Protein AF-A0A9P9S7I8-F1 (afdb_monomer_lite)

Secondary structure (DSSP, 8-state):
-----------------------------------HHHHHHHHHHHHHHHHHHHHHHHHHHHHHHHHHHHHHHTTS------BEE-SSS---PPB--EEEEETTTEEEEE--EEEE-GGGS-EEETTS--BSEESEE-TTT-SSHHHHHHHEEE----GGGGTEEEETTEEEEESEEEETTEEEE---EEEEEEETTEE-EE--TTEEEEEEEE-TT--TT-EEEEEEE---TTSS-SSSBSSGGGGT----BTT----SEETTEE-TTS-EEEE--EEEEEEE-SS-EEEEEE-BSSSS-EEEEGGGGSTTSSB-SS-----TTTTT-TTSEETTSSEETTS-EEEEEEEEETTSSTTS-EEEEEEEEEETTEEEEPPPP--TTS---SEE-HHHHHHHHHHHT---HHHHHTHHHHHHHHHHH-EEEEEEEE--TTT-STTTS----SS--TTSTTSS--EEEEEEEEEEETTTSS--SPP-

Sequence (484 aa):
MSEIWGSEVPGKTNNCCKEIVIGGAIMATSTALLDKEELSSLRIFLLSLILHSFLYIIITLLLIMYQLMCIAASILFTHILAQVPGTLTPEQHPKLTTQKCTKDGGCITVDTAIVLDASYRYTHEVGGYTPCASGIFNSTICPTVEACAKNCEVEGVDYSTYGIKTTGDALTLNLFTTKEGILGESSPRVYLMADDSTYDMLKLLNQELSFDVDMSKVPCGINGALYLSEMPNNGGLSDLNKVGAKYGSGYCDAQCPKQAFINGMANINQTLGACCNEMDIWEANAASTAYTPHSCNITGVYACTGDLCGNDGICDQSGCDFNSYRLGAREFYGPGKKIDTTKKFTVVTQFLTDNGSSAGKLQTISRIYIQNGTVIANSNVNVPGMNPVSSIDDSFCTSQVKAFGGSGTFEKLGGMAGMGSALGRGMVLIFSIWMDAGSGMLWLDGDYPLDANATKPGVSRGLVTWSNIKVGDIGSTFGGLKAF

Radius of gyration: 32.72 Å; chains: 1; bounding box: 54×85×114 Å

pLDDT: mean 83.41, std 20.36, range [27.95, 98.94]

Structure (mmCIF, N/CA/C/O backbone):
data_AF-A0A9P9S7I8-F1
#
_entry.id   AF-A0A9P9S7I8-F1
#
loop_
_atom_site.group_PDB
_atom_site.id
_atom_site.type_symbol
_atom_site.label_atom_id
_atom_site.label_alt_id
_atom_site.label_comp_id
_atom_site.label_asym_id
_atom_site.label_entity_id
_atom_site.label_seq_id
_atom_site.pdbx_PDB_ins_code
_atom_site.Cartn_x
_atom_site.Cartn_y
_atom_site.Cartn_z
_atom_site.occupancy
_atom_site.B_iso_or_equiv
_atom_site.auth_seq_id
_atom_site.auth_comp_id
_atom_site.auth_asym_id
_atom_site.auth_atom_id
_atom_site.pdbx_PDB_model_num
ATOM 1 N N . MET A 1 1 ? 12.661 60.899 1.238 1.00 39.50 1 MET A N 1
ATOM 2 C CA . MET A 1 1 ? 12.263 62.285 0.911 1.00 39.50 1 MET A CA 1
ATOM 3 C C . MET A 1 1 ? 10.830 62.256 0.396 1.00 39.50 1 MET A C 1
ATOM 5 O O . MET A 1 1 ? 10.331 61.173 0.114 1.00 39.50 1 MET A O 1
ATOM 9 N N . SER A 1 2 ? 10.201 63.424 0.339 1.00 30.50 2 SER A N 1
ATOM 10 C CA . SER A 1 2 ? 8.994 63.794 -0.421 1.00 30.50 2 SER A CA 1
ATOM 11 C C . SER A 1 2 ? 9.018 63.352 -1.905 1.00 30.50 2 SER A C 1
ATOM 13 O O . SER A 1 2 ? 10.101 63.018 -2.380 1.00 30.50 2 SER A O 1
ATOM 15 N N . GLU A 1 3 ? 7.965 63.358 -2.748 1.00 34.97 3 GLU A N 1
ATOM 16 C CA . GLU A 1 3 ? 6.474 63.538 -2.735 1.00 34.97 3 GLU A CA 1
ATOM 17 C C . GLU A 1 3 ? 5.988 63.208 -4.200 1.00 34.97 3 GLU A C 1
ATOM 19 O O . GLU A 1 3 ? 6.852 63.076 -5.064 1.00 34.97 3 GLU A O 1
ATOM 24 N N . ILE A 1 4 ? 4.726 63.037 -4.654 1.00 36.81 4 ILE A N 1
ATOM 25 C CA . ILE A 1 4 ? 3.336 63.062 -4.128 1.00 36.81 4 ILE A CA 1
ATOM 26 C C . ILE A 1 4 ? 2.427 62.175 -5.060 1.00 36.81 4 ILE A C 1
ATOM 28 O O . ILE A 1 4 ? 2.801 61.947 -6.204 1.00 36.81 4 ILE A O 1
ATOM 32 N N . TRP A 1 5 ? 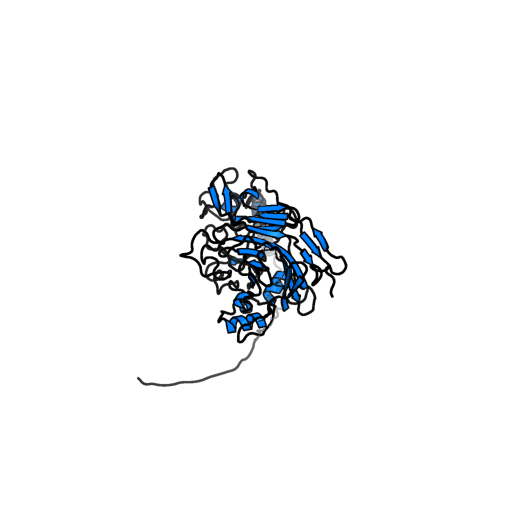1.283 61.675 -4.546 1.00 31.92 5 TRP A N 1
ATOM 33 C CA . TRP A 1 5 ? -0.039 61.241 -5.114 1.00 31.92 5 TRP A CA 1
ATOM 34 C C . TRP A 1 5 ? -0.319 61.233 -6.652 1.00 31.92 5 TRP A C 1
ATOM 36 O O . TRP A 1 5 ? 0.300 61.969 -7.406 1.00 31.92 5 TRP A O 1
ATOM 46 N N . GLY A 1 6 ? -1.314 60.506 -7.207 1.00 29.42 6 GLY A N 1
ATOM 47 C CA . GLY A 1 6 ? -2.432 59.687 -6.667 1.00 29.42 6 GLY A CA 1
ATOM 48 C C . GLY A 1 6 ? -3.170 58.905 -7.802 1.00 29.42 6 GLY A C 1
ATOM 49 O O . GLY A 1 6 ? -2.814 59.068 -8.964 1.00 29.42 6 GLY A O 1
ATOM 50 N N . SER A 1 7 ? -4.014 57.887 -7.548 1.00 30.41 7 SER A N 1
ATOM 51 C CA . SER A 1 7 ? -5.473 57.922 -7.225 1.00 30.41 7 SER A CA 1
ATOM 52 C C . SER A 1 7 ? -6.430 58.322 -8.389 1.00 30.41 7 SER A C 1
ATOM 54 O O . SER A 1 7 ? -6.218 59.385 -8.959 1.00 30.41 7 SER A O 1
ATOM 56 N N . GLU A 1 8 ? -7.544 57.640 -8.744 1.00 31.28 8 GLU A N 1
ATOM 57 C CA . GLU A 1 8 ? -8.100 56.318 -8.344 1.00 31.28 8 GLU A CA 1
ATOM 58 C C . GLU A 1 8 ? -9.373 55.881 -9.174 1.00 31.28 8 GLU A C 1
ATOM 60 O O . GLU A 1 8 ? -10.268 56.692 -9.385 1.00 31.28 8 GLU A O 1
ATOM 65 N N . VAL A 1 9 ? -9.490 54.585 -9.551 1.00 32.28 9 VAL A N 1
ATOM 66 C CA . VAL A 1 9 ? -10.717 53.744 -9.831 1.00 32.28 9 VAL A CA 1
ATOM 67 C C . VAL A 1 9 ? -11.754 54.163 -10.972 1.00 32.28 9 VAL A C 1
ATOM 69 O O . VAL A 1 9 ? -11.365 54.970 -11.811 1.00 32.28 9 VAL A O 1
ATOM 72 N N . PRO A 1 10 ? -12.942 53.513 -11.253 1.00 47.41 10 PRO A N 1
ATOM 73 C CA . PRO A 1 10 ? -13.127 52.717 -12.508 1.00 47.41 10 PRO A CA 1
ATOM 74 C C . PRO A 1 10 ? -14.435 52.871 -13.367 1.00 47.41 10 PRO A C 1
ATOM 76 O O . PRO A 1 10 ? -15.444 53.407 -12.915 1.00 47.41 10 PRO A O 1
ATOM 79 N N . GLY A 1 11 ? -14.513 52.149 -14.513 1.00 28.86 11 GLY A N 1
ATOM 80 C CA . GLY A 1 11 ? -15.630 51.189 -14.752 1.00 28.86 11 GLY A CA 1
ATOM 81 C C . GLY A 1 11 ? -16.408 51.130 -16.103 1.00 28.86 11 GLY A C 1
ATOM 82 O O . GLY A 1 11 ? -16.653 52.145 -16.738 1.00 28.86 11 GLY A O 1
ATOM 83 N N . LYS A 1 12 ? -16.926 49.912 -16.411 1.00 30.47 12 LYS A N 1
ATOM 84 C CA . LYS A 1 12 ? -18.079 49.510 -17.290 1.00 30.47 12 LYS A CA 1
ATOM 85 C C . LYS A 1 12 ? -17.960 49.320 -18.836 1.00 30.47 12 LYS A C 1
ATOM 87 O O . LYS A 1 12 ? -18.111 50.251 -19.611 1.00 30.47 12 LYS A O 1
ATOM 92 N N . THR A 1 13 ? -17.883 48.038 -19.245 1.00 36.69 13 THR A N 1
ATOM 93 C CA . THR A 1 13 ? -18.758 47.276 -20.202 1.00 36.69 13 THR A CA 1
ATOM 94 C C . THR A 1 13 ? -19.425 47.926 -21.443 1.00 36.69 13 THR A C 1
ATOM 96 O O . THR A 1 13 ? -20.256 48.815 -21.260 1.00 36.69 13 THR A O 1
ATOM 99 N N . ASN A 1 14 ? -19.294 47.310 -22.647 1.00 33.66 14 ASN A N 1
ATOM 100 C CA . ASN A 1 14 ? -20.420 46.709 -23.431 1.00 33.66 14 ASN A CA 1
ATOM 101 C C . ASN A 1 14 ? -20.032 46.033 -24.789 1.00 33.66 14 ASN A C 1
ATOM 103 O O . ASN A 1 14 ? -18.857 45.943 -25.128 1.00 33.66 14 ASN A O 1
ATOM 107 N N . ASN A 1 15 ? -21.034 45.487 -25.510 1.00 36.53 15 ASN A N 1
ATOM 108 C CA . ASN A 1 15 ? -20.950 44.413 -26.526 1.00 36.53 15 ASN A CA 1
ATOM 109 C C . ASN A 1 15 ? -20.971 44.812 -28.033 1.00 36.53 15 ASN A C 1
ATOM 111 O O . ASN A 1 15 ? -21.656 45.748 -28.422 1.00 36.53 15 ASN A O 1
ATOM 115 N N . CYS A 1 16 ? -20.376 43.925 -28.853 1.00 27.95 16 CYS A N 1
ATOM 116 C CA . CYS A 1 16 ? -20.818 43.376 -30.165 1.00 27.95 16 CYS A CA 1
ATOM 117 C C . CYS A 1 16 ? -21.104 44.221 -31.442 1.00 27.95 16 CYS A C 1
ATOM 119 O O . CYS A 1 16 ? -21.991 45.062 -31.483 1.00 27.95 16 CYS A O 1
ATOM 121 N N . CYS A 1 17 ? -20.503 43.719 -32.539 1.00 34.19 17 CYS A N 1
ATOM 122 C CA . CYS A 1 17 ? -21.044 43.462 -33.897 1.00 34.19 17 CYS A CA 1
ATOM 123 C C . CYS A 1 17 ? -21.543 44.589 -34.836 1.00 34.19 17 CYS A C 1
ATOM 125 O O . CYS A 1 17 ? -22.354 45.440 -34.480 1.00 34.19 17 CYS A O 1
ATOM 127 N N . LYS A 1 18 ? -21.170 44.458 -36.125 1.00 31.73 18 LYS A N 1
ATOM 128 C CA . LYS A 1 18 ? -21.918 44.959 -37.297 1.00 31.73 18 LYS A CA 1
ATOM 129 C C . LYS A 1 18 ? -21.520 44.220 -38.585 1.00 31.73 18 LYS A C 1
ATOM 131 O O . LYS A 1 18 ? -20.354 43.882 -38.758 1.00 31.73 18 LYS A O 1
ATOM 136 N N . GLU A 1 19 ? -22.487 43.994 -39.473 1.00 32.78 19 GLU A N 1
ATOM 137 C CA . GLU A 1 19 ? -22.322 43.325 -40.777 1.00 32.78 19 GLU A CA 1
ATOM 138 C C . GLU A 1 19 ? -22.099 44.329 -41.929 1.00 32.78 19 GLU A C 1
ATOM 140 O O . GLU A 1 19 ? -22.268 45.538 -41.754 1.00 32.78 19 GLU A O 1
ATOM 145 N N . ILE A 1 20 ? -21.765 43.826 -43.127 1.00 30.81 20 ILE A N 1
ATOM 146 C CA . ILE A 1 20 ? -21.674 44.602 -44.377 1.00 30.81 20 ILE A CA 1
ATOM 147 C C . ILE A 1 20 ? -22.505 43.914 -45.472 1.00 30.81 20 ILE A C 1
ATOM 149 O O . ILE A 1 20 ? -22.443 42.699 -45.641 1.00 30.81 20 ILE A O 1
ATOM 153 N N . VAL A 1 21 ? -23.261 44.712 -46.231 1.00 32.72 21 VAL A N 1
ATOM 154 C CA . VAL A 1 21 ? -24.133 44.281 -47.339 1.00 32.72 21 VAL A CA 1
ATOM 155 C C . VAL A 1 21 ? -23.498 44.651 -48.683 1.00 32.72 21 VAL A C 1
ATOM 157 O O . VAL A 1 21 ? -22.905 45.721 -48.806 1.00 32.72 21 VAL A O 1
ATOM 160 N N . ILE A 1 22 ? -23.669 43.808 -49.707 1.00 34.06 22 ILE A N 1
ATOM 161 C CA . ILE A 1 22 ? -23.305 44.107 -51.104 1.00 34.06 22 ILE A CA 1
ATOM 162 C C . ILE A 1 22 ? -24.529 43.864 -52.000 1.00 34.06 22 ILE A C 1
ATOM 164 O O . ILE A 1 22 ? -25.194 42.836 -51.882 1.00 34.06 22 ILE A O 1
ATOM 168 N N . GLY A 1 23 ? -24.845 44.827 -52.872 1.00 31.23 23 GLY A N 1
ATOM 169 C CA . GLY A 1 23 ? -25.972 44.763 -53.811 1.00 31.23 23 GLY A CA 1
ATOM 170 C C . GLY A 1 23 ? -25.589 44.221 -55.194 1.00 31.23 23 GLY A C 1
ATOM 171 O O . GLY A 1 23 ? -24.431 44.292 -55.599 1.00 31.23 23 GLY A O 1
ATOM 172 N N . GLY A 1 24 ? -26.574 43.692 -55.925 1.00 31.66 24 GLY A N 1
ATOM 173 C CA . GLY A 1 24 ? -26.403 43.188 -57.294 1.00 31.66 24 GLY A CA 1
ATOM 174 C C . GLY A 1 24 ? -26.631 44.243 -58.385 1.00 31.66 24 GLY A C 1
ATOM 175 O O . GLY A 1 24 ? -27.237 45.286 -58.145 1.00 31.66 24 GLY A O 1
ATOM 176 N N . ALA A 1 25 ? -26.192 43.931 -59.607 1.00 33.53 25 ALA A N 1
ATOM 177 C CA . ALA A 1 25 ? -26.422 44.726 -60.814 1.00 33.53 25 ALA A CA 1
ATOM 178 C C . ALA A 1 25 ? -26.940 43.843 -61.966 1.00 33.53 25 ALA A C 1
ATOM 180 O O . ALA A 1 25 ? -26.680 42.641 -62.009 1.00 33.53 25 ALA A O 1
ATOM 181 N N . ILE A 1 26 ? -27.693 44.446 -62.888 1.00 37.53 26 ILE A N 1
ATOM 182 C CA . ILE A 1 26 ? -28.409 43.765 -63.979 1.00 37.53 26 ILE A CA 1
ATOM 183 C C . ILE A 1 26 ? -27.583 43.849 -65.272 1.00 37.53 26 ILE A C 1
ATOM 185 O O . ILE A 1 26 ? -27.035 44.908 -65.575 1.00 37.53 26 ILE A O 1
ATOM 189 N N . MET A 1 27 ? -27.548 42.778 -66.073 1.00 35.38 27 MET A N 1
ATOM 190 C CA . MET A 1 27 ? -27.057 42.816 -67.459 1.00 35.38 27 MET A CA 1
ATOM 191 C C . MET A 1 27 ? -28.163 42.471 -68.460 1.00 35.38 27 MET A C 1
ATOM 193 O O . MET A 1 27 ? -28.981 41.585 -68.221 1.00 35.38 27 MET A O 1
ATOM 197 N N . ALA A 1 28 ? -28.168 43.187 -69.585 1.00 34.53 28 ALA A N 1
ATOM 198 C CA . ALA A 1 28 ? -29.086 42.980 -70.699 1.00 34.53 28 ALA A CA 1
ATOM 199 C C . ALA A 1 28 ? -28.502 42.013 -71.744 1.00 34.53 28 ALA A C 1
ATOM 201 O O . ALA A 1 28 ? -27.288 41.857 -71.866 1.00 34.53 28 ALA A O 1
ATOM 202 N N . THR A 1 29 ? -29.376 41.372 -72.516 1.00 41.69 29 THR A N 1
ATOM 203 C CA . THR A 1 29 ? -29.015 40.363 -73.520 1.00 41.69 29 THR A CA 1
ATOM 204 C C . THR A 1 29 ? -28.565 40.970 -74.848 1.00 41.69 29 THR A C 1
ATOM 206 O O . THR A 1 29 ? -29.292 41.772 -75.435 1.00 41.69 29 THR A O 1
ATOM 209 N N . SER A 1 30 ? -27.467 40.462 -75.409 1.00 37.06 30 SER A N 1
ATOM 210 C CA . SER A 1 30 ? -27.205 40.495 -76.851 1.00 37.06 30 SER A CA 1
ATOM 211 C C . SER A 1 30 ? -26.684 39.130 -77.313 1.00 37.06 30 SER A C 1
ATOM 213 O O . SER A 1 30 ? -25.752 38.567 -76.743 1.00 37.06 30 SER A O 1
ATOM 215 N N . THR A 1 31 ? -27.322 38.555 -78.331 1.00 47.31 31 THR A N 1
ATOM 216 C CA . THR A 1 31 ? -26.931 37.263 -78.913 1.00 47.31 31 THR A CA 1
ATOM 217 C C . THR A 1 31 ? -26.048 37.490 -80.133 1.00 47.31 31 THR A C 1
ATOM 219 O O . THR A 1 31 ? -26.552 37.654 -81.245 1.00 47.31 31 THR A O 1
ATOM 222 N N . ALA A 1 32 ? -24.733 37.494 -79.929 1.00 49.78 32 ALA A N 1
ATOM 223 C CA . ALA A 1 32 ? -23.772 37.383 -81.020 1.00 49.78 32 ALA A CA 1
ATOM 224 C C . ALA A 1 32 ? -23.694 35.921 -81.497 1.00 49.78 32 ALA A C 1
ATOM 226 O O . ALA A 1 32 ? -23.549 35.004 -80.687 1.00 49.78 32 ALA A O 1
ATOM 227 N N . LEU A 1 33 ? -23.787 35.700 -82.810 1.00 52.19 33 LEU A N 1
ATOM 228 C CA . LEU A 1 33 ? -23.492 34.406 -83.425 1.00 52.19 33 LEU A CA 1
ATOM 229 C C . LEU A 1 33 ? -21.990 34.352 -83.719 1.00 52.19 33 LEU A C 1
ATOM 231 O O . LEU A 1 33 ? -21.521 35.064 -84.601 1.00 52.19 33 LEU A O 1
ATOM 235 N N . LEU A 1 34 ? -21.255 33.530 -82.964 1.00 54.06 34 LEU A N 1
ATOM 236 C CA . LEU A 1 34 ? -19.834 33.256 -83.208 1.00 54.06 34 LEU A CA 1
ATOM 237 C C . LEU A 1 34 ? -19.657 32.585 -84.572 1.00 54.06 34 LEU A C 1
ATOM 239 O O . LEU A 1 34 ? -20.391 31.646 -84.901 1.00 54.06 34 LEU A O 1
ATOM 243 N N . ASP A 1 35 ? -18.669 33.034 -85.341 1.00 60.59 35 ASP A N 1
ATOM 244 C CA . ASP A 1 35 ? -18.434 32.487 -86.676 1.00 60.59 35 ASP A CA 1
ATOM 245 C C . ASP A 1 35 ? -17.694 31.134 -86.619 1.00 60.59 35 ASP A C 1
ATOM 247 O O . ASP A 1 35 ? -17.134 30.733 -85.590 1.00 60.59 35 ASP A O 1
ATOM 251 N N . LYS A 1 36 ? -17.694 30.378 -87.724 1.00 58.03 36 LYS A N 1
ATOM 252 C CA . LYS A 1 36 ? -17.183 28.989 -87.755 1.00 58.03 36 LYS A CA 1
ATOM 253 C C . LYS A 1 36 ? -15.724 28.848 -87.308 1.00 58.03 36 LYS A C 1
ATOM 255 O O . LYS A 1 36 ? -15.354 27.803 -86.770 1.00 58.03 36 LYS A O 1
ATOM 260 N N . GLU A 1 37 ? -14.904 29.867 -87.534 1.00 61.53 37 GLU A N 1
ATOM 261 C CA . GLU A 1 37 ? -13.472 29.864 -87.218 1.00 61.53 37 GLU A CA 1
ATOM 262 C C . GLU A 1 37 ? -13.203 30.131 -85.723 1.00 61.53 37 GLU A C 1
ATOM 264 O O . GLU A 1 37 ? -12.359 29.471 -85.107 1.00 61.53 37 GLU A O 1
ATOM 269 N N . GLU A 1 38 ? -14.017 30.979 -85.085 1.00 58.97 38 GLU A N 1
ATOM 270 C CA . GLU A 1 38 ? -14.026 31.147 -83.626 1.00 58.97 38 GLU A CA 1
ATOM 271 C C . GLU A 1 38 ? -14.553 29.888 -82.927 1.00 58.97 38 GLU A C 1
ATOM 273 O O . GLU A 1 38 ? -13.965 29.427 -81.951 1.00 58.97 38 GLU A O 1
ATOM 278 N N . LEU A 1 39 ? -15.600 29.257 -83.471 1.00 61.69 39 LEU A N 1
ATOM 279 C CA . LEU A 1 39 ? -16.107 27.961 -83.000 1.00 61.69 39 LEU A CA 1
ATOM 280 C C . LEU A 1 39 ? -15.066 26.833 -83.106 1.00 61.69 39 LEU A C 1
ATOM 282 O O . LEU A 1 39 ? -15.063 25.927 -82.270 1.00 61.69 39 LEU A O 1
ATOM 286 N N . SER A 1 40 ? -14.175 26.879 -84.100 1.00 68.75 40 SER A N 1
ATOM 287 C CA . SER A 1 40 ? -13.033 25.962 -84.210 1.00 68.75 40 SER A CA 1
ATOM 288 C C . SER A 1 40 ? -11.997 26.240 -83.115 1.00 68.75 40 SER A C 1
ATOM 290 O O . SER A 1 40 ? -11.615 25.341 -82.362 1.00 68.75 40 SER A O 1
ATOM 292 N N . SER A 1 41 ? -11.621 27.510 -82.951 1.00 70.94 41 SER A N 1
ATOM 293 C CA . SER A 1 41 ? -10.648 27.964 -81.951 1.00 70.94 41 SER A CA 1
ATOM 294 C C . SER A 1 41 ? -11.105 27.662 -80.516 1.00 70.94 41 SER A C 1
ATOM 296 O O . SER A 1 41 ? -10.339 27.132 -79.710 1.00 70.94 41 SER A O 1
ATOM 298 N N . LEU A 1 42 ? -12.387 27.891 -80.215 1.00 72.19 42 LEU A N 1
ATOM 299 C CA . LEU A 1 42 ? -13.010 27.582 -78.928 1.00 72.19 42 LEU A CA 1
ATOM 300 C C . LEU A 1 42 ? -13.043 26.070 -78.650 1.00 72.19 42 LEU A C 1
ATOM 302 O O . LEU A 1 42 ? -12.803 25.652 -77.519 1.00 72.19 42 LEU A O 1
ATOM 306 N N . ARG A 1 43 ? -13.277 25.229 -79.670 1.00 74.94 43 ARG A N 1
ATOM 307 C CA . ARG A 1 43 ? -13.186 23.762 -79.536 1.00 74.94 43 ARG A CA 1
ATOM 308 C C . ARG A 1 43 ? -11.767 23.303 -79.212 1.00 74.94 43 ARG A C 1
ATOM 310 O O . ARG A 1 43 ? -11.609 22.447 -78.347 1.00 74.94 43 ARG A O 1
ATOM 317 N N . ILE A 1 44 ? -10.752 23.873 -79.863 1.00 76.81 44 ILE A N 1
ATOM 318 C CA . ILE A 1 44 ? -9.337 23.571 -79.589 1.00 76.81 44 ILE A CA 1
ATOM 319 C C . ILE A 1 44 ? -8.965 24.000 -78.160 1.00 76.81 44 ILE A C 1
ATOM 321 O O . ILE A 1 44 ? -8.333 23.235 -77.433 1.00 76.81 44 ILE A O 1
ATOM 325 N N . PHE A 1 45 ? -9.418 25.178 -77.720 1.00 76.75 45 PHE A N 1
ATOM 326 C CA . PHE A 1 45 ? -9.203 25.665 -76.356 1.00 76.75 45 PHE A CA 1
ATOM 327 C C . PHE A 1 45 ? -9.874 24.767 -75.300 1.00 76.75 45 PHE A C 1
ATOM 329 O O . PHE A 1 45 ? -9.230 24.367 -74.332 1.00 76.75 45 PHE A O 1
ATOM 336 N N . LEU A 1 46 ? -11.133 24.367 -75.518 1.00 76.50 46 LEU A N 1
ATOM 337 C CA . LEU A 1 46 ? -11.853 23.435 -74.641 1.00 76.50 46 LEU A CA 1
ATOM 338 C C . LEU A 1 46 ? -11.189 22.049 -74.592 1.00 76.50 46 LEU A C 1
ATOM 340 O O . LEU A 1 46 ? -11.026 21.498 -73.507 1.00 76.50 46 LEU A O 1
ATOM 344 N N . LEU A 1 47 ? -10.750 21.507 -75.734 1.00 77.31 47 LEU A N 1
ATOM 345 C CA . LEU A 1 47 ? -9.980 20.256 -75.790 1.00 77.31 47 LEU A CA 1
ATOM 346 C C . LEU A 1 47 ? -8.660 20.359 -75.013 1.00 77.31 47 LEU A C 1
ATOM 348 O O . LEU A 1 47 ? -8.301 19.419 -74.307 1.00 77.31 47 LEU A O 1
ATOM 352 N N . SER A 1 48 ? -7.973 21.502 -75.091 1.00 78.56 48 SER A N 1
ATOM 353 C CA . SER A 1 48 ? -6.759 21.762 -74.311 1.00 78.56 48 SER A CA 1
ATOM 354 C C . SER A 1 48 ? -7.040 21.780 -72.805 1.00 78.56 48 SER A C 1
ATOM 356 O O . SER A 1 48 ? -6.344 21.090 -72.059 1.00 78.56 48 SER A O 1
ATOM 358 N N . LEU A 1 49 ? -8.082 22.489 -72.344 1.00 76.44 49 LEU A N 1
ATOM 359 C CA . LEU A 1 49 ? -8.480 22.474 -70.928 1.00 76.44 49 LEU A CA 1
ATOM 360 C C . LEU A 1 49 ? -8.815 21.055 -70.453 1.00 76.44 49 LEU A C 1
ATOM 362 O O . LEU A 1 49 ? -8.324 20.637 -69.408 1.00 76.44 49 LEU A O 1
ATOM 366 N N . ILE A 1 50 ? -9.590 20.299 -71.236 1.00 80.19 50 ILE A N 1
ATOM 367 C CA . ILE A 1 50 ? -9.955 18.913 -70.917 1.00 80.19 50 ILE A CA 1
ATOM 368 C C . ILE A 1 50 ? -8.697 18.041 -70.778 1.00 80.19 50 ILE A C 1
ATOM 370 O O . ILE A 1 50 ? -8.576 17.326 -69.784 1.00 80.19 50 ILE A O 1
ATOM 374 N N . LEU A 1 51 ? -7.729 18.137 -71.699 1.00 79.75 51 LEU A N 1
ATOM 375 C CA . LEU A 1 51 ? -6.454 17.412 -71.588 1.00 79.75 51 LEU A CA 1
ATOM 376 C C . LEU A 1 51 ? -5.684 17.772 -70.308 1.00 79.75 51 LEU A C 1
ATOM 378 O O . LEU A 1 51 ? -5.192 16.874 -69.627 1.00 79.75 51 LEU A O 1
ATOM 382 N N . HIS A 1 52 ? -5.605 19.058 -69.955 1.00 80.38 52 HIS A N 1
ATOM 383 C CA . HIS A 1 52 ? -4.923 19.499 -68.735 1.00 80.38 52 HIS A CA 1
ATOM 384 C C . HIS A 1 52 ? -5.637 19.005 -67.467 1.00 80.38 52 HIS A C 1
ATOM 386 O O . HIS A 1 52 ? -4.971 18.548 -66.540 1.00 80.38 52 HIS A O 1
ATOM 392 N N . SER A 1 53 ? -6.975 19.019 -67.430 1.00 79.56 53 SER A N 1
ATOM 393 C CA . SER A 1 53 ? -7.749 18.457 -66.315 1.00 79.56 53 SER A CA 1
ATOM 394 C C . SER A 1 53 ? -7.559 16.944 -66.181 1.00 79.56 53 SER A C 1
ATOM 396 O O . SER A 1 53 ? -7.326 16.466 -65.073 1.00 79.56 53 SER A O 1
ATOM 398 N N . PHE A 1 54 ? -7.592 16.185 -67.283 1.00 84.81 54 PHE A N 1
ATOM 399 C CA . PHE A 1 54 ? -7.320 14.742 -67.256 1.00 84.81 54 PHE A CA 1
ATOM 400 C C . PHE A 1 54 ? -5.891 14.433 -66.795 1.00 84.81 54 PHE A C 1
ATOM 402 O O . PHE A 1 54 ? -5.703 13.558 -65.952 1.00 84.81 54 PHE A O 1
ATOM 409 N N . LEU A 1 55 ? -4.890 15.170 -67.287 1.00 84.25 55 LEU A N 1
ATOM 410 C CA . LEU A 1 55 ? -3.497 14.998 -66.873 1.00 84.25 55 LEU A CA 1
ATOM 411 C C . LEU A 1 55 ? -3.304 15.316 -65.381 1.00 84.25 55 LEU A C 1
ATOM 413 O O . LEU A 1 55 ? -2.638 14.556 -64.681 1.00 84.25 55 LEU A O 1
ATOM 417 N N . TYR A 1 56 ? -3.931 16.384 -64.879 1.00 86.19 56 TYR A N 1
ATOM 418 C CA . TYR A 1 56 ? -3.902 16.733 -63.457 1.00 86.19 56 TYR A CA 1
ATOM 419 C C . TYR A 1 56 ? -4.541 15.638 -62.592 1.00 86.19 56 TYR A C 1
ATOM 421 O O . TYR A 1 56 ? -3.924 15.197 -61.629 1.00 86.19 56 TYR A O 1
ATOM 429 N N . ILE A 1 57 ? -5.716 15.124 -62.978 1.00 86.94 57 ILE A N 1
ATOM 430 C CA . ILE A 1 57 ? -6.388 14.014 -62.280 1.00 86.94 57 ILE A CA 1
ATOM 431 C C . ILE A 1 57 ? -5.506 12.757 -62.258 1.00 86.94 57 ILE A C 1
ATOM 433 O O . ILE A 1 57 ? -5.373 12.132 -61.209 1.00 86.94 57 ILE A O 1
ATOM 437 N N . ILE A 1 58 ? -4.860 12.404 -63.375 1.00 87.50 58 ILE A N 1
ATOM 438 C CA . ILE A 1 58 ? -3.941 11.256 -63.447 1.00 87.50 58 ILE A CA 1
ATOM 439 C C . ILE A 1 58 ? -2.740 11.454 -62.510 1.00 87.50 58 ILE A C 1
ATOM 441 O O . ILE A 1 58 ? -2.391 10.534 -61.774 1.00 87.50 58 ILE A O 1
ATOM 445 N N . ILE A 1 59 ? -2.140 12.648 -62.475 1.00 85.94 59 ILE A N 1
ATOM 446 C CA . ILE A 1 59 ? -1.026 12.962 -61.566 1.00 85.94 59 ILE A CA 1
ATOM 447 C C . ILE A 1 59 ? -1.479 12.899 -60.099 1.00 85.94 59 ILE A C 1
ATOM 449 O O . ILE A 1 59 ? -0.790 12.294 -59.279 1.00 85.94 59 ILE A O 1
ATOM 453 N N . THR A 1 60 ? -2.647 13.451 -59.755 1.00 83.25 60 THR A N 1
ATOM 454 C CA . THR A 1 60 ? -3.205 13.367 -58.396 1.00 83.25 60 THR A CA 1
ATOM 455 C C . THR A 1 60 ? -3.491 11.919 -57.989 1.00 83.25 60 THR A C 1
ATOM 457 O O . THR A 1 60 ? -3.139 11.524 -56.880 1.00 83.25 60 THR A O 1
ATOM 460 N N . LEU A 1 61 ? -4.060 11.098 -58.878 1.00 82.88 61 LEU A N 1
ATOM 461 C CA . LEU A 1 61 ? -4.304 9.676 -58.618 1.00 82.88 61 LEU A CA 1
ATOM 462 C C . LEU A 1 61 ? -3.000 8.887 -58.447 1.00 82.88 61 LEU A C 1
ATOM 464 O O . LEU A 1 61 ? -2.911 8.075 -57.532 1.00 82.88 61 LEU A O 1
ATOM 468 N N . LEU A 1 62 ? -1.971 9.155 -59.257 1.00 80.88 62 LEU A N 1
ATOM 469 C CA . LEU A 1 62 ? -0.649 8.537 -59.106 1.00 80.88 62 LEU A CA 1
ATOM 470 C C . LEU A 1 62 ? 0.032 8.943 -57.790 1.00 80.88 62 LEU A C 1
ATOM 472 O O . LEU A 1 62 ? 0.637 8.095 -57.139 1.00 80.88 62 LEU A O 1
ATOM 476 N N . LEU A 1 63 ? -0.106 10.200 -57.355 1.00 78.50 63 LEU A N 1
ATOM 477 C CA . LEU A 1 63 ? 0.389 10.665 -56.054 1.00 78.50 63 LEU A CA 1
ATOM 478 C C . LEU A 1 63 ? -0.361 10.014 -54.882 1.00 78.50 63 LEU A C 1
ATOM 480 O O . LEU A 1 63 ? 0.276 9.596 -53.917 1.00 78.50 63 LEU A O 1
ATOM 484 N N . ILE A 1 64 ? -1.686 9.868 -54.977 1.00 79.19 64 ILE A N 1
ATOM 485 C CA . ILE A 1 64 ? -2.503 9.165 -53.973 1.00 79.19 64 ILE A CA 1
ATOM 486 C C . ILE A 1 64 ? -2.139 7.675 -53.930 1.00 79.19 64 ILE A C 1
ATOM 488 O O . ILE A 1 64 ? -1.944 7.128 -52.848 1.00 79.19 64 ILE A O 1
ATOM 492 N N . MET A 1 65 ? -1.978 7.017 -55.084 1.00 76.69 65 MET A N 1
ATOM 493 C CA . MET A 1 65 ? -1.514 5.627 -55.155 1.00 76.69 65 MET A CA 1
ATOM 494 C C . MET A 1 65 ? -0.108 5.468 -54.572 1.00 76.69 65 MET A C 1
ATOM 496 O O . MET A 1 65 ? 0.122 4.528 -53.819 1.00 76.69 65 MET A O 1
ATOM 500 N N . TYR A 1 66 ? 0.813 6.395 -54.848 1.00 78.25 66 TYR A N 1
ATOM 501 C CA . TYR A 1 66 ? 2.155 6.388 -54.266 1.00 78.25 66 TYR A CA 1
ATOM 502 C C . TYR A 1 66 ? 2.115 6.553 -52.739 1.00 78.25 66 TYR A C 1
ATOM 504 O O . TYR A 1 66 ? 2.733 5.765 -52.028 1.00 78.25 66 TYR A O 1
ATOM 512 N N . GLN A 1 67 ? 1.325 7.497 -52.212 1.00 70.12 67 GLN A N 1
ATOM 513 C CA . GLN A 1 67 ? 1.132 7.652 -50.765 1.00 70.12 67 GLN A CA 1
ATOM 514 C C . GLN A 1 67 ? 0.511 6.400 -50.126 1.00 70.12 67 GLN A C 1
ATOM 516 O O . GLN A 1 67 ? 1.014 5.930 -49.108 1.00 70.12 67 GLN A O 1
ATOM 521 N N . LEU A 1 68 ? -0.517 5.809 -50.742 1.00 66.44 68 LEU A N 1
ATOM 522 C CA . LEU A 1 68 ? -1.121 4.553 -50.284 1.00 66.44 68 LEU A CA 1
ATOM 523 C C . LEU A 1 68 ? -0.129 3.380 -50.328 1.00 66.44 68 LEU A C 1
ATOM 525 O O . LEU A 1 68 ? -0.126 2.562 -49.413 1.00 66.44 68 LEU A O 1
ATOM 529 N N . MET A 1 69 ? 0.749 3.314 -51.333 1.00 65.62 69 MET A N 1
ATOM 530 C CA . MET A 1 69 ? 1.818 2.313 -51.406 1.00 65.62 69 MET A CA 1
ATOM 531 C C . MET A 1 69 ? 2.893 2.531 -50.332 1.00 65.62 69 MET A C 1
ATOM 533 O O . MET A 1 69 ? 3.339 1.554 -49.739 1.00 65.62 69 MET A O 1
ATOM 537 N N . CYS A 1 70 ? 3.271 3.773 -50.013 1.00 59.03 70 CYS A N 1
ATOM 538 C CA . CYS A 1 70 ? 4.171 4.074 -48.892 1.00 59.03 70 CYS A CA 1
ATOM 539 C C . CYS A 1 70 ? 3.549 3.710 -47.532 1.00 59.03 70 CYS A C 1
ATOM 541 O O . CYS A 1 70 ? 4.227 3.142 -46.674 1.00 59.03 70 CYS A O 1
ATOM 543 N N . ILE A 1 71 ? 2.255 3.987 -47.343 1.00 56.75 71 ILE A N 1
ATOM 544 C CA . ILE A 1 71 ? 1.504 3.602 -46.140 1.00 56.75 71 ILE A CA 1
ATOM 545 C C . ILE A 1 71 ? 1.420 2.071 -46.033 1.00 56.75 71 ILE A C 1
ATOM 547 O O . ILE A 1 71 ? 1.738 1.521 -44.985 1.00 56.75 71 ILE A O 1
ATOM 551 N N . ALA A 1 72 ? 1.086 1.365 -47.117 1.00 52.72 72 ALA A N 1
ATOM 552 C CA . ALA A 1 72 ? 1.022 -0.098 -47.136 1.00 52.72 72 ALA A CA 1
ATOM 553 C C . ALA A 1 72 ? 2.397 -0.765 -46.923 1.00 52.72 72 ALA A C 1
ATOM 555 O O . ALA A 1 72 ? 2.496 -1.757 -46.203 1.00 52.72 72 ALA A O 1
ATOM 556 N N . ALA A 1 73 ? 3.472 -0.201 -47.485 1.00 49.66 73 ALA A N 1
ATOM 557 C CA . ALA A 1 73 ? 4.842 -0.674 -47.266 1.00 49.66 73 ALA A CA 1
ATOM 558 C C . ALA A 1 73 ? 5.325 -0.473 -45.816 1.00 49.66 73 ALA A C 1
ATOM 560 O O . ALA A 1 73 ? 6.240 -1.166 -45.373 1.00 49.66 73 ALA A O 1
ATOM 561 N N . SER A 1 74 ? 4.683 0.424 -45.061 1.00 47.69 74 SER A N 1
ATOM 562 C CA . SER A 1 74 ? 4.961 0.664 -43.640 1.00 47.69 74 SER A CA 1
ATOM 563 C C . SER A 1 74 ? 4.306 -0.370 -42.705 1.00 47.69 74 SER A C 1
ATOM 565 O O . SER A 1 74 ? 4.505 -0.303 -41.497 1.00 47.69 74 SER A O 1
ATOM 567 N N . ILE A 1 75 ? 3.560 -1.350 -43.241 1.00 45.94 75 ILE A N 1
ATOM 568 C CA . ILE A 1 75 ? 2.928 -2.454 -42.485 1.00 45.94 75 ILE A CA 1
ATOM 569 C C . ILE A 1 75 ? 3.785 -3.745 -42.549 1.00 45.94 75 ILE A C 1
ATOM 571 O O . ILE A 1 75 ? 3.324 -4.853 -42.272 1.00 45.94 75 ILE A O 1
ATOM 575 N N . LEU A 1 76 ? 5.072 -3.624 -42.897 1.00 45.12 76 LEU A N 1
ATOM 576 C CA . LEU A 1 76 ? 6.059 -4.693 -42.721 1.00 45.12 76 LEU A CA 1
ATOM 577 C C . LEU A 1 76 ? 6.431 -4.821 -41.237 1.00 45.12 76 LEU A C 1
ATOM 579 O O . LEU A 1 76 ? 7.292 -4.094 -40.754 1.00 45.12 76 LEU A O 1
ATOM 583 N N . PHE A 1 77 ? 5.758 -5.752 -40.550 1.00 46.56 77 PHE A N 1
ATOM 584 C CA . PHE A 1 77 ? 5.942 -6.187 -39.154 1.00 46.56 77 PHE A CA 1
ATOM 585 C C . PHE A 1 77 ? 7.209 -5.675 -38.441 1.00 46.56 77 PHE A C 1
ATOM 587 O O . PHE A 1 77 ? 8.205 -6.387 -38.283 1.00 46.56 77 PHE A O 1
ATOM 594 N N . THR A 1 78 ? 7.120 -4.477 -37.865 1.00 37.91 78 THR A N 1
ATOM 595 C CA . THR A 1 78 ? 7.905 -4.150 -36.680 1.00 37.91 78 THR A CA 1
ATOM 596 C C . THR A 1 78 ? 7.307 -4.919 -35.508 1.00 37.91 78 THR A C 1
ATOM 598 O O . THR A 1 78 ? 6.338 -4.494 -34.883 1.00 37.91 78 THR A O 1
ATOM 601 N N . HIS A 1 79 ? 7.897 -6.069 -35.177 1.00 36.44 79 HIS A N 1
ATOM 602 C CA . HIS A 1 79 ? 7.711 -6.658 -33.853 1.00 36.44 79 HIS A CA 1
ATOM 603 C C . HIS A 1 79 ? 8.365 -5.730 -32.821 1.00 36.44 79 HIS A C 1
ATOM 605 O O . HIS A 1 79 ? 9.528 -5.902 -32.444 1.00 36.44 79 HIS A O 1
ATOM 611 N N . ILE A 1 80 ? 7.610 -4.710 -32.402 1.00 37.94 80 ILE A N 1
ATOM 612 C CA . ILE A 1 80 ? 7.895 -3.902 -31.219 1.00 37.94 80 ILE A CA 1
ATOM 613 C C . ILE A 1 80 ? 7.623 -4.808 -30.022 1.00 37.94 80 ILE A C 1
ATOM 615 O O . ILE A 1 80 ? 6.542 -4.823 -29.432 1.00 37.94 80 ILE A O 1
ATOM 619 N N . LEU A 1 81 ? 8.617 -5.641 -29.722 1.00 42.06 81 LEU A N 1
ATOM 620 C CA . LEU A 1 81 ? 8.747 -6.193 -28.390 1.00 42.06 81 LEU A CA 1
ATOM 621 C C . LEU A 1 81 ? 8.987 -5.022 -27.435 1.00 42.06 81 LEU A C 1
ATOM 623 O O . LEU A 1 81 ? 9.599 -4.013 -27.784 1.00 42.06 81 LEU A O 1
ATOM 627 N N . ALA A 1 82 ? 8.434 -5.180 -26.252 1.00 57.00 82 ALA A N 1
ATOM 628 C CA . ALA A 1 82 ? 8.422 -4.256 -25.134 1.00 57.00 82 ALA A CA 1
ATOM 629 C C . ALA A 1 82 ? 8.519 -5.114 -23.865 1.00 57.00 82 ALA A C 1
ATOM 631 O O . ALA A 1 82 ? 8.307 -6.320 -24.016 1.00 57.00 82 ALA A O 1
ATOM 632 N N . GLN A 1 83 ? 8.803 -4.531 -22.681 1.00 69.38 83 GLN A N 1
ATOM 633 C CA . GLN A 1 83 ? 9.357 -5.252 -21.509 1.00 69.38 83 GLN A CA 1
ATOM 634 C C . GLN A 1 83 ? 8.931 -6.721 -21.490 1.00 69.38 83 GLN A C 1
ATOM 636 O O . GLN A 1 83 ? 7.747 -7.012 -21.292 1.00 69.38 83 GLN A O 1
ATOM 641 N N . VAL A 1 84 ? 9.867 -7.609 -21.822 1.00 81.62 84 VAL A N 1
ATOM 642 C CA . VAL A 1 84 ? 9.540 -8.955 -22.306 1.00 81.62 84 VAL A CA 1
ATOM 643 C C . VAL A 1 84 ? 9.389 -9.914 -21.120 1.00 81.62 84 VAL A C 1
ATOM 645 O O . VAL A 1 84 ? 10.173 -9.829 -20.175 1.00 81.62 84 VAL A O 1
ATOM 648 N N . PRO A 1 85 ? 8.409 -10.835 -21.123 1.00 88.94 85 PRO A N 1
ATOM 649 C CA . PRO A 1 85 ? 8.377 -11.933 -20.162 1.00 88.94 85 PRO A CA 1
ATOM 650 C C . PRO A 1 85 ? 9.632 -12.807 -20.304 1.00 88.94 85 PRO A C 1
ATOM 652 O O . PRO A 1 85 ? 9.812 -13.442 -21.344 1.00 88.94 85 PRO A O 1
ATOM 655 N N . GLY A 1 86 ? 10.475 -12.830 -19.270 1.00 90.31 86 GLY A N 1
ATOM 656 C CA . GLY A 1 86 ? 11.685 -13.650 -19.223 1.00 90.31 86 GLY A CA 1
ATOM 657 C C . GLY A 1 86 ? 11.392 -15.153 -19.262 1.00 90.31 86 GLY A C 1
ATOM 658 O O . GLY A 1 86 ? 10.255 -15.598 -19.057 1.00 90.31 86 GLY A O 1
ATOM 659 N N . THR A 1 87 ? 12.426 -15.940 -19.561 1.00 90.69 87 THR A N 1
ATOM 660 C CA . THR A 1 87 ? 12.322 -17.382 -19.845 1.00 90.69 87 THR A CA 1
ATOM 661 C C . THR A 1 87 ? 13.277 -18.267 -19.039 1.00 90.69 87 THR A C 1
ATOM 663 O O . THR A 1 87 ? 13.127 -19.491 -19.072 1.00 90.69 87 THR A O 1
ATOM 666 N N . LEU A 1 88 ? 14.217 -17.691 -18.283 1.00 92.75 88 LEU A N 1
ATOM 667 C CA . LEU A 1 88 ? 15.156 -18.423 -17.427 1.00 92.75 88 LEU A CA 1
ATOM 668 C C . LEU A 1 88 ? 14.474 -18.960 -16.158 1.00 92.75 88 LEU A C 1
ATOM 670 O O . LEU A 1 88 ? 14.779 -20.067 -15.712 1.00 92.75 88 LEU A O 1
ATOM 674 N N . THR A 1 89 ? 13.544 -18.191 -15.585 1.00 93.94 89 THR A N 1
ATOM 675 C CA . THR A 1 89 ? 12.837 -18.494 -14.335 1.00 93.94 89 THR A CA 1
ATOM 676 C C . THR A 1 89 ? 11.320 -18.435 -14.554 1.00 93.94 89 THR A C 1
ATOM 678 O O . THR A 1 89 ? 10.761 -17.352 -14.733 1.00 93.94 89 THR A O 1
ATOM 681 N N . PRO A 1 90 ? 10.600 -19.573 -14.514 1.00 94.81 90 PRO A N 1
ATOM 682 C CA . PRO A 1 90 ? 9.148 -19.584 -14.680 1.00 94.81 90 PRO A CA 1
ATOM 683 C C . PRO A 1 90 ? 8.419 -18.859 -13.541 1.00 94.81 90 PRO A C 1
ATOM 685 O O . PRO A 1 90 ? 8.494 -19.276 -12.385 1.00 94.81 90 PRO A O 1
ATOM 688 N N . GLU A 1 91 ? 7.654 -17.818 -13.870 1.00 97.56 91 GLU A N 1
ATOM 689 C CA . GLU A 1 91 ? 6.821 -17.108 -12.896 1.00 97.56 91 GLU A CA 1
ATOM 690 C C . GLU A 1 91 ? 5.616 -17.956 -12.456 1.00 97.56 91 GLU A C 1
ATOM 692 O O . GLU A 1 91 ? 4.787 -18.349 -13.282 1.00 97.56 91 GLU A O 1
ATOM 697 N N . GLN A 1 92 ? 5.515 -18.211 -11.148 1.00 97.50 92 GLN A N 1
ATOM 698 C CA . GLN A 1 92 ? 4.449 -18.996 -10.517 1.00 97.50 92 GLN A CA 1
ATOM 699 C C . GLN A 1 92 ? 3.965 -18.289 -9.244 1.00 97.50 92 GLN A C 1
ATOM 701 O O . GLN A 1 92 ? 4.655 -18.293 -8.227 1.00 97.50 92 GLN A O 1
ATOM 706 N N . HIS A 1 93 ? 2.779 -17.680 -9.299 1.00 98.56 93 HIS A N 1
ATOM 707 C CA . HIS A 1 93 ? 2.208 -16.904 -8.191 1.00 98.56 93 HIS A CA 1
ATOM 708 C C . HIS A 1 93 ? 1.816 -17.794 -7.000 1.00 98.56 93 HIS A C 1
ATOM 710 O O . HIS A 1 93 ? 0.958 -18.672 -7.163 1.00 98.56 93 HIS A O 1
ATOM 716 N N . PRO A 1 94 ? 2.360 -17.570 -5.786 1.00 98.50 94 PRO A N 1
ATOM 717 C CA . PRO A 1 94 ? 1.884 -18.243 -4.584 1.00 98.50 94 PRO A CA 1
ATOM 718 C C . PRO A 1 94 ? 0.400 -17.941 -4.361 1.00 98.50 94 PRO A C 1
ATOM 720 O O . PRO A 1 94 ? -0.006 -16.779 -4.304 1.00 98.50 94 PRO A O 1
ATOM 723 N N . LYS A 1 95 ? -0.428 -18.981 -4.231 1.00 98.44 95 LYS A N 1
ATOM 724 C CA . LYS A 1 95 ? -1.854 -18.799 -3.931 1.00 98.44 95 LYS A CA 1
ATOM 725 C C . LYS A 1 95 ? -2.027 -18.300 -2.491 1.00 98.44 95 LYS A C 1
ATOM 727 O O . LYS A 1 95 ? -1.314 -18.748 -1.589 1.00 98.44 95 LYS A O 1
ATOM 732 N N . LEU A 1 96 ? -2.948 -17.357 -2.307 1.00 98.31 96 LEU A N 1
ATOM 733 C CA . LEU A 1 96 ? -3.301 -16.723 -1.039 1.00 98.31 96 LEU A CA 1
ATOM 734 C C . LEU A 1 96 ? -4.823 -16.622 -1.000 1.00 98.31 96 LEU A C 1
ATOM 736 O O . LEU A 1 96 ? -5.407 -15.776 -1.674 1.00 98.31 96 LEU A O 1
ATOM 740 N N . THR A 1 97 ? -5.466 -17.512 -0.255 1.00 97.19 97 THR A N 1
ATOM 741 C CA . THR A 1 97 ? -6.926 -17.619 -0.222 1.00 97.19 97 THR A CA 1
ATOM 742 C C . THR A 1 97 ? -7.551 -16.419 0.496 1.00 97.19 97 THR A C 1
ATOM 744 O O . THR A 1 97 ? -7.217 -16.142 1.646 1.00 97.19 97 THR A O 1
ATOM 747 N N . THR A 1 98 ? -8.494 -15.734 -0.149 1.00 98.31 98 THR A N 1
ATOM 748 C CA . THR A 1 98 ? -9.251 -14.612 0.440 1.00 98.31 98 THR A CA 1
ATOM 749 C C . THR A 1 98 ? -10.737 -14.960 0.569 1.00 98.31 98 THR A C 1
ATOM 751 O O . THR A 1 98 ? -11.176 -16.047 0.179 1.00 98.31 98 THR A O 1
ATOM 754 N N . GLN A 1 99 ? -11.535 -14.062 1.155 1.00 98.25 99 GLN A N 1
ATOM 755 C CA . GLN A 1 99 ? -12.988 -14.211 1.233 1.00 98.25 99 GLN A CA 1
ATOM 756 C C . GLN A 1 99 ? -13.743 -12.972 0.742 1.00 98.25 99 GLN A C 1
ATOM 758 O O . GLN A 1 99 ? -13.357 -11.837 1.020 1.00 98.25 99 GLN A O 1
ATOM 763 N N . LYS A 1 100 ? -14.889 -13.196 0.095 1.00 97.12 100 LYS A N 1
ATOM 764 C CA . LYS A 1 100 ? -15.864 -12.151 -0.229 1.00 97.12 100 LYS A CA 1
ATOM 765 C C . LYS A 1 100 ? -17.134 -12.345 0.591 1.00 97.12 100 LYS A C 1
ATOM 767 O O . LYS A 1 100 ? -17.727 -13.420 0.550 1.00 97.12 100 LYS A O 1
ATOM 772 N N . CYS A 1 101 ? -17.544 -11.319 1.330 1.00 97.06 101 CYS A N 1
ATOM 773 C CA . CYS A 1 101 ? -18.647 -11.377 2.286 1.00 97.06 101 CYS A CA 1
ATOM 774 C C . CYS A 1 101 ? -19.845 -10.520 1.858 1.00 97.06 101 CYS A C 1
ATOM 776 O O . CYS A 1 101 ? -19.698 -9.476 1.224 1.00 97.06 101 CYS A O 1
ATOM 778 N N . THR A 1 102 ? -21.041 -10.971 2.224 1.00 94.75 102 THR A N 1
ATOM 779 C CA . THR A 1 102 ? -22.310 -10.249 2.064 1.00 94.75 102 THR A CA 1
ATOM 780 C C . THR A 1 102 ? -23.160 -10.433 3.316 1.00 94.75 102 THR A C 1
ATOM 782 O O . THR A 1 102 ? -23.006 -11.434 4.021 1.00 94.75 102 THR A O 1
ATOM 785 N N . LYS A 1 103 ? -24.075 -9.500 3.597 1.00 89.94 103 LYS A N 1
ATOM 786 C CA . LYS A 1 103 ? -24.962 -9.594 4.776 1.00 89.94 103 LYS A CA 1
ATOM 787 C C . LYS A 1 103 ? -25.837 -10.847 4.783 1.00 89.94 103 LYS A C 1
ATOM 789 O O . LYS A 1 103 ? -25.927 -11.512 5.810 1.00 89.94 103 LYS A O 1
ATOM 794 N N . ASP A 1 104 ? -26.437 -11.177 3.642 1.00 89.94 104 ASP A N 1
ATOM 795 C CA . ASP A 1 104 ? -27.419 -12.264 3.547 1.00 89.94 104 ASP A CA 1
ATOM 796 C C . ASP A 1 104 ? -26.779 -13.626 3.223 1.00 89.94 104 ASP A C 1
ATOM 798 O O . ASP A 1 104 ? -27.282 -14.666 3.643 1.00 89.94 104 ASP A O 1
ATOM 802 N N . GLY A 1 105 ? -25.670 -13.635 2.470 1.00 88.62 105 GLY A N 1
ATOM 803 C CA . GLY A 1 105 ? -24.987 -14.855 2.025 1.00 88.62 105 GLY A CA 1
ATOM 804 C C . GLY A 1 105 ? -23.802 -15.292 2.892 1.00 88.62 105 GLY A C 1
ATOM 805 O O . GLY A 1 105 ? -23.258 -16.373 2.672 1.00 88.62 105 GLY A O 1
ATOM 806 N N . GLY A 1 106 ? -23.374 -14.470 3.857 1.00 93.56 106 GLY A N 1
ATOM 807 C CA . GLY A 1 106 ? -22.128 -14.688 4.592 1.00 93.56 106 GLY A CA 1
ATOM 808 C C . GLY A 1 106 ? -20.896 -14.539 3.693 1.00 93.56 106 GLY A C 1
ATOM 809 O O . GLY A 1 106 ? -20.922 -13.793 2.711 1.00 93.56 106 GLY A O 1
ATOM 810 N N . CYS A 1 107 ? -19.810 -15.236 4.036 1.00 95.88 107 CYS A N 1
ATOM 811 C CA . CYS A 1 107 ? -18.533 -15.179 3.320 1.00 95.88 107 CYS A CA 1
ATOM 812 C C . CYS A 1 107 ? -18.299 -16.416 2.442 1.00 95.88 107 CYS A C 1
ATOM 814 O O . CYS A 1 107 ? -18.295 -17.541 2.945 1.00 95.88 107 CYS A O 1
ATOM 816 N N . ILE A 1 108 ? -18.020 -16.196 1.156 1.00 96.94 108 ILE A N 1
ATOM 817 C CA . ILE A 1 108 ? -17.516 -17.211 0.222 1.00 96.94 108 ILE A CA 1
ATOM 818 C C . ILE A 1 108 ? -15.998 -17.088 0.061 1.00 96.94 108 ILE A C 1
ATOM 820 O O . ILE A 1 108 ? -15.438 -15.999 0.165 1.00 96.94 108 ILE A O 1
ATOM 824 N N . THR A 1 109 ? -15.333 -18.208 -0.201 1.00 97.12 109 THR A N 1
ATOM 825 C CA . THR A 1 109 ? -13.894 -18.265 -0.492 1.00 97.12 109 THR A CA 1
ATOM 826 C C . THR A 1 109 ? -13.595 -17.811 -1.924 1.00 97.12 109 THR A C 1
ATOM 828 O O . THR A 1 109 ? -14.387 -18.079 -2.827 1.00 97.12 109 THR A O 1
ATOM 831 N N . VAL A 1 110 ? -12.448 -17.156 -2.132 1.00 96.69 110 VAL A N 1
ATOM 832 C CA . VAL A 1 110 ? -11.932 -16.741 -3.445 1.00 96.69 110 VAL A CA 1
ATOM 833 C C . VAL A 1 110 ? -10.476 -17.207 -3.596 1.00 96.69 110 VAL A C 1
ATOM 835 O O . VAL A 1 110 ? -9.644 -16.982 -2.713 1.00 96.69 110 VAL A O 1
ATOM 838 N N . ASP A 1 111 ? -10.166 -17.856 -4.722 1.00 95.69 111 ASP A N 1
ATOM 839 C CA . ASP A 1 111 ? -8.855 -18.464 -5.014 1.00 95.69 111 ASP A CA 1
ATOM 840 C C . ASP A 1 111 ? -7.852 -17.458 -5.614 1.00 95.69 111 ASP A C 1
ATOM 842 O O . ASP A 1 111 ? -7.301 -17.644 -6.700 1.00 95.69 111 ASP A O 1
ATOM 846 N N . THR A 1 112 ? -7.617 -16.370 -4.883 1.00 98.38 112 THR A N 1
ATOM 847 C CA . THR A 1 112 ? -6.632 -15.330 -5.214 1.00 98.38 112 THR A CA 1
ATOM 848 C C . THR A 1 112 ? -5.176 -15.809 -5.085 1.00 98.38 112 THR A C 1
ATOM 850 O O . THR A 1 112 ? -4.861 -16.846 -4.488 1.00 98.38 112 THR A O 1
ATOM 853 N N . ALA A 1 113 ? -4.251 -15.032 -5.646 1.00 98.75 113 ALA A N 1
ATOM 854 C CA . ALA A 1 113 ? -2.808 -15.255 -5.549 1.00 98.75 113 ALA A CA 1
ATOM 855 C C . ALA A 1 113 ? -2.060 -13.975 -5.156 1.00 98.75 113 ALA A C 1
ATOM 857 O O . ALA A 1 113 ? -2.674 -12.922 -5.005 1.00 98.75 113 ALA A O 1
ATOM 858 N N . ILE A 1 114 ? -0.738 -14.057 -5.009 1.00 98.75 114 ILE A N 1
ATOM 859 C CA . ILE A 1 114 ? 0.132 -12.881 -4.889 1.00 98.75 114 ILE A CA 1
ATOM 860 C C . ILE A 1 114 ? 1.221 -12.846 -5.960 1.00 98.75 114 ILE A C 1
ATOM 862 O O . ILE A 1 114 ? 1.708 -13.888 -6.397 1.00 98.75 114 ILE A O 1
ATOM 866 N N . VAL A 1 115 ? 1.646 -11.636 -6.325 1.00 98.81 115 VAL A N 1
ATOM 867 C CA . VAL A 1 115 ? 2.774 -11.399 -7.236 1.00 98.81 115 VAL A CA 1
ATOM 868 C C . VAL A 1 115 ? 3.792 -10.428 -6.633 1.00 98.81 115 VAL A C 1
ATOM 870 O O . VAL A 1 115 ? 3.407 -9.454 -5.992 1.00 98.81 115 VAL A O 1
ATOM 873 N N . LEU A 1 116 ? 5.088 -10.688 -6.834 1.00 98.69 116 LEU A N 1
ATOM 874 C CA . LEU A 1 116 ? 6.182 -9.780 -6.465 1.00 98.69 116 LEU A CA 1
ATOM 875 C C . LEU A 1 116 ? 6.286 -8.606 -7.448 1.00 98.69 116 LEU A C 1
ATOM 877 O O . LEU A 1 116 ? 6.297 -8.821 -8.664 1.00 98.69 116 LEU A O 1
ATOM 881 N N . ASP A 1 117 ? 6.423 -7.405 -6.886 1.00 98.00 117 ASP A N 1
ATOM 882 C CA . ASP A 1 117 ? 6.702 -6.134 -7.563 1.00 98.00 117 ASP A CA 1
ATOM 883 C C . ASP A 1 117 ? 7.909 -6.218 -8.522 1.00 98.00 117 ASP A C 1
ATOM 885 O O . ASP A 1 117 ? 8.968 -6.767 -8.194 1.00 98.00 117 ASP A O 1
ATOM 889 N N . ALA A 1 118 ? 7.755 -5.643 -9.717 1.00 94.94 118 ALA A N 1
ATOM 890 C CA . ALA A 1 118 ? 8.757 -5.644 -10.775 1.00 94.94 118 ALA A CA 1
ATOM 891 C C . ALA A 1 118 ? 10.117 -5.041 -10.371 1.00 94.94 118 ALA A C 1
ATOM 893 O O . ALA A 1 118 ? 11.138 -5.476 -10.901 1.00 94.94 118 ALA A O 1
ATOM 894 N N . SER A 1 119 ? 10.179 -4.094 -9.425 1.00 92.12 119 SER A N 1
ATOM 895 C CA . SER A 1 119 ? 11.437 -3.460 -8.995 1.00 92.12 119 SER A CA 1
ATOM 896 C C . SER A 1 119 ? 12.401 -4.416 -8.283 1.00 92.12 119 SER A C 1
ATOM 898 O O . SER A 1 119 ? 13.583 -4.111 -8.152 1.00 92.12 119 SER A O 1
ATOM 900 N N . TYR A 1 120 ? 11.909 -5.571 -7.824 1.00 92.88 120 TYR A N 1
ATOM 901 C CA . TYR A 1 120 ? 12.690 -6.607 -7.141 1.00 92.88 120 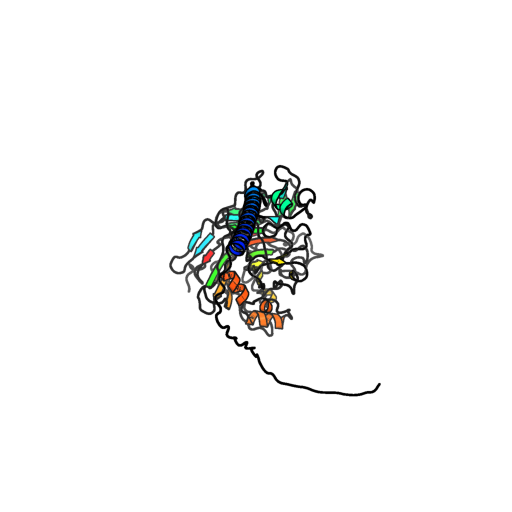TYR A CA 1
ATOM 902 C C . TYR A 1 120 ? 13.163 -7.715 -8.095 1.00 92.88 120 TYR A C 1
ATOM 904 O O . TYR A 1 120 ? 13.944 -8.586 -7.697 1.00 92.88 120 TYR A O 1
ATOM 912 N N . ARG A 1 121 ? 12.672 -7.719 -9.341 1.00 94.00 121 ARG A N 1
ATOM 913 C CA . ARG A 1 121 ? 12.916 -8.779 -10.322 1.00 94.00 121 ARG A CA 1
ATOM 914 C C . ARG A 1 121 ? 14.204 -8.544 -11.090 1.00 94.00 121 ARG A C 1
ATOM 916 O O . ARG A 1 121 ? 14.548 -7.420 -11.455 1.00 94.00 121 ARG A O 1
ATOM 923 N N . TYR A 1 122 ? 14.891 -9.636 -11.400 1.00 93.56 122 TYR A N 1
ATOM 924 C CA . TYR A 1 122 ? 16.024 -9.589 -12.309 1.00 93.56 122 TYR A CA 1
ATOM 925 C C . TYR A 1 122 ? 15.537 -9.162 -13.703 1.00 93.56 122 TYR A C 1
ATOM 927 O O . TYR A 1 122 ? 14.639 -9.780 -14.272 1.00 93.56 122 TYR A O 1
ATOM 935 N N . THR A 1 123 ? 16.100 -8.062 -14.207 1.00 93.19 123 THR A N 1
ATOM 936 C CA . THR A 1 123 ? 15.767 -7.479 -15.513 1.00 93.19 123 THR A CA 1
ATOM 937 C C . THR A 1 123 ? 17.048 -7.342 -16.331 1.00 93.19 123 THR A C 1
ATOM 939 O O . THR A 1 123 ? 17.958 -6.603 -15.940 1.00 93.19 123 THR A O 1
ATOM 942 N N . HIS A 1 124 ? 17.142 -8.054 -17.451 1.00 94.31 124 HIS A N 1
ATOM 943 C CA . HIS A 1 124 ? 18.380 -8.219 -18.222 1.00 94.31 124 HIS A CA 1
ATOM 944 C C . HIS A 1 124 ? 18.148 -8.174 -19.731 1.00 94.31 124 HIS A C 1
ATOM 946 O O . HIS A 1 124 ? 17.012 -8.126 -20.196 1.00 94.31 124 HIS A O 1
ATOM 952 N N . GLU A 1 125 ? 19.241 -8.150 -20.494 1.00 94.38 125 GLU A N 1
ATOM 953 C CA . GLU A 1 125 ? 19.188 -8.193 -21.953 1.00 94.38 125 GLU A CA 1
ATOM 954 C C . GLU A 1 125 ? 18.505 -9.475 -22.463 1.00 94.38 125 GLU A C 1
ATOM 956 O O . GLU A 1 125 ? 18.783 -10.572 -21.968 1.00 94.38 125 GLU A O 1
ATOM 961 N N . VAL A 1 126 ? 17.647 -9.331 -23.477 1.00 92.75 126 VAL A N 1
ATOM 962 C CA . VAL A 1 126 ? 16.919 -10.441 -24.109 1.00 92.75 126 VAL A CA 1
ATOM 963 C C . VAL A 1 126 ? 17.893 -11.480 -24.672 1.00 92.75 126 VAL A C 1
ATOM 965 O O . VAL A 1 126 ? 18.665 -11.189 -25.589 1.00 92.75 126 VAL A O 1
ATOM 968 N N . GLY A 1 127 ? 17.827 -12.706 -24.152 1.00 89.62 127 GLY A N 1
ATOM 969 C CA . GLY A 1 127 ? 18.675 -13.827 -24.567 1.00 89.62 127 GLY A CA 1
ATOM 970 C C . GLY A 1 127 ? 20.123 -13.765 -24.063 1.00 89.62 127 GLY A C 1
ATOM 971 O O . GLY A 1 127 ? 20.969 -14.508 -24.566 1.00 89.62 127 GLY A O 1
ATOM 972 N N . GLY A 1 128 ? 20.418 -12.895 -23.093 1.00 92.38 128 GLY A N 1
ATOM 973 C CA . GLY A 1 128 ? 21.716 -12.798 -22.424 1.00 92.38 128 GLY A CA 1
ATOM 974 C C . GLY A 1 128 ? 21.585 -12.788 -20.900 1.00 92.38 128 GLY A C 1
ATOM 975 O O . GLY A 1 128 ? 20.621 -13.304 -20.347 1.00 92.38 128 GLY A O 1
ATOM 976 N N . TYR A 1 129 ? 22.584 -12.219 -20.221 1.00 94.62 129 TYR A N 1
ATOM 977 C CA . TYR A 1 129 ? 22.642 -12.159 -18.749 1.00 94.62 129 TYR A CA 1
ATOM 978 C C . TYR A 1 129 ? 23.150 -10.798 -18.227 1.00 94.62 129 TYR A C 1
ATOM 980 O O . TYR A 1 129 ? 23.372 -10.621 -17.026 1.00 94.62 129 TYR A O 1
ATOM 988 N N . THR A 1 130 ? 23.352 -9.803 -19.097 1.00 95.56 130 THR A N 1
ATOM 989 C C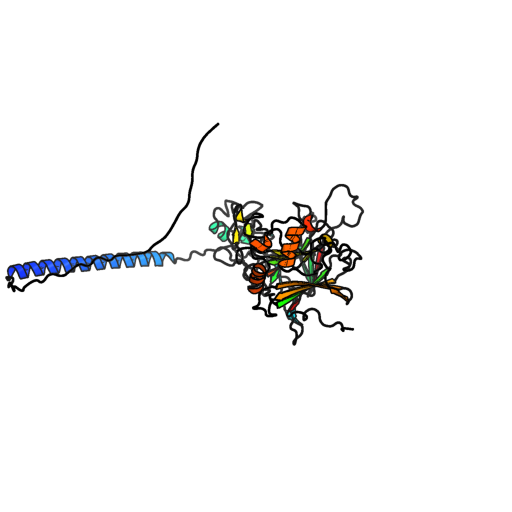A . THR A 1 130 ? 23.751 -8.454 -18.673 1.00 95.56 130 THR A CA 1
ATOM 990 C C . THR A 1 130 ? 22.540 -7.704 -18.103 1.00 95.56 130 THR A C 1
ATOM 992 O O . THR A 1 130 ? 21.551 -7.545 -18.820 1.00 95.56 130 THR A O 1
ATOM 995 N N . PRO A 1 131 ? 22.580 -7.200 -16.851 1.00 94.06 131 PRO A N 1
ATOM 996 C CA . PRO A 1 131 ? 21.479 -6.424 -16.285 1.00 94.06 131 PRO A CA 1
ATOM 997 C C . PRO A 1 131 ? 21.166 -5.171 -17.113 1.00 94.06 131 PRO A C 1
ATOM 999 O O . PRO A 1 131 ? 22.069 -4.415 -17.484 1.00 94.06 131 PRO A O 1
ATOM 1002 N N . CYS A 1 132 ? 19.879 -4.910 -17.348 1.00 92.94 132 CYS A N 1
ATOM 1003 C CA . CYS A 1 132 ? 19.424 -3.690 -18.018 1.00 92.94 132 CYS A CA 1
ATOM 1004 C C . CYS A 1 132 ? 19.572 -2.451 -17.135 1.00 92.94 132 CYS A C 1
ATOM 1006 O O . CYS A 1 132 ? 19.872 -1.365 -17.633 1.00 92.94 132 CYS A O 1
ATOM 1008 N N . ALA A 1 133 ? 19.379 -2.619 -15.825 1.00 87.94 133 ALA A N 1
ATOM 1009 C CA . ALA A 1 133 ? 19.608 -1.592 -14.825 1.00 87.94 133 ALA A CA 1
ATOM 1010 C C . ALA A 1 133 ? 20.272 -2.188 -13.577 1.00 87.94 133 ALA A C 1
ATOM 1012 O O . ALA A 1 133 ? 19.951 -3.296 -13.154 1.00 87.94 133 ALA A O 1
ATOM 1013 N N . SER A 1 134 ? 21.191 -1.431 -12.983 1.00 81.75 134 SER A N 1
ATOM 1014 C CA . SER A 1 134 ? 21.857 -1.746 -11.714 1.00 81.75 134 SER A CA 1
ATOM 1015 C C . SER A 1 134 ? 22.180 -0.432 -11.002 1.00 81.75 134 SER A C 1
ATOM 1017 O O . SER A 1 134 ? 23.304 0.065 -11.063 1.00 81.75 134 SER A O 1
ATOM 1019 N N . GLY A 1 135 ? 21.156 0.210 -10.434 1.00 76.00 135 GLY A N 1
ATOM 1020 C CA . GLY A 1 135 ? 21.220 1.588 -9.921 1.00 76.00 135 GLY A CA 1
ATOM 1021 C C . GLY A 1 135 ? 21.234 2.666 -11.017 1.00 76.00 135 GLY A C 1
ATOM 1022 O O . GLY A 1 135 ? 20.682 3.740 -10.818 1.00 76.00 135 GLY A O 1
ATOM 1023 N N . ILE A 1 136 ? 21.786 2.371 -12.197 1.00 84.56 136 ILE A N 1
ATOM 1024 C CA . ILE A 1 136 ? 21.613 3.129 -13.448 1.00 84.56 136 ILE A CA 1
ATOM 1025 C C . ILE A 1 136 ? 21.293 2.175 -14.604 1.00 84.56 136 ILE A C 1
ATOM 1027 O O . ILE A 1 136 ? 21.617 0.989 -14.531 1.00 84.56 136 ILE A O 1
ATOM 1031 N N . PHE A 1 137 ? 20.681 2.689 -15.673 1.00 92.69 137 PHE A N 1
ATOM 1032 C CA . PHE A 1 137 ? 20.447 1.931 -16.903 1.00 92.69 137 PHE A CA 1
ATOM 1033 C C . PHE A 1 137 ? 21.739 1.730 -17.709 1.00 92.69 137 PHE A C 1
ATOM 1035 O O . PHE A 1 137 ? 22.555 2.644 -17.842 1.00 92.69 137 PHE A O 1
ATOM 1042 N N . ASN A 1 138 ? 21.907 0.543 -18.292 1.00 93.75 138 ASN A N 1
ATOM 1043 C CA . ASN A 1 138 ? 22.992 0.249 -19.222 1.00 93.75 138 ASN A CA 1
ATOM 1044 C C . ASN A 1 138 ? 22.706 0.924 -20.573 1.00 93.75 138 ASN A C 1
ATOM 1046 O O . ASN A 1 138 ? 21.847 0.471 -21.326 1.00 93.75 138 ASN A O 1
ATOM 1050 N N . SER A 1 139 ? 23.450 1.979 -20.907 1.00 94.50 139 SER A N 1
ATOM 1051 C CA . SER A 1 139 ? 23.247 2.782 -22.123 1.00 94.50 139 SER A CA 1
ATOM 1052 C C . SER A 1 139 ? 23.480 2.039 -23.446 1.00 94.50 139 SER A C 1
ATOM 1054 O O . SER A 1 139 ? 23.070 2.539 -24.490 1.00 94.50 139 SER A O 1
ATOM 1056 N N . THR A 1 140 ? 24.094 0.849 -23.428 1.00 94.94 140 THR A N 1
ATOM 1057 C CA . THR A 1 140 ? 24.231 -0.003 -24.626 1.00 94.94 140 THR A CA 1
ATOM 1058 C C . THR A 1 140 ? 22.948 -0.794 -24.895 1.00 94.94 140 THR A C 1
ATOM 1060 O O . THR A 1 140 ? 22.544 -0.935 -26.046 1.00 94.94 140 THR A O 1
ATOM 1063 N N . ILE A 1 141 ? 22.282 -1.270 -23.836 1.00 94.25 141 ILE A N 1
ATOM 1064 C CA . ILE A 1 141 ? 21.014 -2.014 -23.925 1.00 94.25 141 ILE A CA 1
ATOM 1065 C C . ILE A 1 141 ? 19.827 -1.040 -24.038 1.00 94.25 141 ILE A C 1
ATOM 1067 O O . ILE A 1 141 ? 18.906 -1.258 -24.824 1.00 94.25 141 ILE A O 1
ATOM 1071 N N . CYS A 1 142 ? 19.890 0.067 -23.293 1.00 94.00 142 CYS A N 1
ATOM 1072 C CA . CYS A 1 142 ? 18.845 1.074 -23.114 1.00 94.00 142 CYS A CA 1
ATOM 1073 C C . CYS A 1 142 ? 19.269 2.489 -23.583 1.00 94.00 142 CYS A C 1
ATOM 1075 O O . CYS A 1 142 ? 19.264 3.419 -22.775 1.00 94.00 142 CYS A O 1
ATOM 1077 N N . PRO A 1 143 ? 19.634 2.701 -24.866 1.00 94.06 143 PRO A N 1
ATOM 1078 C CA . PRO A 1 143 ? 19.950 4.035 -25.394 1.00 94.06 143 PRO A CA 1
ATOM 1079 C C . PRO A 1 143 ? 18.708 4.926 -25.593 1.00 94.06 143 PRO A C 1
ATOM 1081 O O . PRO A 1 143 ? 18.830 6.148 -25.623 1.00 94.06 143 PRO A O 1
ATOM 1084 N N . THR A 1 144 ? 17.518 4.332 -25.732 1.00 92.00 144 THR A N 1
ATOM 1085 C CA . THR A 1 144 ? 16.213 5.019 -25.782 1.00 92.00 144 THR A CA 1
ATOM 1086 C C . THR A 1 144 ? 15.173 4.216 -24.997 1.00 92.00 144 THR A C 1
ATOM 1088 O O . THR A 1 144 ? 15.422 3.059 -24.647 1.00 92.00 144 THR A O 1
ATOM 1091 N N . VAL A 1 145 ? 14.002 4.802 -24.729 1.00 90.69 145 VAL A N 1
ATOM 1092 C CA . VAL A 1 145 ? 12.905 4.133 -24.002 1.00 90.69 145 VAL A CA 1
ATOM 1093 C C . VAL A 1 145 ? 12.413 2.897 -24.759 1.00 90.69 145 VAL A C 1
ATOM 1095 O O . VAL A 1 145 ? 12.233 1.837 -24.166 1.00 90.69 145 VAL A O 1
ATOM 1098 N N . GLU A 1 146 ? 12.262 3.013 -26.076 1.00 89.31 146 GLU A N 1
ATOM 1099 C CA . GLU A 1 146 ? 11.785 1.960 -26.976 1.00 89.31 146 GLU A CA 1
ATOM 1100 C C . GLU A 1 146 ? 12.831 0.852 -27.122 1.00 89.31 146 GLU A C 1
ATOM 1102 O O . GLU A 1 146 ? 12.494 -0.330 -27.091 1.00 89.31 146 GLU A O 1
ATOM 1107 N N . ALA A 1 147 ? 14.113 1.223 -27.231 1.00 91.88 147 ALA A N 1
ATOM 1108 C CA . ALA A 1 147 ? 15.212 0.266 -27.235 1.00 91.88 147 ALA A CA 1
ATOM 1109 C C . ALA A 1 147 ? 15.285 -0.494 -25.904 1.00 91.88 147 ALA A C 1
ATOM 1111 O O . ALA A 1 147 ? 15.411 -1.712 -25.911 1.00 91.88 147 ALA A O 1
ATOM 1112 N N . CYS A 1 148 ? 15.127 0.195 -24.771 1.00 92.38 148 CYS A N 1
ATOM 1113 C CA . CYS A 1 148 ? 15.132 -0.435 -23.455 1.00 92.38 148 CYS A CA 1
ATOM 1114 C C . CYS A 1 148 ? 13.942 -1.384 -23.262 1.00 92.38 148 CYS A C 1
ATOM 1116 O O . CYS A 1 148 ? 14.123 -2.521 -22.844 1.00 92.38 148 CYS A O 1
ATOM 1118 N N . ALA A 1 149 ? 12.730 -0.962 -23.637 1.00 87.44 149 ALA A N 1
ATOM 1119 C CA . ALA A 1 149 ? 11.554 -1.825 -23.605 1.00 87.44 149 ALA A CA 1
ATOM 1120 C C . ALA A 1 149 ? 11.748 -3.076 -24.482 1.00 87.44 149 ALA A C 1
ATOM 1122 O O . ALA A 1 149 ? 11.419 -4.179 -24.055 1.00 87.44 149 ALA A O 1
ATOM 1123 N N . LYS A 1 150 ? 12.310 -2.925 -25.687 1.00 87.94 150 LYS A N 1
ATOM 1124 C CA . LYS A 1 150 ? 12.548 -4.035 -26.619 1.00 87.94 150 LYS A CA 1
ATOM 1125 C C . LYS A 1 150 ? 13.649 -4.993 -26.169 1.00 87.94 150 LYS A C 1
ATOM 1127 O O . LYS A 1 150 ? 13.532 -6.196 -26.387 1.00 87.94 150 LYS A O 1
ATOM 1132 N N . ASN A 1 151 ? 14.734 -4.454 -25.624 1.00 92.88 151 ASN A N 1
ATOM 1133 C CA . ASN A 1 151 ? 15.953 -5.206 -25.358 1.00 92.88 151 ASN A CA 1
ATOM 1134 C C . ASN A 1 151 ? 15.989 -5.815 -23.951 1.00 92.88 151 ASN A C 1
ATOM 1136 O O . ASN A 1 151 ? 16.931 -6.549 -23.674 1.00 92.88 151 ASN A O 1
ATOM 1140 N N . CYS A 1 152 ? 15.010 -5.529 -23.084 1.00 93.38 152 CYS A N 1
ATOM 1141 C CA . CYS A 1 152 ? 14.978 -6.007 -21.701 1.00 93.38 152 CYS A CA 1
ATOM 1142 C C . CYS A 1 152 ? 13.850 -7.008 -21.436 1.00 93.38 152 CYS A C 1
ATOM 1144 O O . CYS A 1 152 ? 12.676 -6.711 -21.676 1.00 93.38 152 CYS A O 1
ATOM 1146 N N . GLU A 1 153 ? 14.207 -8.151 -20.854 1.00 93.50 153 GLU A N 1
ATOM 1147 C CA . GLU A 1 153 ? 13.270 -9.121 -20.289 1.00 93.50 153 GLU A CA 1
ATOM 1148 C C . GLU A 1 153 ? 13.280 -9.095 -18.753 1.00 93.50 153 GLU A C 1
ATOM 1150 O O . GLU A 1 153 ? 14.290 -8.760 -18.132 1.00 93.50 153 GLU A O 1
ATOM 1155 N N . VAL A 1 154 ? 12.122 -9.377 -18.147 1.00 94.50 154 VAL A N 1
ATOM 1156 C CA . VAL A 1 154 ? 11.893 -9.395 -16.693 1.00 94.50 154 VAL A CA 1
ATOM 1157 C C . VAL A 1 154 ? 11.570 -10.823 -16.273 1.00 94.50 154 VAL A C 1
ATOM 1159 O O . VAL A 1 154 ? 10.610 -11.418 -16.766 1.00 94.50 154 VAL A O 1
ATOM 1162 N N . GLU A 1 155 ? 12.356 -11.371 -15.355 1.00 96.12 155 GLU A N 1
ATOM 1163 C CA . GLU A 1 155 ? 12.274 -12.783 -14.979 1.00 96.12 155 GLU A CA 1
ATOM 1164 C C . GLU A 1 155 ? 11.215 -13.108 -13.914 1.00 96.12 155 GLU A C 1
ATOM 1166 O O . GLU A 1 155 ? 10.747 -12.257 -13.142 1.00 96.12 155 GLU A O 1
ATOM 1171 N N . GLY A 1 156 ? 10.837 -14.389 -13.870 1.00 97.12 156 GLY A N 1
ATOM 1172 C CA . GLY A 1 156 ? 10.114 -14.951 -12.731 1.00 97.12 156 GLY A CA 1
ATOM 1173 C C . GLY A 1 156 ? 10.994 -15.037 -11.481 1.00 97.12 156 GLY A C 1
ATOM 1174 O O . GLY A 1 156 ? 12.194 -14.763 -11.529 1.00 97.12 156 GLY A O 1
ATOM 1175 N N . VAL A 1 157 ? 10.416 -15.425 -10.340 1.00 96.19 157 VAL A N 1
ATOM 1176 C CA . VAL A 1 157 ? 11.168 -15.523 -9.073 1.00 96.19 157 VAL A CA 1
ATOM 1177 C C . VAL A 1 157 ? 10.851 -16.771 -8.249 1.00 96.19 157 VAL A C 1
ATOM 1179 O O . VAL A 1 157 ? 9.704 -17.201 -8.145 1.00 96.19 157 VAL A O 1
ATOM 1182 N N . ASP A 1 158 ? 11.864 -17.295 -7.548 1.00 94.38 158 ASP A N 1
ATOM 1183 C CA . ASP A 1 158 ? 11.630 -18.105 -6.349 1.00 94.38 158 ASP A CA 1
ATOM 1184 C C . ASP A 1 158 ? 11.291 -17.169 -5.180 1.00 94.38 158 ASP A C 1
ATOM 1186 O O . ASP A 1 158 ? 12.171 -16.612 -4.512 1.00 94.38 158 ASP A O 1
ATOM 1190 N N . TYR A 1 159 ? 9.989 -17.024 -4.942 1.00 96.06 159 TYR A N 1
ATOM 1191 C CA . TYR A 1 159 ? 9.381 -16.260 -3.852 1.00 96.06 159 TYR A CA 1
ATOM 1192 C C . TYR A 1 159 ? 9.999 -16.542 -2.473 1.00 96.06 159 TYR A C 1
ATOM 1194 O O . TYR A 1 159 ? 10.143 -15.618 -1.667 1.00 96.06 159 TYR A O 1
ATOM 1202 N N . SER A 1 160 ? 10.432 -17.779 -2.203 1.00 90.38 160 SER A N 1
ATOM 1203 C CA . SER A 1 160 ? 11.018 -18.136 -0.908 1.00 90.38 160 SER A CA 1
ATOM 1204 C C . SER A 1 160 ? 12.366 -17.446 -0.675 1.00 90.38 160 SER A C 1
ATOM 1206 O O . SER A 1 160 ? 12.655 -17.020 0.446 1.00 90.38 160 SER A O 1
ATOM 1208 N N . THR A 1 161 ? 13.146 -17.215 -1.739 1.00 89.94 161 THR A N 1
ATOM 1209 C CA . THR A 1 161 ? 14.406 -16.455 -1.664 1.00 89.94 161 THR A CA 1
ATOM 1210 C C . THR A 1 161 ? 14.176 -14.972 -1.381 1.00 89.94 161 THR A C 1
ATOM 1212 O O . THR A 1 161 ? 15.065 -14.316 -0.850 1.00 89.94 161 THR A O 1
ATOM 1215 N N . TYR A 1 162 ? 12.990 -14.440 -1.686 1.00 91.50 162 TYR A N 1
ATOM 1216 C CA . TYR A 1 162 ? 12.577 -13.081 -1.325 1.00 91.50 162 TYR A CA 1
ATOM 1217 C C . TYR A 1 162 ? 11.904 -13.012 0.057 1.00 91.50 162 TYR A C 1
ATOM 1219 O O . TYR A 1 162 ? 11.439 -11.951 0.472 1.00 91.50 162 TYR A O 1
ATOM 1227 N N . GLY A 1 163 ? 11.878 -14.120 0.807 1.00 90.19 163 GLY A N 1
ATOM 1228 C CA . GLY A 1 163 ? 11.313 -14.170 2.156 1.00 90.19 163 GLY A CA 1
ATOM 1229 C C . GLY A 1 163 ? 9.787 -14.209 2.167 1.00 90.19 163 GLY A C 1
ATOM 1230 O O . GLY A 1 163 ? 9.184 -14.003 3.221 1.00 90.19 163 GLY A O 1
ATOM 1231 N N . ILE A 1 164 ? 9.174 -14.471 1.011 1.00 96.50 164 ILE A N 1
ATOM 1232 C CA . ILE A 1 164 ? 7.731 -14.524 0.806 1.00 96.50 164 ILE A CA 1
ATOM 1233 C C . ILE A 1 164 ? 7.278 -15.976 0.952 1.00 96.50 164 ILE A C 1
ATOM 1235 O O . ILE A 1 164 ? 7.828 -16.881 0.322 1.00 96.50 164 ILE A O 1
ATOM 1239 N N . LYS A 1 165 ? 6.249 -16.211 1.766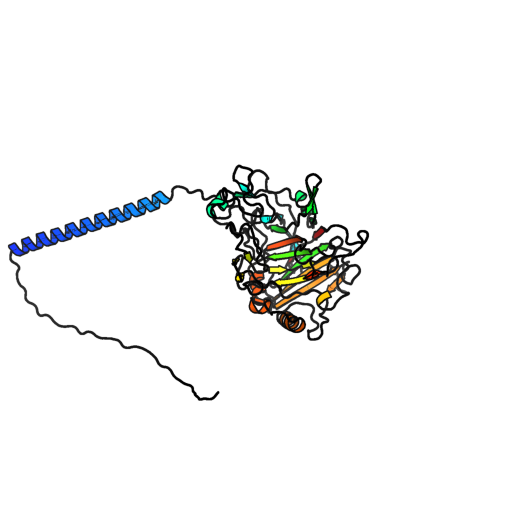 1.00 94.25 165 LYS A N 1
ATOM 1240 C CA . LYS A 1 165 ? 5.625 -17.529 1.909 1.00 94.25 165 LYS A CA 1
ATOM 1241 C C . LYS A 1 165 ? 4.124 -17.386 2.115 1.00 94.25 165 LYS A C 1
ATOM 1243 O O . LYS A 1 165 ? 3.709 -16.643 2.998 1.00 94.25 165 LYS A O 1
ATOM 1248 N N . THR A 1 166 ? 3.322 -18.169 1.397 1.00 96.50 166 THR A N 1
ATOM 1249 C CA . THR A 1 166 ? 1.900 -18.355 1.719 1.00 96.50 166 THR A CA 1
ATOM 1250 C C . THR A 1 166 ? 1.632 -19.732 2.328 1.00 96.50 166 THR A C 1
ATOM 1252 O O . THR A 1 166 ? 2.439 -20.662 2.222 1.00 96.50 166 THR A O 1
ATOM 1255 N N . THR A 1 167 ? 0.516 -19.876 3.040 1.00 96.12 167 THR A N 1
ATOM 1256 C CA . THR A 1 167 ? -0.019 -21.151 3.539 1.00 96.12 167 THR A CA 1
ATOM 1257 C C . THR A 1 167 ? -1.529 -20.991 3.725 1.00 96.12 167 THR A C 1
ATOM 1259 O O . THR A 1 167 ? -1.978 -20.504 4.758 1.00 96.12 167 THR A O 1
ATOM 1262 N N . GLY A 1 168 ? -2.311 -21.372 2.709 1.00 96.12 168 GLY A N 1
ATOM 1263 C CA . GLY A 1 168 ? -3.766 -21.181 2.703 1.00 96.12 168 GLY A CA 1
ATOM 1264 C C . GLY A 1 168 ? -4.144 -19.701 2.614 1.00 96.12 168 GLY A C 1
ATOM 1265 O O . GLY A 1 168 ? -3.802 -19.032 1.642 1.00 96.12 168 GLY A O 1
ATOM 1266 N N . ASP A 1 169 ? -4.828 -19.197 3.639 1.00 97.06 169 ASP A N 1
ATOM 1267 C CA . ASP A 1 169 ? -5.234 -17.795 3.781 1.00 97.06 169 ASP A CA 1
ATOM 1268 C C . ASP A 1 169 ? -4.138 -16.884 4.362 1.00 97.06 169 ASP A C 1
ATOM 1270 O O . ASP A 1 169 ? -4.327 -15.672 4.429 1.00 97.06 169 ASP A O 1
ATOM 1274 N N . ALA A 1 170 ? -3.008 -17.448 4.804 1.00 97.69 170 ALA A N 1
ATOM 1275 C CA . ALA A 1 170 ? -1.921 -16.706 5.435 1.00 97.69 170 ALA A CA 1
ATOM 1276 C C . ALA A 1 170 ? -0.775 -16.372 4.465 1.00 97.69 170 ALA A C 1
ATOM 1278 O O . ALA A 1 170 ? -0.274 -17.246 3.755 1.00 97.69 170 ALA A O 1
ATOM 1279 N N . LEU A 1 171 ? -0.303 -15.125 4.519 1.00 98.38 171 LEU A N 1
ATOM 1280 C CA . LEU A 1 171 ? 0.918 -14.602 3.905 1.00 98.38 171 LEU A CA 1
ATOM 1281 C C . LEU A 1 171 ? 1.908 -14.212 5.008 1.00 98.38 171 LEU A C 1
ATOM 1283 O O . LEU A 1 171 ? 1.568 -13.434 5.894 1.00 98.38 171 LEU A O 1
ATOM 1287 N N . THR A 1 172 ? 3.149 -14.680 4.922 1.00 95.31 172 THR A N 1
ATOM 1288 C CA . THR A 1 172 ? 4.276 -14.221 5.741 1.00 95.31 172 THR A CA 1
ATOM 1289 C C . THR A 1 172 ? 5.304 -13.530 4.850 1.00 95.31 172 THR A C 1
ATOM 1291 O O . THR A 1 172 ? 5.751 -14.116 3.860 1.00 95.31 172 THR A O 1
ATOM 1294 N N . LEU A 1 173 ? 5.724 -12.322 5.239 1.00 95.88 173 LEU A N 1
ATOM 1295 C CA . LEU A 1 173 ? 6.850 -11.608 4.634 1.00 95.88 173 LEU A CA 1
ATOM 1296 C C . LEU A 1 173 ? 7.976 -11.458 5.664 1.00 95.88 173 LEU A C 1
ATOM 1298 O O . LEU A 1 173 ? 7.750 -11.027 6.797 1.00 95.88 173 LEU A O 1
ATOM 1302 N N . ASN A 1 174 ? 9.194 -11.815 5.259 1.00 86.12 174 ASN A N 1
ATOM 1303 C CA . ASN A 1 174 ? 10.408 -11.674 6.060 1.00 86.12 174 ASN A CA 1
ATOM 1304 C C . ASN A 1 174 ? 11.253 -10.531 5.489 1.00 86.12 174 ASN A C 1
ATOM 1306 O O . ASN A 1 174 ? 11.586 -10.543 4.305 1.00 86.12 174 ASN A O 1
ATOM 1310 N N . LEU A 1 175 ? 11.643 -9.575 6.336 1.00 85.75 175 LEU A N 1
ATOM 1311 C CA . LEU A 1 175 ? 12.449 -8.423 5.919 1.00 85.75 175 LEU A CA 1
ATOM 1312 C C . LEU A 1 175 ? 13.856 -8.829 5.460 1.00 85.75 175 LEU A C 1
ATOM 1314 O O . LEU A 1 175 ? 14.410 -8.211 4.557 1.00 85.75 175 LEU A O 1
ATOM 1318 N N . PHE A 1 176 ? 14.432 -9.868 6.069 1.00 82.25 176 PHE A N 1
ATOM 1319 C CA . PHE A 1 176 ? 15.780 -10.357 5.779 1.00 82.25 176 PHE A CA 1
ATOM 1320 C C . PHE A 1 176 ? 15.758 -11.809 5.296 1.00 82.25 176 PHE A C 1
ATOM 1322 O O . PHE A 1 176 ? 14.980 -12.624 5.791 1.00 82.25 176 PHE A O 1
ATOM 1329 N N . THR A 1 177 ? 16.659 -12.143 4.371 1.00 80.00 177 THR A N 1
ATOM 1330 C CA . THR A 1 177 ? 16.813 -13.493 3.804 1.00 80.00 177 THR A CA 1
ATOM 1331 C C . THR A 1 177 ? 18.283 -13.887 3.714 1.00 80.00 177 THR A C 1
ATOM 1333 O O . THR A 1 177 ? 19.166 -13.036 3.608 1.00 80.00 177 THR A O 1
ATOM 1336 N N . THR A 1 178 ? 18.569 -15.188 3.763 1.00 76.69 178 THR A N 1
ATOM 1337 C CA . THR A 1 178 ? 19.927 -15.708 3.561 1.00 76.69 178 THR A CA 1
ATOM 1338 C C . THR A 1 178 ? 20.057 -16.279 2.154 1.00 76.69 178 THR A C 1
ATOM 1340 O O . THR A 1 178 ? 19.476 -17.322 1.863 1.00 76.69 178 THR A O 1
ATOM 1343 N N . LYS A 1 179 ? 20.844 -15.621 1.297 1.00 75.94 179 LYS A N 1
ATOM 1344 C CA . LYS A 1 179 ? 21.202 -16.093 -0.050 1.00 75.94 179 LYS A CA 1
ATOM 1345 C C . LYS A 1 179 ? 22.681 -16.479 -0.043 1.00 75.94 179 LYS A C 1
ATOM 1347 O O . LYS A 1 179 ? 23.510 -15.707 0.420 1.00 75.94 179 LYS A O 1
ATOM 1352 N N . GLU A 1 180 ? 23.003 -17.702 -0.464 1.00 81.44 180 GLU A N 1
ATOM 1353 C CA . GLU A 1 180 ? 24.384 -18.235 -0.505 1.00 81.44 180 GLU A CA 1
ATOM 1354 C C . GLU A 1 180 ? 25.165 -18.133 0.831 1.00 81.44 180 GLU A C 1
ATOM 1356 O O . GLU A 1 180 ? 26.387 -18.028 0.864 1.00 81.44 180 GLU A O 1
ATOM 1361 N N . GLY A 1 181 ? 24.454 -18.161 1.965 1.00 75.38 181 GLY A N 1
ATOM 1362 C CA . GLY A 1 181 ? 25.031 -17.978 3.306 1.00 75.38 181 GLY A CA 1
ATOM 1363 C C . GLY A 1 181 ? 25.193 -16.516 3.748 1.00 75.38 181 GLY A C 1
ATOM 1364 O O . GLY A 1 181 ? 25.447 -16.265 4.925 1.00 75.38 181 GLY A O 1
ATOM 1365 N N . ILE A 1 182 ? 24.978 -15.548 2.854 1.00 75.19 182 ILE A N 1
ATOM 1366 C CA . ILE A 1 182 ? 24.991 -14.111 3.144 1.00 75.19 182 ILE A CA 1
ATOM 1367 C C . ILE A 1 182 ? 23.580 -13.666 3.552 1.00 75.19 182 ILE A C 1
ATOM 1369 O O . ILE A 1 182 ? 22.604 -13.914 2.846 1.00 75.19 182 ILE A O 1
ATOM 1373 N N . LEU A 1 183 ? 23.462 -13.008 4.707 1.00 75.19 183 LEU A N 1
ATOM 1374 C CA . LEU A 1 183 ? 22.202 -12.468 5.224 1.00 75.19 183 LEU A CA 1
ATOM 1375 C C . LEU A 1 183 ? 21.986 -11.039 4.704 1.00 75.19 183 LEU A C 1
ATOM 1377 O O . LEU A 1 183 ? 22.620 -10.105 5.195 1.00 75.19 183 LEU A O 1
ATOM 1381 N N . GLY A 1 184 ? 21.095 -10.886 3.725 1.00 74.69 184 GLY A N 1
ATOM 1382 C CA . GLY A 1 184 ? 20.733 -9.611 3.106 1.00 74.69 184 GLY A CA 1
ATOM 1383 C C . GLY A 1 184 ? 19.336 -9.134 3.502 1.00 74.69 184 GLY A C 1
ATOM 1384 O O . GLY A 1 184 ? 18.511 -9.906 3.998 1.00 74.69 184 GLY A O 1
ATOM 1385 N N . GLU A 1 185 ? 19.068 -7.849 3.283 1.00 83.88 185 GLU A N 1
ATOM 1386 C CA . GLU A 1 185 ? 17.701 -7.329 3.274 1.00 83.88 185 GLU A CA 1
ATOM 1387 C C . GLU A 1 185 ? 16.984 -7.784 1.994 1.00 83.88 185 GLU A C 1
ATOM 1389 O O . GLU A 1 185 ? 17.600 -7.947 0.942 1.00 83.88 185 GLU A O 1
ATOM 1394 N N . SER A 1 186 ? 15.684 -8.031 2.113 1.00 86.88 186 SER A N 1
ATOM 1395 C CA . SER A 1 186 ? 14.790 -8.447 1.033 1.00 86.88 186 SER A CA 1
ATOM 1396 C C . SER A 1 186 ? 13.664 -7.434 0.813 1.00 86.88 186 SER A C 1
ATOM 1398 O O . SER A 1 186 ? 13.262 -7.218 -0.326 1.00 86.88 186 SER A O 1
ATOM 1400 N N . SER A 1 187 ? 13.178 -6.807 1.896 1.00 91.12 187 SER A N 1
ATOM 1401 C CA . SER A 1 187 ? 12.155 -5.743 1.894 1.00 91.12 187 SER A CA 1
ATOM 1402 C C . SER A 1 187 ? 10.957 -5.976 0.940 1.00 91.12 187 SER A C 1
ATOM 1404 O O . SER A 1 187 ? 10.580 -5.062 0.205 1.00 91.12 187 SER A O 1
ATOM 1406 N N . PRO A 1 188 ? 10.384 -7.197 0.843 1.00 94.69 188 PRO A N 1
ATOM 1407 C CA . PRO A 1 188 ? 9.494 -7.555 -0.261 1.00 94.69 188 PRO A CA 1
ATOM 1408 C C . PRO A 1 188 ? 8.175 -6.771 -0.242 1.00 94.69 188 PRO A C 1
ATOM 1410 O O . PRO A 1 188 ? 7.548 -6.616 0.809 1.00 94.69 188 PRO A O 1
ATOM 1413 N N . ARG A 1 189 ? 7.714 -6.375 -1.435 1.00 98.31 189 ARG A N 1
ATOM 1414 C CA . ARG A 1 189 ? 6.375 -5.831 -1.699 1.00 98.31 189 ARG A CA 1
ATOM 1415 C C . ARG A 1 189 ? 5.635 -6.726 -2.694 1.00 98.31 189 ARG A C 1
ATOM 1417 O O . ARG A 1 189 ? 6.174 -7.058 -3.748 1.00 98.31 189 ARG A O 1
ATOM 1424 N N . VAL A 1 190 ? 4.415 -7.135 -2.354 1.00 98.81 190 VAL A N 1
ATOM 1425 C CA . VAL A 1 190 ? 3.589 -8.039 -3.171 1.00 98.81 190 VAL A CA 1
ATOM 1426 C C . VAL A 1 190 ? 2.159 -7.521 -3.309 1.00 98.81 190 VAL A C 1
ATOM 1428 O O . VAL A 1 190 ? 1.650 -6.865 -2.402 1.00 98.81 190 VAL A O 1
ATOM 1431 N N . TYR A 1 191 ? 1.499 -7.844 -4.420 1.00 98.88 191 TYR A N 1
ATOM 1432 C CA . TYR A 1 191 ? 0.119 -7.427 -4.704 1.00 98.88 191 TYR A CA 1
ATOM 1433 C C . TYR A 1 191 ? -0.836 -8.615 -4.766 1.00 98.88 191 TYR A C 1
ATOM 1435 O O . TYR A 1 191 ? -0.425 -9.711 -5.153 1.00 98.88 191 TYR A O 1
ATOM 1443 N N . LEU A 1 192 ? -2.113 -8.392 -4.447 1.00 98.81 192 LEU A N 1
ATOM 1444 C CA . LEU A 1 192 ? -3.177 -9.384 -4.605 1.00 98.81 192 LEU A CA 1
ATOM 1445 C C . LEU A 1 192 ? -3.586 -9.532 -6.083 1.00 98.81 192 LEU A C 1
ATOM 1447 O O . LEU A 1 192 ? -3.895 -8.556 -6.766 1.00 98.81 192 LEU A O 1
ATOM 1451 N N . MET A 1 193 ? -3.619 -10.774 -6.558 1.00 98.75 193 MET A N 1
ATOM 1452 C CA . MET A 1 193 ? -3.962 -11.170 -7.926 1.00 98.75 193 MET A CA 1
ATOM 1453 C C . MET A 1 193 ? -5.316 -11.883 -7.953 1.00 98.75 193 MET A C 1
ATOM 1455 O O . MET A 1 193 ? -5.526 -12.832 -7.190 1.00 98.75 193 MET A O 1
ATOM 1459 N N . ALA A 1 194 ? -6.204 -11.455 -8.853 1.00 98.00 194 ALA A N 1
ATOM 1460 C CA . ALA A 1 194 ? -7.487 -12.109 -9.122 1.00 98.00 194 ALA A CA 1
ATOM 1461 C C . ALA A 1 194 ? -7.327 -13.310 -10.069 1.00 98.00 194 ALA A C 1
ATOM 1463 O O . ALA A 1 194 ? -8.004 -14.325 -9.914 1.00 98.00 194 ALA A O 1
ATOM 1464 N N . ASP A 1 195 ? -6.402 -13.206 -11.023 1.00 97.62 195 ASP A N 1
ATOM 1465 C CA . ASP A 1 195 ? -5.968 -14.277 -11.919 1.00 97.62 195 ASP A CA 1
ATOM 1466 C C . ASP A 1 195 ? -4.462 -14.135 -12.215 1.00 97.62 195 ASP A C 1
ATOM 1468 O O . ASP A 1 195 ? -3.835 -13.165 -11.795 1.00 97.62 195 ASP A O 1
ATOM 1472 N N . ASP A 1 196 ? -3.860 -15.079 -12.944 1.00 96.44 196 ASP A N 1
ATOM 1473 C CA . ASP A 1 196 ? -2.413 -15.091 -13.228 1.00 96.44 196 ASP A CA 1
ATOM 1474 C C . ASP A 1 196 ? -1.937 -13.930 -14.156 1.00 96.44 196 ASP A C 1
ATOM 1476 O O . ASP A 1 196 ? -0.805 -13.936 -14.651 1.00 96.44 196 ASP A O 1
ATOM 1480 N N . SER A 1 197 ? -2.787 -12.946 -14.473 1.00 97.12 197 SER A N 1
ATOM 1481 C CA . SER A 1 197 ? -2.502 -11.778 -15.323 1.00 97.12 197 SER A CA 1
ATOM 1482 C C . SER A 1 197 ? -3.254 -10.486 -14.951 1.00 97.12 197 SER A C 1
ATOM 1484 O O . SER A 1 197 ? -3.001 -9.464 -15.596 1.00 97.12 197 SER A O 1
ATOM 1486 N N . THR A 1 198 ? -4.112 -10.472 -13.921 1.00 98.50 198 THR A N 1
ATOM 1487 C CA . THR A 1 198 ? -4.754 -9.248 -13.402 1.00 98.50 198 THR A CA 1
ATOM 1488 C C . THR A 1 198 ? -4.787 -9.163 -11.871 1.00 98.50 198 THR A C 1
ATOM 1490 O O . THR A 1 198 ? -5.010 -10.149 -11.163 1.00 98.50 198 THR A O 1
ATOM 1493 N N . TYR A 1 199 ? -4.583 -7.947 -11.358 1.00 98.81 199 TYR A N 1
ATOM 1494 C CA . TYR A 1 199 ? -4.729 -7.614 -9.942 1.00 98.81 199 TYR A CA 1
ATOM 1495 C C . TYR A 1 199 ? -6.191 -7.682 -9.491 1.00 98.81 199 TYR A C 1
ATOM 1497 O O . TYR A 1 199 ? -7.098 -7.354 -10.262 1.00 98.81 199 TYR A O 1
ATOM 1505 N N . ASP A 1 200 ? -6.418 -8.026 -8.222 1.00 98.38 200 ASP A N 1
ATOM 1506 C CA . ASP A 1 200 ? -7.744 -7.878 -7.620 1.00 98.38 200 ASP A CA 1
ATOM 1507 C C . ASP A 1 200 ? -8.028 -6.400 -7.307 1.00 98.38 200 ASP A C 1
ATOM 1509 O O . ASP A 1 200 ? -7.280 -5.732 -6.590 1.00 98.38 200 ASP A O 1
ATOM 1513 N N . MET A 1 201 ? -9.108 -5.883 -7.895 1.00 98.44 201 MET A N 1
ATOM 1514 C CA . MET A 1 201 ? -9.455 -4.462 -7.894 1.00 98.44 201 MET A CA 1
ATOM 1515 C C . MET A 1 201 ? -10.528 -4.183 -6.848 1.00 98.44 201 MET A C 1
ATOM 1517 O O . MET A 1 201 ? -11.729 -4.168 -7.143 1.00 98.44 201 MET A O 1
ATOM 1521 N N . LEU A 1 202 ? -10.091 -3.931 -5.617 1.00 98.56 202 LEU A N 1
ATOM 1522 C CA . LEU A 1 202 ? -10.979 -3.717 -4.484 1.00 98.56 202 LEU A CA 1
ATOM 1523 C C . LEU A 1 202 ? -11.721 -2.381 -4.618 1.00 98.56 202 LEU A C 1
ATOM 1525 O O . LEU A 1 202 ? -11.124 -1.305 -4.583 1.00 98.56 202 LEU A O 1
ATOM 1529 N N . LYS A 1 203 ? -13.048 -2.459 -4.768 1.00 98.56 203 LYS A N 1
ATOM 1530 C CA . LYS A 1 203 ? -13.960 -1.306 -4.804 1.00 98.56 203 LYS A CA 1
ATOM 1531 C C . LYS A 1 203 ? -14.653 -1.180 -3.458 1.00 98.56 203 LYS A C 1
ATOM 1533 O O . LYS A 1 203 ? -15.589 -1.928 -3.185 1.00 98.56 203 LYS A O 1
ATOM 1538 N N . LEU A 1 204 ? -14.163 -0.278 -2.610 1.00 98.44 204 LEU A N 1
ATOM 1539 C CA . LEU A 1 204 ? -14.493 -0.302 -1.183 1.00 98.44 204 LEU A CA 1
ATOM 1540 C C . LEU A 1 204 ? -15.548 0.715 -0.729 1.00 98.44 204 LEU A C 1
ATOM 1542 O O . LEU A 1 204 ? -15.931 0.675 0.433 1.00 98.44 204 LEU A O 1
ATOM 1546 N N . LEU A 1 205 ? -16.074 1.589 -1.597 1.00 98.44 205 LEU A N 1
ATOM 1547 C CA . LEU A 1 205 ? -17.169 2.494 -1.206 1.00 98.44 205 LEU A CA 1
ATOM 1548 C C . LEU A 1 205 ? -18.368 1.713 -0.639 1.00 98.44 205 LEU A C 1
ATOM 1550 O O . LEU A 1 205 ? -18.946 0.868 -1.323 1.00 98.44 205 LEU A O 1
ATOM 1554 N N . ASN A 1 206 ? -18.753 2.027 0.602 1.00 98.44 206 ASN A N 1
ATOM 1555 C CA . ASN A 1 206 ? -19.800 1.343 1.367 1.00 98.44 206 ASN A CA 1
ATOM 1556 C C . ASN A 1 206 ? -19.538 -0.165 1.576 1.00 98.44 206 ASN A C 1
ATOM 1558 O O . ASN A 1 206 ? -20.462 -0.983 1.618 1.00 98.44 206 ASN A O 1
ATOM 1562 N N . GLN A 1 207 ? -18.264 -0.534 1.700 1.00 98.56 207 GLN A N 1
ATOM 1563 C CA . GLN A 1 207 ? -17.776 -1.872 2.030 1.00 98.56 207 GLN A CA 1
ATOM 1564 C C . GLN A 1 207 ? -16.742 -1.779 3.164 1.00 98.56 207 GLN A C 1
ATOM 1566 O O . GLN A 1 207 ? -16.308 -0.697 3.574 1.00 98.56 207 GLN A O 1
ATOM 1571 N N . GLU A 1 208 ? -16.345 -2.932 3.685 1.00 98.44 208 GLU A N 1
ATOM 1572 C CA . GLU A 1 208 ? -15.274 -3.074 4.662 1.00 98.44 208 GLU A CA 1
ATOM 1573 C C . GLU A 1 208 ? -14.230 -4.095 4.204 1.00 98.44 208 GLU A C 1
ATOM 1575 O O . GLU A 1 208 ? -14.538 -5.056 3.496 1.00 98.44 208 GLU A O 1
ATOM 1580 N N . LEU A 1 209 ? -12.990 -3.864 4.632 1.00 98.69 209 LEU A N 1
ATOM 1581 C CA . LEU A 1 209 ? -11.851 -4.762 4.476 1.00 98.69 209 LEU A CA 1
ATOM 1582 C C . LEU A 1 209 ? -11.376 -5.175 5.870 1.00 98.69 209 LEU A C 1
ATOM 1584 O O . LEU A 1 209 ? -11.128 -4.322 6.726 1.00 98.69 209 LEU A O 1
ATOM 1588 N N . SER A 1 210 ? -11.233 -6.479 6.089 1.00 98.75 210 SER A N 1
ATOM 1589 C CA . SER A 1 210 ? -10.732 -7.048 7.340 1.00 98.75 210 SER A CA 1
ATOM 1590 C C . SER A 1 210 ? -9.629 -8.068 7.101 1.00 98.75 210 SER A C 1
ATOM 1592 O O . SER A 1 210 ? -9.669 -8.785 6.104 1.00 98.75 210 SER A O 1
ATOM 1594 N N . PHE A 1 211 ? -8.696 -8.182 8.038 1.00 98.75 211 PHE A N 1
ATOM 1595 C CA . PHE A 1 211 ? -7.632 -9.184 8.021 1.00 98.75 211 PHE A CA 1
ATOM 1596 C C . PHE A 1 211 ? -7.144 -9.457 9.447 1.00 98.75 211 PHE A C 1
ATOM 1598 O O . PHE A 1 211 ? -7.203 -8.589 10.317 1.00 98.75 211 PHE A O 1
ATOM 1605 N N . ASP A 1 212 ? -6.631 -10.658 9.688 1.00 98.75 212 ASP A N 1
ATOM 1606 C CA . ASP A 1 212 ? -5.892 -11.000 10.901 1.00 98.75 212 ASP A CA 1
ATOM 1607 C C . ASP A 1 212 ? -4.403 -10.702 10.697 1.00 98.75 212 ASP A C 1
ATOM 1609 O O . ASP A 1 212 ? -3.821 -11.147 9.707 1.00 98.75 212 ASP A O 1
ATOM 1613 N N . VAL A 1 213 ? -3.756 -10.036 11.654 1.00 98.38 213 VAL A N 1
ATOM 1614 C CA . VAL A 1 213 ? -2.327 -9.697 11.591 1.00 98.38 213 VAL A CA 1
ATOM 1615 C C . VAL A 1 213 ? -1.578 -10.110 12.856 1.00 98.38 213 VAL A C 1
ATOM 1617 O O . VAL A 1 213 ? -2.087 -9.980 13.970 1.00 98.38 213 VAL A O 1
ATOM 1620 N N . ASP A 1 214 ? -0.363 -10.634 12.680 1.00 96.38 214 ASP A N 1
ATOM 1621 C CA . ASP A 1 214 ? 0.592 -10.916 13.754 1.00 96.38 214 ASP A CA 1
ATOM 1622 C C . ASP A 1 214 ? 1.777 -9.941 13.668 1.00 96.38 214 ASP A C 1
ATOM 1624 O O . ASP A 1 214 ? 2.609 -10.023 12.760 1.00 96.38 214 ASP A O 1
ATOM 1628 N N . MET A 1 215 ? 1.824 -9.019 14.634 1.00 92.38 215 MET A N 1
ATOM 1629 C CA . MET A 1 215 ? 2.868 -8.001 14.807 1.00 92.38 215 MET A CA 1
ATOM 1630 C C . MET A 1 215 ? 3.923 -8.393 15.851 1.00 92.38 215 MET A C 1
ATOM 1632 O O . MET A 1 215 ? 4.872 -7.642 16.063 1.00 92.38 215 MET A O 1
ATOM 1636 N N . SER A 1 216 ? 3.820 -9.571 16.481 1.00 89.69 216 SER A N 1
ATOM 1637 C CA . SER A 1 216 ? 4.670 -9.976 17.619 1.00 89.69 216 SER A CA 1
ATOM 1638 C C . SER A 1 216 ? 6.171 -10.067 17.305 1.00 89.69 216 SER A C 1
ATOM 1640 O O . SER A 1 216 ? 6.995 -10.156 18.217 1.00 89.69 216 SER A O 1
ATOM 1642 N N . LYS A 1 217 ? 6.529 -10.039 16.015 1.00 85.12 217 LYS A N 1
ATOM 1643 C CA . LYS A 1 217 ? 7.897 -10.104 15.483 1.00 85.12 217 LYS A CA 1
ATOM 1644 C C . LYS A 1 217 ? 8.270 -8.894 14.620 1.00 85.12 217 LYS A C 1
ATOM 1646 O O . LYS A 1 217 ? 9.284 -8.952 13.932 1.00 85.12 217 LYS A O 1
ATOM 1651 N N . VAL A 1 218 ? 7.503 -7.803 14.669 1.00 86.12 218 VAL A N 1
ATOM 1652 C CA . VAL A 1 218 ? 7.868 -6.524 14.043 1.00 86.12 218 VAL A CA 1
ATOM 1653 C C . VAL A 1 218 ? 8.297 -5.544 15.144 1.00 86.12 218 VAL A C 1
ATOM 1655 O O . VAL A 1 218 ? 7.435 -4.967 15.803 1.00 86.12 218 VAL A O 1
ATOM 1658 N N . PRO A 1 219 ? 9.600 -5.374 15.430 1.00 81.12 219 PRO A N 1
ATOM 1659 C CA . PRO A 1 219 ? 10.076 -4.308 16.316 1.00 81.12 219 PRO A CA 1
ATOM 1660 C C . PRO A 1 219 ? 9.923 -2.911 15.684 1.00 81.12 219 PRO A C 1
ATOM 1662 O O . PRO A 1 219 ? 9.600 -2.784 14.505 1.00 81.12 219 PRO A O 1
ATOM 1665 N N . CYS A 1 220 ? 10.206 -1.875 16.478 1.00 75.44 220 CYS A N 1
ATOM 1666 C CA . CYS A 1 220 ? 10.448 -0.502 16.019 1.00 75.44 220 CYS A CA 1
ATOM 1667 C C . CYS A 1 220 ? 11.525 -0.436 14.915 1.00 75.44 220 CYS A C 1
ATOM 1669 O O . CYS A 1 220 ? 12.385 -1.319 14.829 1.00 75.44 220 CYS A O 1
ATOM 1671 N N . GLY A 1 221 ? 11.502 0.621 14.102 1.00 75.19 221 GLY A N 1
ATOM 1672 C CA . GLY A 1 221 ? 12.368 0.791 12.931 1.00 75.19 221 GLY A CA 1
ATOM 1673 C C . GLY A 1 221 ? 11.895 0.032 11.682 1.00 75.19 221 GLY A C 1
ATOM 1674 O O . GLY A 1 221 ? 12.582 0.049 10.661 1.00 75.19 221 GLY A O 1
ATOM 1675 N N . ILE A 1 222 ? 10.753 -0.661 11.752 1.00 85.75 222 ILE A N 1
ATOM 1676 C CA . ILE A 1 222 ? 10.210 -1.528 10.696 1.00 85.75 222 ILE A CA 1
ATOM 1677 C C . ILE A 1 222 ? 8.720 -1.227 10.525 1.00 85.75 222 ILE A C 1
ATOM 1679 O O . ILE A 1 222 ? 8.015 -0.994 11.504 1.00 85.75 222 ILE A O 1
ATOM 1683 N N . ASN A 1 223 ? 8.228 -1.289 9.291 1.00 91.62 223 ASN A N 1
ATOM 1684 C CA . ASN A 1 223 ? 6.810 -1.177 8.967 1.00 91.62 223 ASN A CA 1
ATOM 1685 C C . ASN A 1 223 ? 6.350 -2.441 8.230 1.00 91.62 223 ASN A C 1
ATOM 1687 O O . ASN A 1 223 ? 6.951 -2.843 7.232 1.00 91.62 223 ASN A O 1
ATOM 1691 N N . GLY A 1 224 ? 5.313 -3.091 8.756 1.00 96.12 224 GLY A N 1
ATOM 1692 C CA . GLY A 1 224 ? 4.590 -4.183 8.112 1.00 96.12 224 GLY A CA 1
ATOM 1693 C C . GLY A 1 224 ? 3.278 -3.672 7.529 1.00 96.12 224 GLY A C 1
ATOM 1694 O O . GLY A 1 224 ? 2.244 -3.762 8.196 1.00 96.12 224 GLY A O 1
ATOM 1695 N N . ALA A 1 225 ? 3.325 -3.136 6.310 1.00 97.88 225 ALA A N 1
ATOM 1696 C CA . ALA A 1 225 ? 2.212 -2.408 5.717 1.00 97.88 225 ALA A CA 1
ATOM 1697 C C . ALA A 1 225 ? 1.217 -3.311 4.962 1.00 97.88 225 ALA A C 1
ATOM 1699 O O . ALA A 1 225 ? 1.587 -4.312 4.340 1.00 97.88 225 ALA A O 1
ATOM 1700 N N . LEU A 1 226 ? -0.058 -2.923 4.996 1.00 98.75 226 LEU A N 1
ATOM 1701 C CA . LEU A 1 226 ? -1.123 -3.394 4.112 1.00 98.75 226 LEU A CA 1
ATOM 1702 C C . LEU A 1 226 ? -1.931 -2.175 3.661 1.00 98.75 226 LEU A C 1
ATOM 1704 O O . LEU A 1 226 ? -2.495 -1.456 4.485 1.00 98.75 226 LEU A O 1
ATOM 1708 N N . TYR A 1 227 ? -1.970 -1.942 2.354 1.00 98.88 227 TYR A N 1
ATOM 1709 C CA . TYR A 1 227 ? -2.426 -0.679 1.776 1.00 98.88 227 TYR A CA 1
ATOM 1710 C C . TYR A 1 227 ? -3.001 -0.867 0.370 1.00 98.88 227 TYR A C 1
ATOM 1712 O O . TYR A 1 227 ? -3.024 -1.980 -0.166 1.00 98.88 227 TYR A O 1
ATOM 1720 N N . LEU A 1 228 ? -3.539 0.209 -0.199 1.00 98.94 228 LEU A N 1
ATOM 1721 C CA . LEU A 1 228 ? -4.148 0.231 -1.524 1.00 98.94 228 LEU A CA 1
ATOM 1722 C C . LEU A 1 228 ? -3.520 1.326 -2.381 1.00 98.94 228 LEU A C 1
ATOM 1724 O O . LEU A 1 228 ? -3.537 2.480 -1.964 1.00 98.94 228 LEU A O 1
ATOM 1728 N N . SER A 1 229 ? -3.132 1.001 -3.614 1.00 98.75 229 SER A N 1
ATOM 1729 C CA . SER A 1 229 ? -2.735 1.996 -4.625 1.00 98.75 229 SER A CA 1
ATOM 1730 C C . SER A 1 229 ? -3.687 1.995 -5.818 1.00 98.75 229 SER A C 1
ATOM 1732 O O . SER A 1 229 ? -4.213 0.951 -6.219 1.00 98.75 229 SER A O 1
ATOM 1734 N N . GLU A 1 230 ? -3.884 3.153 -6.451 1.00 98.50 230 GLU A N 1
ATOM 1735 C CA . GLU A 1 230 ? -4.679 3.295 -7.682 1.00 98.50 230 GLU A CA 1
ATOM 1736 C C . GLU A 1 230 ? -3.927 2.811 -8.946 1.00 98.50 230 GLU A C 1
ATOM 1738 O O . GLU A 1 230 ? -3.817 3.502 -9.962 1.00 98.50 230 GLU A O 1
ATOM 1743 N N . MET A 1 231 ? -3.385 1.595 -8.879 1.00 98.50 231 MET A N 1
ATOM 1744 C CA . MET A 1 231 ? -2.671 0.936 -9.971 1.00 98.50 231 MET A CA 1
ATOM 1745 C C . MET A 1 231 ? -3.638 0.400 -11.049 1.00 98.50 231 MET A C 1
ATOM 1747 O O . MET A 1 231 ? -4.748 -0.037 -10.733 1.00 98.50 231 MET A O 1
ATOM 1751 N N . PRO A 1 232 ? -3.236 0.365 -12.334 1.00 97.38 232 PRO A N 1
ATOM 1752 C CA . PRO A 1 232 ? -4.005 -0.287 -13.394 1.00 97.38 232 PRO A CA 1
ATOM 1753 C C . PRO A 1 232 ? -4.081 -1.805 -13.171 1.00 97.38 232 PRO A C 1
ATOM 1755 O O . PRO A 1 232 ? -3.061 -2.451 -12.939 1.00 97.38 232 PRO A O 1
ATOM 1758 N N . ASN A 1 233 ? -5.268 -2.399 -13.332 1.00 97.69 233 ASN A N 1
ATOM 1759 C CA . ASN A 1 233 ? -5.521 -3.821 -13.042 1.00 97.69 233 ASN A CA 1
ATOM 1760 C C . ASN A 1 233 ? -4.646 -4.809 -13.837 1.00 97.69 233 ASN A C 1
ATOM 1762 O O . ASN A 1 233 ? -4.415 -5.928 -13.397 1.00 97.69 233 ASN A O 1
ATOM 1766 N N . ASN A 1 234 ? -4.168 -4.403 -15.013 1.00 97.25 234 ASN A N 1
ATOM 1767 C CA . ASN A 1 234 ? -3.284 -5.185 -15.874 1.00 97.25 234 ASN A CA 1
ATOM 1768 C C . ASN A 1 234 ? -1.789 -4.858 -15.665 1.00 97.25 234 ASN A C 1
ATOM 1770 O O . ASN A 1 234 ? -0.955 -5.269 -16.468 1.00 97.25 234 ASN A O 1
ATOM 1774 N N . GLY A 1 235 ? -1.437 -4.074 -14.640 1.00 97.31 235 GLY A N 1
ATOM 1775 C CA . GLY A 1 235 ? -0.076 -3.593 -14.384 1.00 97.31 235 GLY A CA 1
ATOM 1776 C C . GLY A 1 235 ? 0.448 -2.577 -15.403 1.00 97.31 235 GLY A C 1
ATOM 1777 O O . GLY A 1 235 ? 1.653 -2.338 -15.472 1.00 97.31 235 GLY A O 1
ATOM 1778 N N . GLY A 1 236 ? -0.430 -1.989 -16.217 1.00 95.00 236 GLY A N 1
ATOM 1779 C CA . GLY A 1 236 ? -0.066 -1.015 -17.242 1.00 95.00 236 GLY A CA 1
ATOM 1780 C C . GLY A 1 236 ? 0.502 -1.667 -18.500 1.00 95.00 236 GLY A C 1
ATOM 1781 O O . GLY A 1 236 ? 1.470 -1.147 -19.055 1.00 95.00 236 GLY A O 1
ATOM 1782 N N . LEU A 1 237 ? -0.053 -2.813 -18.928 1.00 93.31 237 LEU A N 1
ATOM 1783 C CA . LEU A 1 237 ? 0.266 -3.422 -20.228 1.00 93.31 237 LEU A CA 1
ATOM 1784 C C . LEU A 1 237 ? 0.032 -2.414 -21.361 1.00 93.31 237 LEU A C 1
ATOM 1786 O O . LEU A 1 237 ? -1.007 -1.755 -21.422 1.00 93.31 237 LEU A O 1
ATOM 1790 N N . SER A 1 238 ? 1.006 -2.308 -22.261 1.00 90.62 238 SER A N 1
ATOM 1791 C CA . SER A 1 238 ? 1.067 -1.294 -23.318 1.00 90.62 238 SER A CA 1
ATOM 1792 C C . SER A 1 238 ? 1.951 -1.782 -24.476 1.00 90.62 238 SER A C 1
ATOM 1794 O O . SER A 1 238 ? 2.337 -2.950 -24.523 1.00 90.62 238 SER A O 1
ATOM 1796 N N . ASP A 1 239 ? 2.309 -0.913 -25.423 1.00 86.38 239 ASP A N 1
ATOM 1797 C CA . ASP A 1 239 ? 3.379 -1.190 -26.399 1.00 86.38 239 ASP A CA 1
ATOM 1798 C C . ASP A 1 239 ? 4.788 -0.845 -25.884 1.00 86.38 239 ASP A C 1
ATOM 1800 O O . ASP A 1 239 ? 5.752 -0.968 -26.629 1.00 86.38 239 ASP A O 1
ATOM 1804 N N . LEU A 1 240 ? 4.916 -0.491 -24.597 1.00 87.69 240 LEU A N 1
ATOM 1805 C CA . LEU A 1 240 ? 6.189 -0.387 -23.866 1.00 87.69 240 LEU A CA 1
ATOM 1806 C C . LEU A 1 240 ? 6.304 -1.408 -22.711 1.00 87.69 240 LEU A C 1
ATOM 1808 O O . LEU A 1 240 ? 7.409 -1.720 -22.277 1.00 87.69 240 LEU A O 1
ATOM 1812 N N . ASN A 1 241 ? 5.191 -2.013 -22.280 1.00 91.31 241 ASN A N 1
ATOM 1813 C CA . ASN A 1 241 ? 5.129 -3.064 -21.261 1.00 91.31 241 ASN A CA 1
ATOM 1814 C C . ASN A 1 241 ? 4.399 -4.315 -21.784 1.00 91.31 241 ASN A C 1
ATOM 1816 O O . ASN A 1 241 ? 3.191 -4.248 -22.021 1.00 91.31 241 ASN A O 1
ATOM 1820 N N . LYS A 1 242 ? 5.091 -5.459 -21.902 1.00 92.19 242 LYS A N 1
ATOM 1821 C CA . LYS A 1 242 ? 4.472 -6.765 -22.209 1.00 92.19 242 LYS A CA 1
ATOM 1822 C C . LYS A 1 242 ? 4.484 -7.749 -21.028 1.00 92.19 242 LYS A C 1
ATOM 1824 O O . LYS A 1 242 ? 3.985 -8.860 -21.193 1.00 92.19 242 LYS A O 1
ATOM 1829 N N . VAL A 1 243 ? 4.984 -7.358 -19.849 1.00 93.50 243 VAL A N 1
ATOM 1830 C CA . VAL A 1 243 ? 4.989 -8.215 -18.647 1.00 93.50 243 VAL A CA 1
ATOM 1831 C C . VAL A 1 243 ? 3.740 -8.042 -17.780 1.00 93.50 243 VAL A C 1
ATOM 1833 O O . VAL A 1 243 ? 3.159 -9.032 -17.338 1.00 93.50 243 VAL A O 1
ATOM 1836 N N . GLY A 1 244 ? 3.274 -6.805 -17.589 1.00 95.94 244 GLY A N 1
ATOM 1837 C CA . GLY A 1 244 ? 2.024 -6.510 -16.888 1.00 95.94 244 GLY A CA 1
ATOM 1838 C C . GLY A 1 244 ? 1.966 -6.962 -15.423 1.00 95.94 244 GLY A C 1
ATOM 1839 O O . GLY A 1 244 ? 2.975 -7.257 -14.776 1.00 95.94 244 GLY A O 1
ATOM 1840 N N . ALA A 1 245 ? 0.737 -7.064 -14.911 1.00 98.00 245 ALA A N 1
ATOM 1841 C CA . ALA A 1 245 ? 0.451 -7.518 -13.549 1.00 98.00 245 ALA A CA 1
ATOM 1842 C C . ALA A 1 245 ? 1.036 -8.906 -13.242 1.00 98.00 245 ALA A C 1
ATOM 1844 O O . ALA A 1 245 ? 1.447 -9.151 -12.112 1.00 98.00 245 ALA A O 1
ATOM 1845 N N . LYS A 1 246 ? 1.186 -9.781 -14.250 1.00 98.06 246 LYS A N 1
ATOM 1846 C CA . LYS A 1 246 ? 1.831 -11.095 -14.091 1.00 98.06 246 LYS A CA 1
ATOM 1847 C C . LYS A 1 246 ? 3.247 -11.012 -13.498 1.00 98.06 246 LYS A C 1
ATOM 1849 O O . LYS A 1 246 ? 3.641 -11.931 -12.789 1.00 98.06 246 LYS A O 1
ATOM 1854 N N . TYR A 1 247 ? 3.983 -9.928 -13.742 1.00 97.56 247 TYR A N 1
ATOM 1855 C CA . TYR A 1 247 ? 5.319 -9.694 -13.177 1.00 97.56 247 TYR A CA 1
ATOM 1856 C C . TYR A 1 247 ? 5.347 -8.474 -12.238 1.00 97.56 247 TYR A C 1
ATOM 1858 O O . TYR A 1 247 ? 6.408 -7.908 -11.991 1.00 97.56 247 TYR A O 1
ATOM 1866 N N . GLY A 1 248 ? 4.193 -8.052 -11.713 1.00 97.62 248 GLY A N 1
ATOM 1867 C CA . GLY A 1 248 ? 4.118 -6.971 -10.732 1.00 97.62 248 GLY A CA 1
ATOM 1868 C C . GLY A 1 248 ? 4.485 -5.583 -11.275 1.00 97.62 248 GLY A C 1
ATOM 1869 O O . GLY A 1 248 ? 5.108 -4.801 -10.561 1.00 97.62 248 GLY A O 1
ATOM 1870 N N . SER A 1 249 ? 4.167 -5.258 -12.532 1.00 96.56 249 SER A N 1
ATOM 1871 C CA . SER A 1 249 ? 4.441 -3.920 -13.084 1.00 96.56 249 SER A CA 1
ATOM 1872 C C . SER A 1 249 ? 3.361 -2.881 -12.739 1.00 96.56 249 SER A C 1
ATOM 1874 O O . SER A 1 249 ? 2.235 -3.219 -12.371 1.00 96.56 249 SER A O 1
ATOM 1876 N N . GLY A 1 250 ? 3.674 -1.597 -12.945 1.00 96.19 250 GLY A N 1
ATOM 1877 C CA . GLY A 1 250 ? 2.693 -0.504 -12.866 1.00 96.19 250 GLY A CA 1
ATOM 1878 C C . GLY A 1 250 ? 2.461 0.065 -11.465 1.00 96.19 250 GLY A C 1
ATOM 1879 O O . GLY A 1 250 ? 1.420 0.675 -11.241 1.00 96.19 250 GLY A O 1
ATOM 1880 N N . TYR A 1 251 ? 3.404 -0.144 -10.542 1.00 98.06 251 TYR A N 1
ATOM 1881 C CA . TYR A 1 251 ? 3.365 0.413 -9.190 1.00 98.06 251 TYR A CA 1
ATOM 1882 C C . TYR A 1 251 ? 3.323 1.945 -9.169 1.00 98.06 251 TYR A C 1
ATOM 1884 O O . TYR A 1 251 ? 3.954 2.614 -9.992 1.00 98.06 251 TYR A O 1
ATOM 1892 N N . CYS A 1 252 ? 2.610 2.475 -8.182 1.00 98.44 252 CYS A N 1
ATOM 1893 C CA . CYS A 1 252 ? 2.533 3.884 -7.830 1.00 98.44 252 CYS A CA 1
ATOM 1894 C C . CYS A 1 252 ? 2.055 4.015 -6.379 1.00 98.44 252 CYS A C 1
ATOM 1896 O O . CYS A 1 252 ? 1.421 3.098 -5.854 1.00 98.44 252 CYS A O 1
ATOM 1898 N N . ASP A 1 253 ? 2.324 5.159 -5.764 1.00 98.50 253 ASP A N 1
ATOM 1899 C CA . ASP A 1 253 ? 1.805 5.539 -4.447 1.00 98.50 253 ASP A CA 1
ATOM 1900 C C . ASP A 1 253 ? 1.787 7.079 -4.312 1.00 98.50 253 ASP A C 1
ATOM 1902 O O . ASP A 1 253 ? 2.102 7.786 -5.282 1.00 98.50 253 ASP A O 1
ATOM 1906 N N . ALA A 1 254 ? 1.394 7.628 -3.159 1.00 98.12 254 ALA A N 1
ATOM 1907 C CA . ALA A 1 254 ? 1.328 9.078 -2.969 1.00 98.12 254 ALA A CA 1
ATOM 1908 C C . ALA A 1 254 ? 2.707 9.731 -2.759 1.00 98.12 254 ALA A C 1
ATOM 1910 O O . ALA A 1 254 ? 2.859 10.938 -2.965 1.00 98.12 254 ALA A O 1
ATOM 1911 N N . GLN A 1 255 ? 3.734 8.943 -2.429 1.00 97.19 255 GLN A N 1
ATOM 1912 C CA . GLN A 1 255 ? 5.123 9.385 -2.264 1.00 97.19 255 GLN A CA 1
ATOM 1913 C C . GLN A 1 255 ? 5.839 9.603 -3.610 1.00 97.19 255 GLN A C 1
ATOM 1915 O O . GLN A 1 255 ? 6.985 10.054 -3.644 1.00 97.19 255 GLN A O 1
ATOM 1920 N N . CYS A 1 256 ? 5.166 9.334 -4.738 1.00 97.69 256 CYS A N 1
ATOM 1921 C CA . CYS A 1 256 ? 5.676 9.546 -6.096 1.00 97.69 256 CYS A CA 1
ATOM 1922 C C . CYS A 1 256 ? 7.066 8.907 -6.370 1.00 97.69 256 CYS A C 1
ATOM 1924 O O . CYS A 1 256 ? 7.939 9.553 -6.963 1.00 97.69 256 CYS A O 1
ATOM 1926 N N . PRO A 1 257 ? 7.324 7.646 -5.973 1.00 94.94 257 PRO A N 1
ATOM 1927 C CA . PRO A 1 257 ? 8.647 7.036 -5.957 1.00 94.94 257 PRO A CA 1
ATOM 1928 C C . PRO A 1 257 ? 9.277 6.940 -7.340 1.00 94.94 257 PRO A C 1
ATOM 1930 O O . PRO A 1 257 ? 8.625 6.652 -8.349 1.00 94.94 257 PRO A O 1
ATOM 1933 N N . LYS A 1 258 ? 10.599 7.100 -7.375 1.00 92.06 258 LYS A N 1
ATOM 1934 C CA . LYS A 1 258 ? 11.400 6.895 -8.581 1.00 92.06 258 LYS A CA 1
ATOM 1935 C C . LYS A 1 258 ? 11.484 5.410 -8.919 1.00 92.06 258 LYS A C 1
ATOM 1937 O O . LYS A 1 258 ? 12.303 4.684 -8.366 1.00 92.06 258 LYS A O 1
ATOM 1942 N N . GLN A 1 259 ? 10.652 4.979 -9.859 1.00 88.69 259 GLN A N 1
ATOM 1943 C CA . GLN A 1 259 ? 10.676 3.621 -10.397 1.00 88.69 259 GLN A CA 1
ATOM 1944 C C . GLN A 1 259 ? 11.590 3.515 -11.618 1.00 88.69 259 GLN A C 1
ATOM 1946 O O . GLN A 1 259 ? 11.708 4.464 -12.396 1.00 88.69 259 GLN A O 1
ATOM 1951 N N . ALA A 1 260 ? 12.204 2.346 -11.823 1.00 89.00 260 ALA A N 1
ATOM 1952 C CA . ALA A 1 260 ? 13.002 2.071 -13.021 1.00 89.00 260 ALA A CA 1
ATOM 1953 C C . ALA A 1 260 ? 12.139 2.073 -14.297 1.00 89.00 260 ALA A C 1
ATOM 1955 O O . ALA A 1 260 ? 12.583 2.547 -15.341 1.00 89.00 260 ALA A O 1
ATOM 1956 N N . PHE A 1 261 ? 10.889 1.609 -14.206 1.00 90.00 261 PHE A N 1
ATOM 1957 C CA . PHE A 1 261 ? 9.915 1.630 -15.297 1.00 90.00 261 PHE A CA 1
ATOM 1958 C C . PHE A 1 261 ? 8.565 2.152 -14.795 1.00 90.00 261 PHE A C 1
ATOM 1960 O O . PHE A 1 261 ? 8.099 1.734 -13.738 1.00 90.00 261 PHE A O 1
ATOM 1967 N N . ILE A 1 262 ? 7.913 3.027 -15.566 1.00 91.81 262 ILE A N 1
ATOM 1968 C CA . ILE A 1 262 ? 6.574 3.561 -15.263 1.00 91.81 262 ILE A CA 1
ATOM 1969 C C . ILE A 1 262 ? 5.664 3.267 -16.462 1.00 91.81 262 ILE A C 1
ATOM 1971 O O . ILE A 1 262 ? 5.878 3.800 -17.548 1.00 91.81 262 ILE A O 1
ATOM 1975 N N . ASN A 1 263 ? 4.684 2.369 -16.299 1.00 81.88 263 ASN A N 1
ATOM 1976 C CA . ASN A 1 263 ? 3.814 1.858 -17.381 1.00 81.88 263 ASN A CA 1
ATOM 1977 C C . ASN A 1 263 ? 4.575 1.353 -18.638 1.00 81.88 263 ASN A C 1
ATOM 1979 O O . ASN A 1 263 ? 4.092 1.463 -19.768 1.00 81.88 263 ASN A O 1
ATOM 1983 N N . GLY A 1 264 ? 5.782 0.806 -18.443 1.00 80.31 264 GLY A N 1
ATOM 1984 C CA . GLY A 1 264 ? 6.691 0.357 -19.508 1.00 80.31 264 GLY A CA 1
ATOM 1985 C C . GLY A 1 264 ? 7.739 1.379 -19.948 1.00 80.31 264 GLY A C 1
ATOM 1986 O O . GLY A 1 264 ? 8.743 1.007 -20.550 1.00 80.31 264 GLY A O 1
ATOM 1987 N N . MET A 1 265 ? 7.559 2.662 -19.628 1.00 88.50 265 MET A N 1
ATOM 1988 C CA . MET A 1 265 ? 8.547 3.692 -19.948 1.00 88.50 265 MET A CA 1
ATOM 1989 C C . MET A 1 265 ? 9.767 3.547 -19.036 1.00 88.50 265 MET A C 1
ATOM 1991 O O . MET A 1 265 ? 9.670 3.778 -17.830 1.00 88.50 265 MET A O 1
ATOM 1995 N N . ALA A 1 266 ? 10.915 3.184 -19.609 1.00 91.31 266 ALA A N 1
ATOM 1996 C CA . ALA A 1 266 ? 12.193 3.151 -18.908 1.00 91.31 266 ALA A CA 1
ATOM 1997 C C . ALA A 1 266 ? 12.598 4.560 -18.439 1.00 91.31 266 ALA A C 1
ATOM 1999 O O . ALA A 1 266 ? 12.798 5.472 -19.244 1.00 91.31 266 ALA A O 1
ATOM 2000 N N . ASN A 1 267 ? 12.761 4.734 -17.131 1.00 91.88 267 ASN A N 1
ATOM 2001 C CA . ASN A 1 267 ? 13.143 5.986 -16.480 1.00 91.88 267 ASN A CA 1
ATOM 2002 C C . ASN A 1 267 ? 14.666 6.195 -16.574 1.00 91.88 267 ASN A C 1
ATOM 2004 O O . ASN A 1 267 ? 15.360 6.285 -15.563 1.00 91.88 267 ASN A O 1
ATOM 2008 N N . ILE A 1 268 ? 15.198 6.229 -17.804 1.00 90.75 268 ILE A N 1
ATOM 2009 C CA . ILE A 1 268 ? 16.643 6.188 -18.112 1.00 90.75 268 ILE A CA 1
ATOM 2010 C C . ILE A 1 268 ? 17.429 7.266 -17.347 1.00 90.75 268 ILE A C 1
ATOM 2012 O O . ILE A 1 268 ? 18.506 6.992 -16.821 1.00 90.75 268 ILE A O 1
ATOM 2016 N N . ASN A 1 269 ? 16.852 8.465 -17.220 1.00 89.06 269 ASN A N 1
ATOM 2017 C CA . ASN A 1 269 ? 17.459 9.608 -16.530 1.00 89.06 269 ASN A CA 1
ATOM 2018 C C . ASN A 1 269 ? 17.139 9.676 -15.021 1.00 89.06 269 ASN A C 1
ATOM 2020 O O . ASN A 1 269 ? 17.635 10.572 -14.343 1.00 89.06 269 ASN A O 1
ATOM 2024 N N . GLN A 1 270 ? 16.288 8.785 -14.496 1.00 88.44 270 GLN A N 1
ATOM 2025 C CA . GLN A 1 270 ? 15.808 8.777 -13.102 1.00 88.44 270 GLN A CA 1
ATOM 2026 C C . GLN A 1 270 ? 15.240 10.127 -12.625 1.00 88.44 270 GLN A C 1
ATOM 2028 O O . GLN A 1 270 ? 15.380 10.529 -11.464 1.00 88.44 270 GLN A O 1
ATOM 2033 N N . THR A 1 271 ? 14.586 10.844 -13.538 1.00 91.25 271 THR A N 1
ATOM 2034 C CA . THR A 1 271 ? 13.915 12.126 -13.280 1.00 91.25 271 THR A CA 1
ATOM 2035 C C . THR A 1 271 ? 12.436 11.960 -12.950 1.00 91.25 271 THR A C 1
ATOM 2037 O O . THR A 1 271 ? 11.863 12.869 -12.356 1.00 91.25 271 THR A O 1
ATOM 2040 N N . LEU A 1 272 ? 11.828 10.826 -13.321 1.00 94.25 272 LEU A N 1
ATOM 2041 C CA . LEU A 1 272 ? 10.396 10.588 -13.145 1.00 94.25 272 LEU A CA 1
ATOM 2042 C C . LEU A 1 272 ? 10.073 9.892 -11.819 1.00 94.25 272 LEU A C 1
ATOM 2044 O O . LEU A 1 272 ? 10.831 9.021 -11.383 1.00 94.25 272 LEU A O 1
ATOM 2048 N N . GLY A 1 273 ? 8.927 10.238 -11.233 1.00 96.31 273 GLY A N 1
ATOM 2049 C CA . GLY A 1 273 ? 8.308 9.546 -10.098 1.00 96.31 273 GLY A CA 1
ATOM 2050 C C . GLY A 1 273 ? 6.923 8.992 -10.457 1.00 96.31 273 GLY A C 1
ATOM 2051 O O . GLY A 1 273 ? 6.254 9.541 -11.333 1.00 96.31 273 GLY A O 1
ATOM 2052 N N . ALA A 1 274 ? 6.508 7.893 -9.824 1.00 97.31 274 ALA A N 1
ATOM 2053 C CA . ALA A 1 274 ? 5.262 7.177 -10.116 1.00 97.31 274 ALA A CA 1
ATOM 2054 C C . ALA A 1 274 ? 4.180 7.471 -9.062 1.00 97.31 274 ALA A C 1
ATOM 2056 O O . ALA A 1 274 ? 4.092 6.792 -8.043 1.00 97.31 274 ALA A O 1
ATOM 2057 N N . CYS A 1 275 ? 3.361 8.490 -9.309 1.00 98.50 275 CYS A N 1
ATOM 2058 C CA . CYS A 1 275 ? 2.328 8.961 -8.384 1.00 98.50 275 CYS A CA 1
ATOM 2059 C C . CYS A 1 275 ? 0.969 8.288 -8.627 1.00 98.50 275 CYS A C 1
ATOM 2061 O O . CYS A 1 275 ? 0.583 8.128 -9.789 1.00 98.50 275 CYS A O 1
ATOM 2063 N N . CYS A 1 276 ? 0.197 7.999 -7.577 1.00 98.69 276 CYS A N 1
ATOM 2064 C CA . CYS A 1 276 ? -1.258 7.790 -7.649 1.00 98.69 276 CYS A CA 1
ATOM 2065 C C . CYS A 1 276 ? -1.924 7.918 -6.268 1.00 98.69 276 CYS A C 1
ATOM 2067 O O . CYS A 1 276 ? -1.234 7.994 -5.258 1.00 98.69 276 CYS A O 1
ATOM 2069 N N . ASN A 1 277 ? -3.264 7.947 -6.222 1.00 98.75 277 ASN A N 1
ATOM 2070 C CA . ASN A 1 277 ? -4.005 7.928 -4.953 1.00 98.75 277 ASN A CA 1
ATOM 2071 C C . ASN A 1 277 ? -3.690 6.652 -4.154 1.00 98.75 277 ASN A C 1
ATOM 2073 O O . ASN A 1 277 ? -3.588 5.567 -4.736 1.00 98.75 277 ASN A O 1
ATOM 2077 N N . GLU A 1 278 ? -3.622 6.784 -2.831 1.00 98.88 278 GLU A N 1
ATOM 2078 C CA . GLU A 1 278 ? -3.185 5.734 -1.909 1.00 98.88 278 GLU A CA 1
ATOM 2079 C C . GLU A 1 278 ? -4.051 5.716 -0.639 1.00 98.88 278 GLU A C 1
ATOM 2081 O O . GLU A 1 278 ? -4.540 6.749 -0.184 1.00 98.88 278 GLU A O 1
ATOM 2086 N N . MET A 1 279 ? -4.304 4.528 -0.091 1.00 98.88 279 MET A N 1
ATOM 2087 C CA . MET A 1 279 ? -5.063 4.338 1.147 1.00 98.88 279 MET A CA 1
ATOM 2088 C C . MET A 1 279 ? -4.369 3.295 2.017 1.00 98.88 279 MET A C 1
ATOM 2090 O O . MET A 1 279 ? -4.559 2.084 1.847 1.00 98.88 279 MET A O 1
ATOM 2094 N N . ASP A 1 280 ? -3.621 3.777 2.998 1.00 98.81 280 ASP A N 1
ATOM 2095 C CA . ASP A 1 280 ? -2.981 2.978 4.028 1.00 98.81 280 ASP A CA 1
ATOM 2096 C C . ASP A 1 280 ? -4.014 2.464 5.013 1.00 98.81 280 ASP A C 1
ATOM 2098 O O . ASP A 1 280 ? -4.388 3.103 5.999 1.00 98.81 280 ASP A O 1
ATOM 2102 N N . ILE A 1 281 ? -4.506 1.262 4.728 1.00 98.88 281 ILE A N 1
ATOM 2103 C CA . ILE A 1 281 ? -5.345 0.509 5.655 1.00 98.88 281 ILE A CA 1
ATOM 2104 C C . ILE A 1 281 ? -4.571 0.283 6.954 1.00 98.88 281 ILE A C 1
ATOM 2106 O O . ILE A 1 281 ? -5.158 0.298 8.037 1.00 98.88 281 ILE A O 1
ATOM 2110 N N . TRP A 1 282 ? -3.268 0.036 6.856 1.00 98.62 282 TRP A N 1
ATOM 2111 C CA . TRP A 1 282 ? -2.468 -0.407 7.975 1.00 98.62 282 TRP A CA 1
ATOM 2112 C C . TRP A 1 282 ? -0.980 -0.188 7.735 1.00 98.62 282 TRP A C 1
ATOM 2114 O O . TRP A 1 282 ? -0.365 -0.923 6.970 1.00 98.62 282 TRP A O 1
ATOM 2124 N N . GLU A 1 283 ? -0.392 0.736 8.482 1.00 96.56 283 GLU A N 1
ATOM 2125 C CA . GLU A 1 283 ? 1.054 0.797 8.697 1.00 96.56 283 GLU A CA 1
ATOM 2126 C C . GLU A 1 283 ? 1.323 0.542 10.173 1.00 96.56 283 GLU A C 1
ATOM 2128 O O . GLU A 1 283 ? 0.634 1.107 11.032 1.00 96.56 283 GLU A O 1
ATOM 2133 N N . ALA A 1 284 ? 2.254 -0.356 10.502 1.00 95.81 284 ALA A N 1
ATOM 2134 C CA . ALA A 1 284 ? 2.478 -0.734 11.894 1.00 95.81 284 ALA A CA 1
ATOM 2135 C C . ALA A 1 284 ? 3.747 -1.539 12.166 1.00 95.81 284 ALA A C 1
ATOM 2137 O O . ALA A 1 284 ? 4.334 -2.190 11.302 1.00 95.81 284 ALA A O 1
ATOM 2138 N N . ASN A 1 285 ? 4.032 -1.611 13.461 1.00 90.31 285 ASN A N 1
ATOM 2139 C CA . ASN A 1 285 ? 4.844 -2.632 14.103 1.00 90.31 285 ASN A CA 1
ATOM 2140 C C . ASN A 1 285 ? 4.240 -2.981 15.473 1.00 90.31 285 ASN A C 1
ATOM 2142 O O . ASN A 1 285 ? 3.082 -2.668 15.760 1.00 90.31 285 ASN A O 1
ATOM 2146 N N . ALA A 1 286 ? 5.000 -3.644 16.342 1.00 90.44 286 ALA A N 1
ATOM 2147 C CA . ALA A 1 286 ? 4.553 -3.986 17.685 1.00 90.44 286 ALA A CA 1
ATOM 2148 C C . ALA A 1 286 ? 4.338 -2.769 18.605 1.00 90.44 286 ALA A C 1
ATOM 2150 O O . ALA A 1 286 ? 3.671 -2.937 19.624 1.00 90.44 286 ALA A O 1
ATOM 2151 N N . ALA A 1 287 ? 4.887 -1.584 18.308 1.00 84.69 287 ALA A N 1
ATOM 2152 C CA . ALA A 1 287 ? 4.801 -0.408 19.181 1.00 84.69 287 ALA A CA 1
ATOM 2153 C C . ALA A 1 287 ? 3.701 0.583 18.766 1.00 84.69 287 ALA A C 1
ATOM 2155 O O . ALA A 1 287 ? 2.928 1.018 19.623 1.00 84.69 287 ALA A O 1
ATOM 2156 N N . SER A 1 288 ? 3.611 0.891 17.469 1.00 84.94 288 SER A N 1
ATOM 2157 C CA . SER A 1 288 ? 2.705 1.898 16.896 1.00 84.94 288 SER A CA 1
ATOM 2158 C C . SER A 1 288 ? 1.973 1.389 15.654 1.00 84.94 288 SER A C 1
ATOM 2160 O O . SER A 1 288 ? 2.397 0.426 15.015 1.00 84.94 288 SER A O 1
ATOM 2162 N N . THR A 1 289 ? 0.875 2.064 15.304 1.00 96.69 289 THR A N 1
ATOM 2163 C CA . THR A 1 289 ? 0.168 1.890 14.030 1.00 96.69 289 THR A CA 1
ATOM 2164 C C . THR A 1 289 ? -0.503 3.191 13.587 1.00 96.69 289 THR A C 1
ATOM 2166 O O . THR A 1 289 ? -0.934 3.982 14.433 1.00 96.69 289 THR A O 1
ATOM 2169 N N . ALA A 1 290 ? -0.605 3.385 12.274 1.00 93.69 290 ALA A N 1
ATOM 2170 C CA . ALA A 1 290 ? -1.412 4.399 11.612 1.00 93.69 290 ALA A CA 1
ATOM 2171 C C . ALA A 1 290 ? -2.376 3.754 10.595 1.00 93.69 290 ALA A C 1
ATOM 2173 O O . ALA A 1 290 ? -2.210 2.603 10.177 1.00 93.69 290 ALA A O 1
ATOM 2174 N N . TYR A 1 291 ? -3.394 4.513 10.196 1.00 98.56 291 TYR A N 1
ATOM 2175 C CA . TYR A 1 291 ? -4.129 4.297 8.952 1.00 98.56 291 TYR A CA 1
ATOM 2176 C C . TYR A 1 291 ? -4.457 5.656 8.332 1.00 98.56 291 TYR A C 1
ATOM 2178 O O . TYR A 1 291 ? -4.851 6.574 9.058 1.00 98.56 291 TYR A O 1
ATOM 2186 N N . THR A 1 292 ? -4.257 5.793 7.022 1.00 98.44 292 THR A N 1
ATOM 2187 C CA . THR A 1 292 ? -4.068 7.104 6.388 1.00 98.44 292 THR A CA 1
ATOM 2188 C C . THR A 1 292 ? -4.604 7.118 4.951 1.00 98.44 292 THR A C 1
ATOM 2190 O O . THR A 1 292 ? -4.152 6.338 4.121 1.00 98.44 292 THR A O 1
ATOM 2193 N N . PRO A 1 293 ? -5.575 7.981 4.607 1.00 98.75 293 PRO A N 1
ATOM 2194 C CA . PRO A 1 293 ? -5.912 8.265 3.220 1.00 98.75 293 PRO A CA 1
ATOM 2195 C C . PRO A 1 293 ? -4.950 9.319 2.650 1.00 98.75 293 PRO A C 1
ATOM 2197 O O . PRO A 1 293 ? -4.727 10.360 3.275 1.00 98.75 293 PRO A O 1
ATOM 2200 N N . HIS A 1 294 ? -4.452 9.085 1.438 1.00 98.62 294 HIS A N 1
ATOM 2201 C CA . HIS A 1 294 ? -3.566 9.980 0.697 1.00 98.62 294 HIS A CA 1
ATOM 2202 C C . HIS A 1 294 ? -4.197 10.336 -0.662 1.00 98.62 294 HIS A C 1
ATOM 2204 O O . HIS A 1 294 ? -4.338 9.502 -1.560 1.00 98.62 294 HIS A O 1
ATOM 2210 N N . SER A 1 295 ? -4.615 11.598 -0.813 1.00 97.75 295 SER A N 1
ATOM 2211 C CA . SER A 1 295 ? -5.292 12.081 -2.028 1.00 97.75 295 SER A CA 1
ATOM 2212 C C . SER A 1 295 ? -4.330 12.739 -3.012 1.00 97.75 295 SER A C 1
ATOM 2214 O O . SER A 1 295 ? -3.437 13.492 -2.625 1.00 97.75 295 SER A O 1
ATOM 2216 N N . CYS A 1 296 ? -4.576 12.525 -4.302 1.00 98.25 296 CYS A N 1
ATOM 2217 C CA . CYS A 1 296 ? -3.842 13.145 -5.395 1.00 98.25 296 CYS A CA 1
ATOM 2218 C C . CYS A 1 296 ? -4.792 13.767 -6.423 1.00 98.25 296 CYS A C 1
ATOM 2220 O O . CYS A 1 296 ? -5.804 13.170 -6.796 1.00 98.25 296 CYS A O 1
ATOM 2222 N N . ASN A 1 297 ? -4.413 14.918 -6.983 1.00 95.00 297 ASN A N 1
ATOM 2223 C CA . ASN A 1 297 ? -5.196 15.632 -8.000 1.00 95.00 297 ASN A CA 1
ATOM 2224 C C . ASN A 1 297 ? -4.991 15.043 -9.418 1.00 95.00 297 ASN A C 1
ATOM 2226 O O . ASN A 1 297 ? -4.686 15.750 -10.379 1.00 95.00 297 ASN A O 1
ATOM 2230 N N . ILE A 1 298 ? -5.106 13.717 -9.519 1.00 96.25 298 ILE A N 1
ATOM 2231 C CA . ILE A 1 298 ? -4.920 12.878 -10.713 1.00 96.25 298 ILE A CA 1
ATOM 2232 C C . ILE A 1 298 ? -5.869 11.664 -10.659 1.00 96.25 298 ILE A C 1
ATOM 2234 O O . ILE A 1 298 ? -6.735 11.547 -9.790 1.00 96.25 298 ILE A O 1
ATOM 2238 N N . THR A 1 299 ? -5.754 10.749 -11.618 1.00 95.88 299 THR A N 1
ATOM 2239 C CA . THR A 1 299 ? -6.493 9.481 -11.649 1.00 95.88 299 THR A CA 1
ATOM 2240 C C . THR A 1 299 ? -5.594 8.406 -12.244 1.00 95.88 299 THR A C 1
ATOM 2242 O O . THR A 1 299 ? -5.142 8.545 -13.380 1.00 95.88 299 THR A O 1
ATOM 2245 N N . GLY A 1 300 ? -5.341 7.352 -11.471 1.00 94.69 300 GLY A N 1
ATOM 2246 C CA . GLY A 1 300 ? -4.394 6.290 -11.809 1.00 94.69 300 GLY A CA 1
ATOM 2247 C C . GLY A 1 300 ? -2.925 6.729 -11.754 1.00 94.69 300 GLY A C 1
ATOM 2248 O O . GLY A 1 300 ? -2.600 7.797 -11.237 1.00 94.69 300 GLY A O 1
ATOM 2249 N N . VAL A 1 301 ? -2.036 5.897 -12.307 1.00 96.12 301 VAL A N 1
ATOM 2250 C CA . VAL A 1 301 ? -0.583 6.148 -12.392 1.00 96.12 301 VAL A CA 1
ATOM 2251 C C . VAL A 1 301 ? -0.272 7.398 -13.226 1.00 96.12 301 VAL A C 1
ATOM 2253 O O . VAL A 1 301 ? -0.583 7.450 -14.418 1.00 96.12 301 VAL A O 1
ATOM 2256 N N . TYR A 1 302 ? 0.458 8.345 -12.637 1.00 96.12 302 TYR A N 1
ATOM 2257 C CA . TYR A 1 302 ? 1.028 9.515 -13.308 1.00 96.12 302 TYR A CA 1
ATOM 2258 C C . TYR A 1 302 ? 2.556 9.549 -13.167 1.00 96.12 302 TYR A C 1
ATOM 2260 O O . TYR A 1 302 ? 3.094 9.326 -12.085 1.00 96.12 302 TYR A O 1
ATOM 2268 N N . ALA A 1 303 ? 3.254 9.876 -14.258 1.00 96.19 303 ALA A N 1
ATOM 2269 C CA . ALA A 1 303 ? 4.698 10.098 -14.257 1.00 96.19 303 ALA A CA 1
ATOM 2270 C C . ALA A 1 303 ? 5.004 11.583 -13.986 1.00 96.19 303 ALA A C 1
ATOM 2272 O O . ALA A 1 303 ? 4.970 12.405 -14.903 1.00 96.19 303 ALA A O 1
ATOM 2273 N N . CYS A 1 304 ? 5.284 11.934 -12.730 1.00 96.50 304 CYS A N 1
ATOM 2274 C CA . CYS A 1 304 ? 5.670 13.294 -12.344 1.00 96.50 304 CYS A CA 1
ATOM 2275 C C . CYS A 1 304 ? 7.131 13.599 -12.710 1.00 96.50 304 CYS A C 1
ATOM 2277 O O . CYS A 1 304 ? 7.923 12.693 -12.963 1.00 96.50 304 CYS A O 1
ATOM 2279 N N . THR A 1 305 ? 7.511 14.879 -12.683 1.00 95.75 305 THR A N 1
ATOM 2280 C CA . THR A 1 305 ? 8.916 15.317 -12.702 1.00 95.75 305 THR A CA 1
ATOM 2281 C C . THR A 1 305 ? 9.070 16.635 -11.942 1.00 95.75 305 THR A C 1
ATOM 2283 O O . THR A 1 305 ? 8.150 17.455 -11.935 1.00 95.75 305 THR A O 1
ATOM 2286 N N . GLY A 1 306 ? 10.240 16.859 -11.334 1.00 95.00 306 GLY A N 1
ATOM 2287 C CA . GLY A 1 306 ? 10.523 18.068 -10.551 1.00 95.00 306 GLY A CA 1
ATOM 2288 C C . GLY A 1 306 ? 9.549 18.251 -9.384 1.00 95.00 306 GLY A C 1
ATOM 2289 O O . GLY A 1 306 ? 9.148 17.276 -8.752 1.00 95.00 306 GLY A O 1
ATOM 2290 N N . ASP A 1 307 ? 9.143 19.495 -9.134 1.00 95.31 307 ASP A N 1
ATOM 2291 C CA . ASP A 1 307 ? 8.304 19.897 -7.995 1.00 95.31 307 ASP A CA 1
ATOM 2292 C C . ASP A 1 307 ? 6.948 19.164 -7.935 1.00 95.31 307 ASP A C 1
ATOM 2294 O O . ASP A 1 307 ? 6.389 18.986 -6.856 1.00 95.31 307 ASP A O 1
ATOM 2298 N N . LEU A 1 308 ? 6.445 18.651 -9.068 1.00 96.19 308 LEU A N 1
ATOM 2299 C CA . LEU A 1 308 ? 5.224 17.832 -9.118 1.00 96.19 308 LEU A CA 1
ATOM 2300 C C . LEU A 1 308 ? 5.347 16.510 -8.335 1.00 96.19 308 LEU A C 1
ATOM 2302 O O . LEU A 1 308 ? 4.321 15.932 -7.983 1.00 96.19 308 LEU A O 1
ATOM 2306 N N . CYS A 1 309 ? 6.574 16.043 -8.074 1.00 95.69 309 CYS A N 1
ATOM 2307 C CA . CYS A 1 309 ? 6.884 14.874 -7.246 1.00 95.69 309 CYS A CA 1
ATOM 2308 C C . CYS A 1 309 ? 7.157 15.215 -5.763 1.00 95.69 309 CYS A C 1
ATOM 2310 O O . CYS A 1 309 ? 7.522 14.320 -5.003 1.00 95.69 309 CYS A O 1
ATOM 2312 N N . GLY A 1 310 ? 7.102 16.492 -5.368 1.00 91.56 310 GLY A N 1
ATOM 2313 C CA . GLY A 1 310 ? 7.424 16.942 -4.009 1.00 91.56 310 GLY A CA 1
ATOM 2314 C C . GLY A 1 310 ? 6.206 17.072 -3.091 1.00 91.56 310 GLY A C 1
ATOM 2315 O O . GLY A 1 310 ? 5.070 16.846 -3.498 1.00 91.56 310 GLY A O 1
ATOM 2316 N N . ASN A 1 311 ? 6.452 17.518 -1.857 1.00 86.38 311 ASN A N 1
ATOM 2317 C CA . ASN A 1 311 ? 5.457 17.652 -0.784 1.00 86.38 311 ASN A CA 1
ATOM 2318 C C . ASN A 1 311 ? 4.297 18.624 -1.109 1.00 86.38 311 ASN A C 1
ATOM 2320 O O . ASN A 1 311 ? 3.193 18.466 -0.590 1.00 86.38 311 ASN A O 1
ATOM 2324 N N . ASP A 1 312 ? 4.554 19.631 -1.954 1.00 87.44 312 ASP A N 1
ATOM 2325 C CA . ASP A 1 312 ? 3.566 20.584 -2.498 1.00 87.44 312 ASP A CA 1
ATOM 2326 C C . ASP A 1 312 ? 3.153 20.229 -3.948 1.00 87.44 312 ASP A C 1
ATOM 2328 O O . ASP A 1 312 ? 2.637 21.068 -4.690 1.00 87.44 312 ASP A O 1
ATOM 2332 N N . GLY A 1 313 ? 3.436 18.994 -4.375 1.00 94.50 313 GLY A N 1
ATOM 2333 C CA . GLY A 1 313 ? 3.212 18.477 -5.721 1.00 94.50 313 GLY A CA 1
ATOM 2334 C C . GLY A 1 313 ? 1.781 17.992 -5.964 1.00 94.50 313 GLY A C 1
ATOM 2335 O O . GLY A 1 313 ? 0.802 18.562 -5.485 1.00 94.50 313 GLY A O 1
ATOM 2336 N N . ILE A 1 314 ? 1.643 16.936 -6.770 1.00 96.81 314 ILE A N 1
ATOM 2337 C CA . ILE A 1 314 ? 0.325 16.448 -7.217 1.00 96.81 314 ILE A CA 1
ATOM 2338 C C . ILE A 1 314 ? -0.329 15.406 -6.293 1.00 96.81 314 ILE A C 1
ATOM 2340 O O . ILE A 1 314 ? -1.501 15.082 -6.499 1.00 96.81 314 ILE A O 1
ATOM 2344 N N . CYS A 1 315 ? 0.406 14.904 -5.298 1.00 98.12 315 CYS A N 1
ATOM 2345 C CA . CYS A 1 315 ? -0.041 13.935 -4.297 1.00 98.12 315 CYS A CA 1
ATOM 2346 C C . CYS A 1 315 ? 0.229 14.436 -2.878 1.00 98.12 315 CYS A C 1
ATOM 2348 O O . CYS A 1 315 ? 1.232 15.100 -2.619 1.00 98.12 315 CYS A O 1
ATOM 2350 N N . ASP A 1 316 ? -0.663 14.093 -1.951 1.00 97.00 316 ASP A N 1
ATOM 2351 C CA . ASP A 1 316 ? -0.486 14.381 -0.536 1.00 97.00 316 ASP A CA 1
ATOM 2352 C C . ASP A 1 316 ? 0.429 13.343 0.113 1.00 97.00 316 ASP A C 1
ATOM 2354 O O . ASP A 1 316 ? -0.009 12.261 0.487 1.00 97.00 316 ASP A O 1
ATOM 2358 N N . GLN A 1 317 ? 1.699 13.696 0.283 1.00 94.31 317 GLN A N 1
ATOM 2359 C CA . GLN A 1 317 ? 2.703 12.827 0.904 1.00 94.31 317 GLN A CA 1
ATOM 2360 C C . GLN A 1 317 ? 2.523 12.670 2.424 1.00 94.31 317 GLN A C 1
ATOM 2362 O O . GLN A 1 317 ? 3.099 11.758 3.010 1.00 94.31 317 GLN A O 1
ATOM 2367 N N . SER A 1 318 ? 1.740 13.540 3.079 1.00 88.75 318 SER A N 1
ATOM 2368 C CA . SER A 1 318 ? 1.541 13.514 4.540 1.00 88.75 318 SER A CA 1
ATOM 2369 C C . SER A 1 318 ? 0.278 12.769 4.970 1.00 88.75 318 SER A C 1
ATOM 2371 O O . SER A 1 318 ? 0.287 12.123 6.015 1.00 88.75 318 SER A O 1
ATOM 2373 N N . GLY A 1 319 ? -0.792 12.859 4.180 1.00 95.00 319 GLY A N 1
ATOM 2374 C CA . GLY A 1 319 ? -2.058 12.185 4.451 1.00 95.00 319 GLY A CA 1
ATOM 2375 C C . GLY A 1 319 ? -2.844 12.772 5.628 1.00 95.00 319 GLY A C 1
ATOM 2376 O O . GLY A 1 319 ? -2.450 13.745 6.281 1.00 95.00 319 GLY A O 1
ATOM 2377 N N . CYS A 1 320 ? -3.985 12.147 5.924 1.00 96.94 320 CYS A N 1
ATOM 2378 C CA . CYS A 1 320 ? -4.796 12.433 7.111 1.00 96.94 320 CYS A CA 1
ATOM 2379 C C . CYS A 1 320 ? -4.748 11.262 8.112 1.00 96.94 320 CYS A C 1
ATOM 2381 O O . CYS A 1 320 ? -5.693 10.486 8.238 1.00 96.94 320 CYS A O 1
ATOM 2383 N N . ASP A 1 321 ? -3.609 11.094 8.785 1.00 93.81 321 ASP A N 1
ATOM 2384 C CA . ASP A 1 321 ? -3.301 9.893 9.571 1.00 93.81 321 ASP A CA 1
ATOM 2385 C C . ASP A 1 321 ? -4.116 9.747 10.866 1.00 93.81 321 ASP A C 1
ATOM 2387 O O . ASP A 1 321 ? -4.277 10.688 11.642 1.00 93.81 321 ASP A O 1
ATOM 2391 N N . PHE A 1 322 ? -4.548 8.522 11.171 1.00 97.62 322 PHE A N 1
ATOM 2392 C CA . PHE A 1 322 ? -5.067 8.170 12.491 1.00 97.62 322 PHE A CA 1
ATOM 2393 C C . PHE A 1 322 ? -4.128 7.185 13.200 1.00 97.62 322 PHE A C 1
ATOM 2395 O O . PHE A 1 322 ? -4.282 5.965 13.122 1.00 97.62 322 PHE A O 1
ATOM 2402 N N . ASN A 1 323 ? -3.166 7.728 13.949 1.00 94.44 323 ASN A N 1
ATOM 2403 C CA . ASN A 1 323 ? -2.326 6.980 14.888 1.00 94.44 323 ASN A CA 1
ATOM 2404 C C . ASN A 1 323 ? -2.817 7.201 16.333 1.00 94.44 323 ASN A C 1
ATOM 2406 O O . ASN A 1 323 ? -2.749 8.312 16.866 1.00 94.44 323 ASN A O 1
ATOM 2410 N N . SER A 1 324 ? -3.288 6.141 17.003 1.00 89.94 324 SER A N 1
ATOM 2411 C CA . SER A 1 324 ? -3.855 6.218 18.363 1.00 89.94 324 SER A CA 1
ATOM 2412 C C . SER A 1 324 ? -2.902 6.816 19.406 1.00 89.94 324 SER A C 1
ATOM 2414 O O . SER A 1 324 ? -3.353 7.500 20.325 1.00 89.94 324 SER A O 1
ATOM 2416 N N . TYR A 1 325 ? -1.591 6.578 19.292 1.00 82.00 325 TYR A N 1
ATOM 2417 C CA . TYR A 1 325 ? -0.603 7.102 20.240 1.00 82.00 325 TYR A CA 1
ATOM 2418 C C . TYR A 1 325 ? -0.353 8.601 20.013 1.00 82.00 325 TYR A C 1
ATOM 2420 O O . TYR A 1 325 ? -0.365 9.378 20.974 1.00 82.00 325 TYR A O 1
ATOM 2428 N N . ARG A 1 326 ? -0.213 9.014 18.743 1.00 79.44 326 ARG A N 1
ATOM 2429 C CA . ARG A 1 326 ? -0.102 10.421 18.306 1.00 79.44 326 ARG A CA 1
ATOM 2430 C C . ARG A 1 326 ? -1.331 11.237 18.714 1.00 79.44 326 ARG A C 1
ATOM 2432 O O . ARG A 1 326 ? -1.198 12.349 19.215 1.00 79.44 326 ARG A O 1
ATOM 2439 N N . LEU A 1 327 ? -2.515 10.634 18.615 1.00 85.94 327 LEU A N 1
ATOM 2440 C CA . LEU A 1 327 ? -3.802 11.203 19.030 1.00 85.94 327 LEU A CA 1
ATOM 2441 C C . LEU A 1 327 ? -4.090 11.055 20.541 1.00 85.94 327 LEU A C 1
ATOM 2443 O O . LEU A 1 327 ? -5.223 11.245 20.980 1.00 85.94 327 LEU A O 1
ATOM 2447 N N . GLY A 1 328 ? -3.079 10.744 21.361 1.00 79.56 328 GLY A N 1
ATOM 2448 C CA . GLY A 1 328 ? -3.135 10.835 22.825 1.00 79.56 328 GLY A CA 1
ATOM 2449 C C . GLY A 1 328 ? -3.703 9.615 23.563 1.00 79.56 328 GLY A C 1
ATOM 2450 O O . GLY A 1 328 ? -3.701 9.601 24.797 1.00 79.56 328 GLY A O 1
ATOM 2451 N N . ALA A 1 329 ? -4.137 8.567 22.862 1.00 84.62 329 ALA A N 1
ATOM 2452 C CA . ALA A 1 329 ? -4.652 7.324 23.441 1.00 84.62 329 ALA A CA 1
ATOM 2453 C C . ALA A 1 329 ? -3.525 6.296 23.673 1.00 84.62 329 ALA A C 1
ATOM 2455 O O . ALA A 1 329 ? -3.541 5.180 23.152 1.00 84.62 329 ALA A O 1
ATOM 2456 N N . ARG A 1 330 ? -2.517 6.685 24.464 1.00 84.50 330 ARG A N 1
ATOM 2457 C CA . ARG A 1 330 ? -1.219 5.986 24.558 1.00 84.50 330 ARG A CA 1
ATOM 2458 C C . ARG A 1 330 ? -1.290 4.514 24.986 1.00 84.50 330 ARG A C 1
ATOM 2460 O O . ARG A 1 330 ? -0.489 3.718 24.500 1.00 84.50 330 ARG A O 1
ATOM 2467 N N . GLU A 1 331 ? -2.276 4.133 25.797 1.00 90.62 331 GLU A N 1
ATOM 2468 C CA . GLU A 1 331 ? -2.477 2.750 26.272 1.00 90.62 331 GLU A CA 1
ATOM 2469 C C . GLU A 1 331 ? -3.397 1.901 25.374 1.00 90.62 331 GLU A C 1
ATOM 2471 O O . GLU A 1 331 ? -3.822 0.808 25.753 1.00 90.62 331 GLU A O 1
ATOM 2476 N N . PHE A 1 332 ? -3.729 2.390 24.175 1.00 94.94 332 PHE A N 1
ATOM 2477 C CA . PHE A 1 332 ? -4.615 1.681 23.254 1.00 94.94 332 PHE A CA 1
ATOM 2478 C C . PHE A 1 332 ? -3.911 0.550 22.490 1.00 94.94 332 PHE A C 1
ATOM 2480 O O . PHE A 1 332 ? -4.430 -0.561 22.455 1.00 94.94 332 PHE A O 1
ATOM 2487 N N . TYR A 1 333 ? -2.735 0.805 21.912 1.00 95.81 333 TYR A N 1
ATOM 2488 C CA . TYR A 1 333 ? -2.025 -0.136 21.037 1.00 95.81 333 TYR A CA 1
ATOM 2489 C C . TYR A 1 333 ? -0.578 -0.351 21.495 1.00 95.81 333 TYR A C 1
ATOM 2491 O O . TYR A 1 333 ? 0.107 0.609 21.864 1.00 95.81 333 TYR A O 1
ATOM 2499 N N . GLY A 1 334 ? -0.134 -1.611 21.501 1.00 91.94 334 GLY A N 1
ATOM 2500 C CA . GLY A 1 334 ? 1.244 -2.019 21.788 1.00 91.94 334 GLY A CA 1
ATOM 2501 C C . GLY A 1 334 ? 1.341 -3.265 22.685 1.00 91.94 334 GLY A C 1
ATOM 2502 O O . GLY A 1 334 ? 0.325 -3.901 22.978 1.00 91.94 334 GLY A O 1
ATOM 2503 N N . PRO A 1 335 ? 2.541 -3.644 23.160 1.00 92.00 335 PRO A N 1
ATOM 2504 C CA . PRO A 1 335 ? 2.727 -4.913 23.860 1.00 92.00 335 PRO A CA 1
ATOM 2505 C C . PRO A 1 335 ? 2.019 -4.898 25.221 1.00 92.00 335 PRO A C 1
ATOM 2507 O O . PRO A 1 335 ? 2.310 -4.048 26.061 1.00 92.00 335 PRO A O 1
ATOM 2510 N N . GLY A 1 336 ? 1.078 -5.820 25.446 1.00 92.69 336 GLY A N 1
ATOM 2511 C CA . GLY A 1 336 ? 0.290 -5.897 26.684 1.00 92.69 336 GLY A CA 1
ATOM 2512 C C . GLY A 1 336 ? -0.745 -4.778 26.897 1.00 92.69 336 GLY A C 1
ATOM 2513 O O . GLY A 1 336 ? -1.277 -4.664 28.001 1.00 92.69 336 GLY A O 1
ATOM 2514 N N . LYS A 1 337 ? -1.029 -3.953 25.879 1.00 93.81 337 LYS A N 1
ATOM 2515 C CA . LYS A 1 337 ? -2.038 -2.874 25.921 1.00 93.81 337 LYS A CA 1
ATOM 2516 C C . LYS A 1 337 ? -3.429 -3.369 25.492 1.00 93.81 337 LYS A C 1
ATOM 2518 O O . LYS A 1 337 ? -3.642 -4.569 25.341 1.00 93.81 337 LYS A O 1
ATOM 2523 N N . LYS A 1 338 ? -4.404 -2.457 25.325 1.00 96.88 338 LYS A N 1
ATOM 2524 C CA . LYS A 1 338 ? -5.802 -2.801 24.977 1.00 96.88 338 LYS A CA 1
ATOM 2525 C C . LYS A 1 338 ? -5.906 -3.626 23.681 1.00 96.88 338 LYS A C 1
ATOM 2527 O O . LYS A 1 338 ? -6.705 -4.556 23.629 1.00 96.88 338 LYS A O 1
ATOM 2532 N N . ILE A 1 339 ? -5.101 -3.289 22.673 1.00 98.00 339 ILE A N 1
ATOM 2533 C CA . ILE A 1 339 ? -4.731 -4.158 21.551 1.00 98.00 339 ILE A CA 1
ATOM 2534 C C . ILE A 1 339 ? -3.316 -4.660 21.838 1.00 98.00 339 ILE A C 1
ATOM 2536 O O . ILE A 1 339 ? -2.353 -3.897 21.733 1.00 98.00 339 ILE A O 1
ATOM 2540 N N . ASP A 1 340 ? -3.202 -5.923 22.243 1.00 97.81 340 ASP A N 1
ATOM 2541 C CA . ASP A 1 340 ? -1.950 -6.532 22.683 1.00 97.81 340 ASP A CA 1
ATOM 2542 C C . ASP A 1 340 ? -1.175 -7.096 21.488 1.00 97.81 340 ASP A C 1
ATOM 2544 O O . ASP A 1 340 ? -1.456 -8.194 21.000 1.00 97.81 340 ASP A O 1
ATOM 2548 N N . THR A 1 341 ? -0.167 -6.358 21.032 1.00 96.06 341 THR A N 1
ATOM 2549 C CA . THR A 1 341 ? 0.631 -6.703 19.843 1.00 96.06 341 THR A CA 1
ATOM 2550 C C . THR A 1 341 ? 1.544 -7.916 20.022 1.00 96.06 341 THR A C 1
ATOM 2552 O O . THR A 1 341 ? 2.135 -8.383 19.050 1.00 96.06 341 THR A O 1
ATOM 2555 N N . THR A 1 342 ? 1.630 -8.497 21.228 1.00 9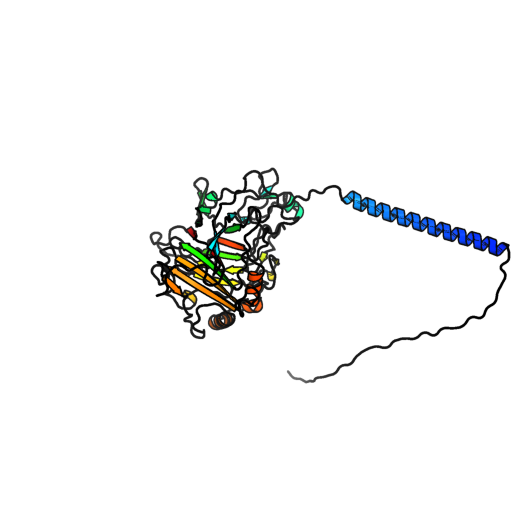4.06 342 THR A N 1
ATOM 2556 C CA . THR A 1 342 ? 2.333 -9.776 21.450 1.00 94.06 342 THR A CA 1
ATOM 2557 C C . THR A 1 342 ? 1.586 -10.987 20.875 1.00 94.06 342 THR A C 1
ATOM 2559 O O . THR A 1 342 ? 2.084 -12.110 20.961 1.00 94.06 342 THR A O 1
ATOM 2562 N N . LYS A 1 343 ? 0.380 -10.784 20.326 1.00 95.75 343 LYS A N 1
ATOM 2563 C CA . LYS A 1 343 ? -0.527 -11.823 19.821 1.00 95.75 343 LYS A CA 1
ATOM 2564 C C . LYS A 1 343 ? -1.200 -11.361 18.528 1.00 95.75 343 LYS A C 1
ATOM 2566 O O . LYS A 1 343 ? -1.359 -10.165 18.302 1.00 95.75 343 LYS A O 1
ATOM 2571 N N . LYS A 1 344 ? -1.688 -12.318 17.732 1.00 97.25 344 LYS A N 1
ATOM 2572 C CA . LYS A 1 344 ? -2.536 -12.044 16.561 1.00 97.25 344 LYS A CA 1
ATOM 2573 C C . LYS A 1 344 ? -3.826 -11.306 16.964 1.00 97.25 344 LYS A C 1
ATOM 2575 O O . LYS A 1 344 ? -4.399 -11.590 18.021 1.00 97.25 344 LYS A O 1
ATOM 2580 N N . PHE A 1 345 ? -4.302 -10.398 16.118 1.00 98.50 345 PHE A N 1
ATOM 2581 C CA . PHE A 1 345 ? -5.611 -9.738 16.225 1.00 98.50 345 PHE A CA 1
ATOM 2582 C C . PHE A 1 345 ? -6.195 -9.478 14.831 1.00 98.50 345 PHE A C 1
ATOM 2584 O O . PHE A 1 345 ? -5.458 -9.433 13.850 1.00 98.50 345 PHE A O 1
ATOM 2591 N N . THR A 1 346 ? -7.512 -9.302 14.738 1.00 98.81 346 THR A N 1
ATOM 2592 C CA . THR A 1 346 ? -8.191 -8.863 13.511 1.00 98.81 346 THR A CA 1
ATOM 2593 C C . THR A 1 346 ? -8.268 -7.340 13.478 1.00 98.81 346 THR A C 1
ATOM 2595 O O . THR A 1 346 ? -8.607 -6.709 14.483 1.00 98.81 346 THR A O 1
ATOM 2598 N N . VAL A 1 347 ? -8.002 -6.756 12.315 1.00 98.88 347 VAL A N 1
ATOM 2599 C CA . VAL A 1 347 ? -8.269 -5.358 11.964 1.00 98.88 347 VAL A CA 1
ATOM 2600 C C . VAL A 1 347 ? -9.459 -5.334 11.008 1.00 98.88 347 VAL A C 1
ATOM 2602 O O . VAL A 1 347 ? -9.534 -6.163 10.104 1.00 98.88 347 VAL A O 1
ATOM 2605 N N . VAL A 1 348 ? -10.377 -4.384 11.182 1.00 98.88 348 VAL A N 1
ATOM 2606 C CA . VAL A 1 348 ? -11.485 -4.101 10.258 1.00 98.88 348 VAL A CA 1
ATOM 2607 C C . VAL A 1 348 ? -11.476 -2.609 9.931 1.00 98.88 348 VAL A C 1
ATOM 2609 O O . VAL A 1 348 ? -11.401 -1.769 10.833 1.00 98.88 348 VAL A O 1
ATOM 2612 N N . THR A 1 349 ? -11.564 -2.273 8.646 1.00 98.88 349 THR A N 1
ATOM 2613 C CA . THR A 1 349 ? -11.622 -0.892 8.146 1.00 98.88 349 THR A CA 1
ATOM 2614 C C . THR A 1 349 ? -12.853 -0.717 7.272 1.00 98.88 349 THR A C 1
ATOM 2616 O O . THR A 1 349 ? -13.055 -1.478 6.328 1.00 98.88 349 THR A O 1
ATOM 2619 N N . GLN A 1 350 ? -13.683 0.267 7.606 1.00 98.81 350 GLN A N 1
ATOM 2620 C CA . GLN A 1 350 ? -15.009 0.483 7.030 1.00 98.81 350 GLN A CA 1
ATOM 2621 C C . GLN A 1 350 ? -15.056 1.820 6.292 1.00 98.81 350 GLN A C 1
ATOM 2623 O O . GLN A 1 350 ? -14.733 2.854 6.876 1.00 98.81 350 GLN A O 1
ATOM 2628 N N . PHE A 1 351 ? -15.500 1.806 5.037 1.00 98.81 351 PHE A N 1
ATOM 2629 C CA . PHE A 1 351 ? -15.512 2.969 4.147 1.00 98.81 351 PHE A CA 1
ATOM 2630 C C . PHE A 1 351 ? -16.941 3.484 3.975 1.00 98.81 351 PHE A C 1
ATOM 2632 O O . PHE A 1 351 ? -17.637 3.176 3.005 1.00 98.81 351 PHE A O 1
ATOM 2639 N N . LEU A 1 352 ? -17.406 4.231 4.973 1.00 98.69 352 LEU A N 1
ATOM 2640 C CA . LEU A 1 352 ? -18.793 4.666 5.088 1.00 98.69 352 LEU A CA 1
ATOM 2641 C C . LEU A 1 352 ? -19.078 5.830 4.134 1.00 98.69 352 LEU A C 1
ATOM 2643 O O . LEU A 1 352 ? -18.342 6.819 4.095 1.00 98.69 352 LEU A O 1
ATOM 2647 N N . THR A 1 353 ? -20.169 5.712 3.381 1.00 98.69 353 THR A N 1
ATOM 2648 C CA . THR A 1 353 ? -20.630 6.726 2.423 1.00 98.69 353 THR A CA 1
ATOM 2649 C C . THR A 1 353 ? -21.807 7.536 2.951 1.00 98.69 353 THR A C 1
ATOM 2651 O O . THR A 1 353 ? -22.673 6.978 3.623 1.00 98.69 353 THR A O 1
ATOM 2654 N N . ASP A 1 354 ? -21.893 8.801 2.539 1.00 97.81 354 ASP A N 1
ATOM 2655 C CA . ASP A 1 354 ? -22.907 9.798 2.925 1.00 97.81 354 ASP A CA 1
ATOM 2656 C C . ASP A 1 354 ? -24.379 9.345 2.841 1.00 97.81 354 ASP A C 1
ATOM 2658 O O . ASP A 1 354 ? -25.227 9.863 3.568 1.00 97.81 354 ASP A O 1
ATOM 2662 N N . ASN A 1 355 ? -24.686 8.375 1.979 1.00 97.12 355 ASN A N 1
ATOM 2663 C CA . ASN A 1 355 ? -26.026 7.831 1.751 1.00 97.12 355 ASN A CA 1
ATOM 2664 C C . ASN A 1 355 ? -26.146 6.306 1.980 1.00 97.12 355 ASN A C 1
ATOM 2666 O O . ASN A 1 355 ? -27.180 5.722 1.656 1.00 97.12 355 ASN A O 1
ATOM 2670 N N . GLY A 1 356 ? -25.104 5.651 2.508 1.00 96.56 356 GLY A N 1
ATOM 2671 C CA . GLY A 1 356 ? -25.079 4.195 2.716 1.00 96.56 356 GLY A CA 1
ATOM 2672 C C . GLY A 1 356 ? -25.117 3.342 1.434 1.00 96.56 356 GLY A C 1
ATOM 2673 O O . GLY A 1 356 ? -25.635 2.223 1.466 1.00 96.56 356 GLY A O 1
ATOM 2674 N N . SER A 1 357 ? -24.603 3.850 0.308 1.00 96.69 357 SER A N 1
ATOM 2675 C CA . SER A 1 357 ? -24.546 3.173 -0.995 1.00 96.69 357 SER A CA 1
ATOM 2676 C C . SER A 1 357 ? -23.155 3.279 -1.625 1.00 96.69 357 SER A C 1
ATOM 2678 O O . SER A 1 357 ? -22.491 4.302 -1.509 1.00 96.69 357 SER A O 1
ATOM 2680 N N . SER A 1 358 ? -22.730 2.270 -2.389 1.00 95.62 358 SER A N 1
ATOM 2681 C CA . SER A 1 358 ? -21.441 2.275 -3.105 1.00 95.62 358 SER A CA 1
ATOM 2682 C C . SER A 1 358 ? -21.339 3.314 -4.237 1.00 95.62 358 SER A C 1
ATOM 2684 O O . SER A 1 358 ? -20.265 3.495 -4.807 1.00 95.62 358 SER A O 1
ATOM 2686 N N . ALA A 1 359 ? -22.436 4.016 -4.547 1.00 96.19 359 ALA A N 1
ATOM 2687 C CA . ALA A 1 359 ? -22.474 5.194 -5.419 1.00 96.19 359 ALA A CA 1
ATOM 2688 C C . ALA A 1 359 ? -22.547 6.536 -4.648 1.00 96.19 359 ALA A C 1
ATOM 2690 O O . ALA A 1 359 ? -22.676 7.594 -5.265 1.00 96.19 359 ALA A O 1
ATOM 2691 N N . GLY A 1 360 ? -22.518 6.504 -3.312 1.00 97.50 360 GLY A N 1
ATOM 2692 C CA . GLY A 1 360 ? -22.390 7.683 -2.455 1.00 97.50 360 GLY A CA 1
ATOM 2693 C C . GLY A 1 360 ? -20.961 8.211 -2.378 1.00 97.50 360 GLY A C 1
ATOM 2694 O O . GLY A 1 360 ? -20.016 7.612 -2.894 1.00 97.50 360 GLY A O 1
ATOM 2695 N N . LYS A 1 361 ? -20.791 9.349 -1.708 1.00 98.00 361 LYS A N 1
ATOM 2696 C CA . LYS A 1 361 ? -19.468 9.925 -1.437 1.00 98.00 361 LYS A CA 1
ATOM 2697 C C . LYS A 1 361 ? -18.904 9.311 -0.169 1.00 98.00 361 LYS A C 1
ATOM 2699 O O . LYS A 1 361 ? -19.633 9.196 0.813 1.00 98.00 361 LYS A O 1
ATOM 2704 N N . LEU A 1 362 ? -17.614 8.972 -0.158 1.00 98.69 362 LEU A N 1
ATOM 2705 C CA . LEU A 1 362 ? -16.926 8.608 1.082 1.00 98.69 362 LEU A CA 1
ATOM 2706 C C . LEU A 1 362 ? -17.068 9.758 2.091 1.00 98.69 362 LEU A C 1
ATOM 2708 O O . LEU A 1 362 ? -16.755 10.904 1.779 1.00 98.69 362 LEU A O 1
ATOM 2712 N N . GLN A 1 363 ? -17.562 9.429 3.280 1.00 98.19 363 GLN A N 1
ATOM 2713 C CA . GLN A 1 363 ? -17.811 10.364 4.374 1.00 98.19 363 GLN A CA 1
ATOM 2714 C C . GLN A 1 363 ? -16.918 10.053 5.577 1.00 98.19 363 GLN A C 1
ATOM 2716 O O . GLN A 1 363 ? -16.434 10.974 6.230 1.00 98.19 363 GLN A O 1
ATOM 2721 N N . THR A 1 364 ? -16.688 8.770 5.875 1.00 98.44 364 THR A N 1
ATOM 2722 C CA . THR A 1 364 ? -15.940 8.364 7.070 1.00 98.44 364 THR A CA 1
ATOM 2723 C C . THR A 1 364 ? -15.161 7.071 6.845 1.00 98.44 364 THR A C 1
ATOM 2725 O O . THR A 1 364 ? -15.719 6.090 6.354 1.00 98.44 364 THR A O 1
ATOM 2728 N N . ILE A 1 365 ? -13.895 7.038 7.272 1.00 98.88 365 ILE A N 1
ATOM 2729 C CA . ILE A 1 365 ? -13.119 5.798 7.424 1.00 98.88 365 ILE A CA 1
ATOM 2730 C C . ILE A 1 365 ? -13.124 5.418 8.909 1.00 98.88 365 ILE A C 1
ATOM 2732 O O . ILE A 1 365 ? -12.557 6.115 9.757 1.00 98.88 365 ILE A O 1
ATOM 2736 N N . SER A 1 366 ? -13.799 4.315 9.225 1.00 98.38 366 SER A N 1
ATOM 2737 C CA . SER A 1 366 ? -13.963 3.780 10.583 1.00 98.38 366 SER A CA 1
ATOM 2738 C C . SER A 1 366 ? -13.079 2.547 10.803 1.00 98.38 366 SER A C 1
ATOM 2740 O O . SER A 1 366 ? -12.785 1.801 9.866 1.00 98.38 366 SER A O 1
ATOM 2742 N N . ARG A 1 367 ? -12.649 2.333 12.052 1.00 98.69 367 ARG A N 1
ATOM 2743 C CA . ARG A 1 367 ? -11.713 1.280 12.465 1.00 98.69 367 ARG A CA 1
ATOM 2744 C C . ARG A 1 367 ? -12.278 0.483 13.641 1.00 98.69 367 ARG A C 1
ATOM 2746 O O . ARG A 1 367 ? -12.699 1.044 14.652 1.00 98.69 367 ARG A O 1
ATOM 2753 N N . ILE A 1 368 ? -12.239 -0.840 13.526 1.00 98.62 368 ILE A N 1
ATOM 2754 C CA . ILE A 1 368 ? -12.595 -1.788 14.587 1.00 98.62 368 ILE A CA 1
ATOM 2755 C C . ILE A 1 368 ? -11.472 -2.827 14.690 1.00 98.62 368 ILE A C 1
ATOM 2757 O O . ILE A 1 368 ? -10.847 -3.182 13.693 1.00 98.62 368 ILE A O 1
ATOM 2761 N N . TYR A 1 369 ? -11.214 -3.313 15.899 1.00 98.69 369 TYR A N 1
ATOM 2762 C CA . TYR A 1 369 ? -10.281 -4.401 16.180 1.00 98.69 369 TYR A CA 1
ATOM 2763 C C . TYR A 1 369 ? -11.021 -5.577 16.816 1.00 98.69 369 TYR A C 1
ATOM 2765 O O . TYR A 1 369 ? -12.044 -5.386 17.475 1.00 98.69 369 TYR A O 1
ATOM 2773 N N . ILE A 1 370 ? -10.496 -6.792 16.672 1.00 98.62 370 ILE A N 1
ATOM 2774 C CA . ILE A 1 370 ? -11.010 -7.971 17.380 1.00 98.62 370 ILE A CA 1
ATOM 2775 C C . ILE A 1 370 ? -9.834 -8.767 17.932 1.00 98.62 370 ILE A C 1
ATOM 2777 O O . ILE A 1 370 ? -8.955 -9.190 17.184 1.00 98.62 370 ILE A O 1
ATOM 2781 N N . GLN A 1 371 ? -9.813 -8.996 19.243 1.00 97.69 371 GLN A N 1
ATOM 2782 C CA . GLN A 1 371 ? -8.773 -9.804 19.877 1.00 97.69 371 GLN A CA 1
ATOM 2783 C C . GLN A 1 371 ? -9.373 -10.709 20.952 1.00 97.69 371 GLN A C 1
ATOM 2785 O O . GLN A 1 371 ? -10.233 -10.292 21.725 1.00 97.69 371 GLN A O 1
ATOM 2790 N N . ASN A 1 372 ? -8.949 -11.977 20.978 1.00 95.06 372 ASN A N 1
ATOM 2791 C CA . ASN A 1 372 ? -9.469 -13.009 21.889 1.00 95.06 372 ASN A CA 1
ATOM 2792 C C . ASN A 1 372 ? -11.015 -13.123 21.882 1.00 95.06 372 ASN A C 1
ATOM 2794 O O . ASN A 1 372 ? -11.629 -13.378 22.914 1.00 95.06 372 ASN A O 1
ATOM 2798 N N . GLY A 1 373 ? -11.655 -12.882 20.730 1.00 94.25 373 GLY A N 1
ATOM 2799 C CA . GLY A 1 373 ? -13.119 -12.871 20.587 1.00 94.25 373 GLY A CA 1
ATOM 2800 C C . GLY A 1 373 ? -13.827 -11.618 21.125 1.00 94.25 373 GLY A C 1
ATOM 2801 O O . GLY A 1 373 ? -15.050 -11.550 21.071 1.00 94.25 373 GLY A O 1
ATOM 2802 N N . THR A 1 374 ? -13.093 -10.617 21.620 1.00 96.25 374 THR A N 1
ATOM 2803 C CA . THR A 1 374 ? -13.652 -9.324 22.044 1.00 96.25 374 THR A CA 1
ATOM 2804 C C . THR A 1 374 ? -13.596 -8.331 20.889 1.00 96.25 374 THR A C 1
ATOM 2806 O O . THR A 1 374 ? -12.517 -8.093 20.348 1.00 96.25 374 THR A O 1
ATOM 2809 N N . VAL A 1 375 ? -14.734 -7.727 20.535 1.00 97.75 375 VAL A N 1
ATOM 2810 C CA . VAL A 1 375 ? -14.791 -6.597 19.592 1.00 97.75 375 VAL A CA 1
ATOM 2811 C C . VAL A 1 375 ? -14.380 -5.318 20.321 1.00 97.75 375 VAL A C 1
ATOM 2813 O O . VAL A 1 375 ? -14.892 -5.008 21.396 1.00 97.75 375 VAL A O 1
ATOM 2816 N N . ILE A 1 376 ? -13.445 -4.573 19.739 1.00 98.00 376 ILE A N 1
ATOM 2817 C CA . ILE A 1 376 ? -12.815 -3.399 20.336 1.00 98.00 376 ILE A CA 1
ATOM 2818 C C . ILE A 1 376 ? -12.910 -2.236 19.344 1.00 98.00 376 ILE A C 1
ATOM 2820 O O . ILE A 1 376 ? -12.202 -2.194 18.340 1.00 98.00 376 ILE A O 1
ATOM 2824 N N . ALA A 1 377 ? -13.770 -1.262 19.643 1.00 97.62 377 ALA A N 1
ATOM 2825 C CA . ALA A 1 377 ? -13.802 0.005 18.914 1.00 97.62 377 ALA A CA 1
ATOM 2826 C C . ALA A 1 377 ? -12.461 0.754 19.042 1.00 97.62 377 ALA A C 1
ATOM 2828 O O . ALA A 1 377 ? -11.784 0.652 20.078 1.00 97.62 377 ALA A O 1
ATOM 2829 N N . ASN A 1 378 ? -12.108 1.509 17.994 1.00 98.50 378 ASN A N 1
ATOM 2830 C CA . ASN A 1 378 ? -10.921 2.361 17.945 1.00 98.50 378 ASN A CA 1
ATOM 2831 C C . ASN A 1 378 ? -10.872 3.377 19.107 1.00 98.50 378 ASN A C 1
ATOM 2833 O O . ASN A 1 378 ? -11.881 3.687 19.744 1.00 98.50 378 ASN A O 1
ATOM 2837 N N . SER A 1 379 ? -9.680 3.889 19.407 1.00 96.50 379 SER A N 1
ATOM 2838 C CA . SER A 1 379 ? -9.488 4.957 20.390 1.00 96.50 379 SER A CA 1
ATOM 2839 C C . SER A 1 379 ? -10.196 6.243 19.973 1.00 96.50 379 SER A C 1
ATOM 2841 O O . SER A 1 379 ? -10.103 6.626 18.811 1.00 96.50 379 SER A O 1
ATOM 2843 N N . ASN A 1 380 ? -10.783 6.971 20.925 1.00 97.38 380 ASN A N 1
ATOM 2844 C CA . ASN A 1 380 ? -11.126 8.375 20.701 1.00 97.38 380 ASN A CA 1
ATOM 2845 C C . ASN A 1 380 ? -9.862 9.252 20.751 1.00 97.38 380 ASN A C 1
ATOM 2847 O O . ASN A 1 380 ? -8.947 8.976 21.531 1.00 97.38 380 ASN A O 1
ATOM 2851 N N . VAL A 1 381 ? -9.854 10.336 19.976 1.00 91.50 381 VAL A N 1
ATOM 2852 C CA . VAL A 1 381 ? -8.861 11.415 20.054 1.00 91.50 381 VAL A CA 1
ATOM 2853 C C . VAL A 1 381 ? -8.850 12.041 21.453 1.00 91.50 381 VAL A C 1
ATOM 2855 O O . VAL A 1 381 ? -9.896 12.341 22.030 1.00 91.50 381 VAL A O 1
ATOM 2858 N N . ASN A 1 382 ? -7.649 12.276 21.976 1.00 89.06 382 ASN A N 1
ATOM 2859 C CA . ASN A 1 382 ? -7.367 12.904 23.264 1.00 89.06 382 ASN A CA 1
ATOM 2860 C C . ASN A 1 382 ? -6.309 14.015 23.090 1.00 89.06 382 ASN A C 1
ATOM 2862 O O . ASN A 1 382 ? -5.243 13.998 23.707 1.00 89.06 382 ASN A O 1
ATOM 2866 N N . VAL A 1 383 ? -6.598 14.963 22.191 1.00 81.50 383 VAL A N 1
ATOM 2867 C CA . VAL A 1 383 ? -5.734 16.103 21.840 1.00 81.50 383 VAL A CA 1
ATOM 2868 C C . VAL A 1 383 ? -6.495 17.409 22.112 1.00 81.50 383 VAL A C 1
ATOM 2870 O O . VAL A 1 383 ? -7.602 17.575 21.592 1.00 81.50 383 VAL A O 1
ATOM 2873 N N . PRO A 1 384 ? -5.949 18.355 22.902 1.00 84.38 384 PRO A N 1
ATOM 2874 C CA . PRO A 1 384 ? -6.598 19.641 23.149 1.00 84.38 384 PRO A CA 1
ATOM 2875 C C . PRO A 1 384 ? -6.889 20.404 21.848 1.00 84.38 384 PRO A C 1
ATOM 2877 O O . PRO A 1 384 ? -5.989 20.643 21.049 1.00 84.38 384 PRO A O 1
ATOM 2880 N N . GLY A 1 385 ? -8.147 20.806 21.650 1.00 83.06 385 GLY A N 1
ATOM 2881 C CA . GLY A 1 385 ? -8.598 21.519 20.447 1.00 83.06 385 GLY A CA 1
ATOM 2882 C C . GLY A 1 385 ? -9.154 20.631 19.325 1.00 83.06 385 GLY A C 1
ATOM 2883 O O . GLY A 1 385 ? -9.714 21.170 18.372 1.00 83.06 385 GLY A O 1
ATOM 2884 N N . MET A 1 386 ? -9.072 19.301 19.446 1.00 90.25 386 MET A N 1
ATOM 2885 C CA . MET A 1 386 ? -9.739 18.350 18.546 1.00 90.25 386 MET A CA 1
ATOM 2886 C C . MET A 1 386 ? -11.005 17.763 19.192 1.00 90.25 386 MET A C 1
ATOM 2888 O O . MET A 1 386 ? -11.123 17.690 20.416 1.00 90.25 386 MET A O 1
ATOM 2892 N N . ASN A 1 387 ? -11.955 17.316 18.366 1.00 93.31 387 ASN A N 1
ATOM 2893 C CA . ASN A 1 387 ? -13.136 16.587 18.839 1.00 93.31 387 ASN A CA 1
ATOM 2894 C C . ASN A 1 387 ? -12.755 15.141 19.224 1.00 93.31 387 ASN A C 1
ATOM 2896 O O . ASN A 1 387 ? -11.952 14.536 18.515 1.00 93.31 387 ASN A O 1
ATOM 2900 N N . PRO A 1 388 ? -13.354 14.541 20.273 1.00 96.06 388 PRO A N 1
ATOM 2901 C CA . PRO A 1 388 ? -13.031 13.186 20.736 1.00 96.06 388 PRO A CA 1
ATOM 2902 C C . PRO A 1 388 ? -13.689 12.087 19.873 1.00 96.06 388 PRO A C 1
ATOM 2904 O O . PRO A 1 388 ? -14.450 11.258 20.371 1.00 96.06 388 PRO A O 1
ATOM 2907 N N . VAL A 1 389 ? -13.413 12.100 18.566 1.00 97.75 389 VAL A N 1
ATOM 2908 C CA . VAL A 1 389 ? -13.875 11.112 17.570 1.00 97.75 389 VAL A CA 1
ATOM 2909 C C . VAL A 1 389 ? -12.912 9.924 17.462 1.00 97.75 389 VAL A C 1
ATOM 2911 O O . VAL A 1 389 ? -11.782 10.007 17.932 1.00 97.75 389 VAL A O 1
ATOM 2914 N N . SER A 1 390 ? -13.337 8.821 16.842 1.00 97.38 390 SER A N 1
ATOM 2915 C CA . SER A 1 390 ? -12.551 7.579 16.673 1.00 97.38 390 SER A CA 1
ATOM 2916 C C . SER A 1 390 ? -12.448 7.105 15.213 1.00 97.38 390 SER A C 1
ATOM 2918 O O . SER A 1 390 ? -12.153 5.940 14.936 1.00 97.38 390 SER A O 1
ATOM 2920 N N . SER A 1 391 ? -12.687 8.015 14.270 1.00 98.25 391 SER A N 1
ATOM 2921 C CA . SER A 1 391 ? -12.736 7.775 12.825 1.00 98.25 391 SER A CA 1
ATOM 2922 C C . SER A 1 391 ? -12.237 8.996 12.049 1.00 98.25 391 SER A C 1
ATOM 2924 O O . SER A 1 391 ? -12.245 10.105 12.582 1.00 98.25 391 SER A O 1
ATOM 2926 N N . ILE A 1 392 ? -11.844 8.794 10.790 1.00 98.75 392 ILE A N 1
ATOM 2927 C CA . ILE A 1 392 ? -11.382 9.860 9.888 1.00 98.75 392 ILE A CA 1
ATOM 2928 C C . ILE A 1 392 ? -12.567 10.393 9.076 1.00 98.75 392 ILE A C 1
ATOM 2930 O O . ILE A 1 392 ? -13.271 9.610 8.439 1.00 98.75 392 ILE A O 1
ATOM 2934 N N . ASP A 1 393 ? -12.740 11.711 9.063 1.00 98.25 393 ASP A N 1
ATOM 2935 C CA . ASP A 1 393 ? -13.579 12.486 8.141 1.00 98.25 393 ASP A CA 1
ATOM 2936 C C . ASP A 1 393 ? -12.902 13.845 7.847 1.00 98.25 393 ASP A C 1
ATOM 2938 O O . ASP A 1 393 ? -11.905 14.191 8.489 1.00 98.25 393 ASP A O 1
ATOM 2942 N N . ASP A 1 394 ? -13.419 14.636 6.898 1.00 97.19 394 ASP A N 1
ATOM 2943 C CA . ASP A 1 394 ? -12.816 15.934 6.536 1.00 97.19 394 ASP A CA 1
ATOM 2944 C C . ASP A 1 394 ? -12.734 16.914 7.733 1.00 97.19 394 ASP A C 1
ATOM 2946 O O . ASP A 1 394 ? -11.831 17.752 7.795 1.00 97.19 394 ASP A O 1
ATOM 2950 N N . SER A 1 395 ? -13.636 16.811 8.722 1.00 96.94 395 SER A N 1
ATOM 2951 C CA . SER A 1 395 ? -13.596 17.637 9.937 1.00 96.94 395 SER A CA 1
ATOM 2952 C C . SER A 1 395 ? -12.530 17.163 10.924 1.00 96.94 395 SER A C 1
ATOM 2954 O O . SER A 1 395 ? -11.935 18.005 11.604 1.00 96.94 395 SER A O 1
ATOM 2956 N N . PHE A 1 396 ? -12.276 15.855 11.021 1.00 97.75 396 PHE A N 1
ATOM 2957 C CA . PHE A 1 396 ? -11.129 15.309 11.742 1.00 97.75 396 PHE A CA 1
ATOM 2958 C C . PHE A 1 396 ? -9.828 15.823 11.111 1.00 97.75 396 PHE A C 1
ATOM 2960 O O . PHE A 1 396 ? -9.061 16.476 11.823 1.00 97.75 396 PHE A O 1
ATOM 2967 N N . CYS A 1 397 ? -9.642 15.667 9.792 1.00 96.50 397 CYS A N 1
ATOM 2968 C CA . CYS A 1 397 ? -8.453 16.136 9.062 1.00 96.50 397 CYS A CA 1
ATOM 2969 C C . CYS A 1 397 ? -8.208 17.636 9.283 1.00 96.50 397 CYS A C 1
ATOM 2971 O O . CYS A 1 397 ? -7.170 18.045 9.811 1.00 96.50 397 CYS A O 1
ATOM 2973 N N . THR A 1 398 ? -9.240 18.452 9.053 1.00 95.44 398 THR A N 1
ATOM 2974 C CA . THR A 1 398 ? -9.183 19.903 9.258 1.00 95.44 398 THR A CA 1
ATOM 2975 C C . THR A 1 398 ? -8.898 20.290 10.719 1.00 95.44 398 THR A C 1
ATOM 2977 O O . THR A 1 398 ? -8.348 21.366 10.972 1.00 95.44 398 THR A O 1
ATOM 2980 N N . SER A 1 399 ? -9.264 19.458 11.703 1.00 93.31 399 SER A N 1
ATOM 2981 C CA . SER A 1 399 ? -8.931 19.690 13.118 1.00 93.31 399 SER A CA 1
ATOM 2982 C C . SER A 1 399 ? -7.498 19.269 13.465 1.00 93.31 399 SER A C 1
ATOM 2984 O O . SER A 1 399 ? -6.814 20.005 14.174 1.00 93.31 399 SER A O 1
ATOM 2986 N N . GLN A 1 400 ? -7.010 18.162 12.896 1.00 87.19 400 GLN A N 1
ATOM 2987 C CA . GLN A 1 400 ? -5.633 17.688 13.033 1.00 87.19 400 GLN A CA 1
ATOM 2988 C C . GLN A 1 400 ? -4.641 18.709 12.474 1.00 87.19 400 GLN A C 1
ATOM 2990 O O . GLN A 1 400 ? -3.700 19.102 13.162 1.00 87.19 400 GLN A O 1
ATOM 2995 N N . VAL A 1 401 ? -4.879 19.187 11.249 1.00 88.00 401 VAL A N 1
ATOM 2996 C CA . VAL A 1 401 ? -4.042 20.193 10.576 1.00 88.00 401 VAL A CA 1
ATOM 2997 C C . VAL A 1 401 ? -3.885 21.443 11.451 1.00 88.00 401 VAL A C 1
ATOM 2999 O O . VAL A 1 401 ? -2.778 21.956 11.601 1.00 88.00 401 VAL A O 1
ATOM 3002 N N . LYS A 1 402 ? -4.965 21.887 12.110 1.00 88.88 402 LYS A N 1
ATOM 3003 C CA . LYS A 1 402 ? -4.953 23.029 13.043 1.00 88.88 402 LYS A CA 1
ATOM 3004 C C . LYS A 1 402 ? -4.254 22.729 14.371 1.00 88.88 402 LYS A C 1
ATOM 3006 O O . LYS A 1 402 ? -3.604 23.620 14.907 1.00 88.88 402 LYS A O 1
ATOM 3011 N N . ALA A 1 403 ? -4.399 21.518 14.908 1.00 81.06 403 ALA A N 1
ATOM 3012 C CA . ALA A 1 403 ? -3.820 21.128 16.194 1.00 81.06 403 ALA A CA 1
ATOM 3013 C C . ALA A 1 403 ? -2.306 20.858 16.117 1.00 81.06 403 ALA A C 1
ATOM 3015 O O . ALA A 1 403 ? -1.585 21.157 17.066 1.00 81.06 403 ALA A O 1
ATOM 3016 N N . PHE A 1 404 ? -1.825 20.317 14.992 1.00 79.94 404 PHE A N 1
ATOM 3017 C CA . PHE A 1 404 ? -0.420 19.938 14.790 1.00 79.94 404 PHE A CA 1
ATOM 3018 C C . PHE A 1 404 ? 0.364 20.881 13.858 1.00 79.94 404 PHE A C 1
ATOM 3020 O O . PHE A 1 404 ? 1.569 20.709 13.707 1.00 79.94 404 PHE A O 1
ATOM 3027 N N . GLY A 1 405 ? -0.280 21.890 13.258 1.00 80.50 405 GLY A N 1
ATOM 3028 C CA . GLY A 1 405 ? 0.385 22.882 12.399 1.00 80.50 405 GLY A CA 1
ATOM 3029 C C . GLY A 1 405 ? 0.743 22.371 10.998 1.00 80.50 405 GLY A C 1
ATOM 3030 O O . GLY A 1 405 ? 1.753 22.784 10.434 1.00 80.50 405 GLY A O 1
ATOM 3031 N N . GLY A 1 406 ? -0.061 21.454 10.452 1.00 78.44 406 GLY A N 1
ATOM 3032 C CA . GLY A 1 406 ? 0.163 20.846 9.138 1.00 78.44 406 GLY A CA 1
ATOM 3033 C C . GLY A 1 406 ? -0.119 21.782 7.955 1.00 78.44 406 GLY A C 1
ATOM 3034 O O . GLY A 1 406 ? -0.713 22.851 8.097 1.00 78.44 406 GLY A O 1
ATOM 3035 N N . SER A 1 407 ? 0.262 21.345 6.754 1.00 83.56 407 SER A N 1
ATOM 3036 C CA . SER A 1 407 ? 0.054 22.080 5.497 1.00 83.56 407 SER A CA 1
ATOM 3037 C C . SER A 1 407 ? -1.400 22.089 5.007 1.00 83.56 407 SER A C 1
ATOM 3039 O O . SER A 1 407 ? -1.765 22.974 4.227 1.00 83.56 407 SER A O 1
ATOM 3041 N N . GLY A 1 408 ? -2.210 21.098 5.402 1.00 88.62 408 GLY A N 1
ATOM 3042 C CA . GLY A 1 408 ? -3.533 20.837 4.822 1.00 88.62 408 GLY A CA 1
ATOM 3043 C C . GLY A 1 408 ? -3.457 20.411 3.353 1.00 88.62 408 GLY A C 1
ATOM 3044 O O . GLY A 1 408 ? -4.196 20.935 2.522 1.00 88.62 408 GLY A O 1
ATOM 3045 N N . THR A 1 409 ? -2.482 19.568 2.990 1.00 92.69 409 THR A N 1
ATOM 3046 C CA . THR A 1 409 ? -2.314 19.086 1.607 1.00 92.69 409 THR A CA 1
ATOM 3047 C C . THR A 1 409 ? -3.425 18.099 1.216 1.00 92.69 409 THR A C 1
ATOM 3049 O O . THR A 1 409 ? -3.960 18.224 0.112 1.00 92.69 409 THR A O 1
ATOM 3052 N N . PHE A 1 410 ? -3.869 17.233 2.138 1.00 95.06 410 PHE A N 1
ATOM 3053 C CA . PHE A 1 410 ? -4.994 16.304 1.954 1.00 95.06 410 PHE A CA 1
ATOM 3054 C C . PHE A 1 410 ? -6.238 16.981 1.371 1.00 95.06 410 PHE A C 1
ATOM 3056 O O . PHE A 1 410 ? -6.727 16.606 0.302 1.00 95.06 410 PHE A O 1
ATOM 3063 N N . GLU A 1 411 ? -6.731 18.029 2.037 1.00 94.44 411 GLU A N 1
ATOM 3064 C CA . GLU A 1 411 ? -7.956 18.725 1.644 1.00 94.44 411 GLU A CA 1
ATOM 3065 C C . GLU A 1 411 ? -7.791 19.516 0.334 1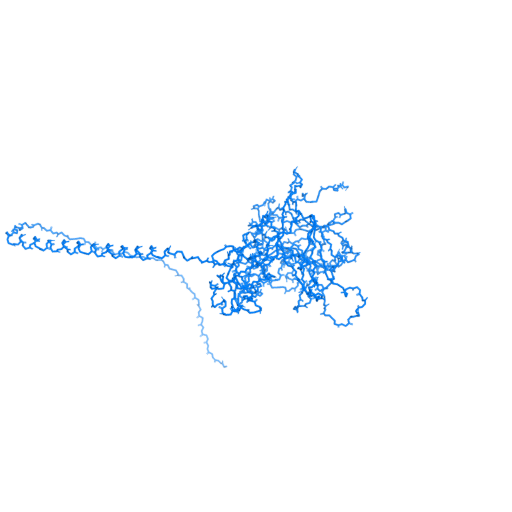.00 94.44 411 GLU A C 1
ATOM 3067 O O . GLU A 1 411 ? -8.755 19.664 -0.417 1.00 94.44 411 GLU A O 1
ATOM 3072 N N . LYS A 1 412 ? -6.576 19.990 0.018 1.00 94.94 412 LYS A N 1
ATOM 3073 C CA . LYS A 1 412 ? -6.274 20.687 -1.250 1.00 94.94 412 LYS A CA 1
ATOM 3074 C C . LYS A 1 412 ? -6.280 19.748 -2.455 1.00 94.94 412 LYS A C 1
ATOM 3076 O O . LYS A 1 412 ? -6.657 20.179 -3.543 1.00 94.94 412 LYS A O 1
ATOM 3081 N N . LEU A 1 413 ? -5.840 18.500 -2.278 1.00 96.31 413 LEU A N 1
ATOM 3082 C CA . LEU A 1 413 ? -5.677 17.522 -3.363 1.00 96.31 413 LEU A CA 1
ATOM 3083 C C . LEU A 1 413 ? -6.857 16.547 -3.506 1.00 96.31 413 LEU A C 1
ATOM 3085 O O . LEU A 1 413 ? -6.821 15.661 -4.356 1.00 96.31 413 LEU A O 1
ATOM 3089 N N . GLY A 1 414 ? -7.930 16.750 -2.734 1.00 94.75 414 GLY A N 1
ATOM 3090 C CA . GLY A 1 414 ? -9.233 16.114 -2.951 1.00 94.75 414 GLY A CA 1
ATOM 3091 C C . GLY A 1 414 ? -9.977 15.709 -1.678 1.00 94.75 414 GLY A C 1
ATOM 3092 O O . GLY A 1 414 ? -11.191 15.498 -1.738 1.00 94.75 414 GLY A O 1
ATOM 3093 N N . GLY A 1 415 ? -9.285 15.612 -0.541 1.00 96.81 415 GLY A N 1
ATOM 3094 C CA . GLY A 1 415 ? -9.855 15.181 0.736 1.00 96.81 415 GLY A CA 1
ATOM 3095 C C . GLY A 1 415 ? -10.553 13.817 0.663 1.00 96.81 415 GLY A C 1
ATOM 3096 O O . GLY A 1 415 ? -10.270 12.987 -0.206 1.00 96.81 415 GLY A O 1
ATOM 3097 N N . MET A 1 416 ? -11.545 13.594 1.528 1.00 98.00 416 MET A N 1
ATOM 3098 C CA . MET A 1 416 ? -12.312 12.339 1.528 1.00 98.00 416 MET A CA 1
ATOM 3099 C C . MET A 1 416 ? -13.041 12.089 0.194 1.00 98.00 416 MET A C 1
ATOM 3101 O O . MET A 1 416 ? -13.234 10.939 -0.203 1.00 98.00 416 MET A O 1
ATOM 3105 N N . ALA A 1 417 ? -13.395 13.143 -0.551 1.00 97.44 417 ALA A N 1
ATOM 3106 C CA . ALA A 1 417 ? -14.036 13.028 -1.862 1.00 97.44 417 ALA A CA 1
ATOM 3107 C C . ALA A 1 417 ? -13.081 12.525 -2.965 1.00 97.44 417 ALA A C 1
ATOM 3109 O O . ALA A 1 417 ? -13.494 11.725 -3.812 1.00 97.44 417 ALA A O 1
ATOM 3110 N N . GLY A 1 418 ? -11.816 12.956 -2.952 1.00 97.81 418 GLY A N 1
ATOM 3111 C CA . GLY A 1 418 ? -10.763 12.468 -3.849 1.00 97.81 418 GLY A CA 1
ATOM 3112 C C . GLY A 1 418 ? -10.458 10.997 -3.581 1.00 97.81 418 GLY A C 1
ATOM 3113 O O . GLY A 1 418 ? -10.632 10.156 -4.467 1.00 97.81 418 GLY A O 1
ATOM 3114 N N . MET A 1 419 ? -10.150 10.679 -2.320 1.00 98.69 419 MET A N 1
ATOM 3115 C CA . MET A 1 419 ? -9.920 9.310 -1.854 1.00 98.69 419 MET A CA 1
ATOM 3116 C C . MET A 1 419 ? -11.090 8.371 -2.188 1.00 98.69 419 MET A C 1
ATOM 3118 O O . MET A 1 419 ? -10.904 7.303 -2.773 1.00 98.69 419 MET A O 1
ATOM 3122 N N . GLY A 1 420 ? -12.323 8.791 -1.883 1.00 98.44 420 GLY A N 1
ATOM 3123 C CA . GLY A 1 420 ? -13.532 8.038 -2.210 1.00 98.44 420 GLY A CA 1
ATOM 3124 C C . GLY A 1 420 ? -13.703 7.790 -3.709 1.00 98.44 420 GLY A C 1
ATOM 3125 O O . GLY A 1 420 ? -14.145 6.715 -4.113 1.00 98.44 420 GLY A O 1
ATOM 3126 N N . SER A 1 421 ? -13.296 8.742 -4.551 1.00 98.31 421 SER A N 1
ATOM 3127 C CA . SER A 1 421 ? -13.345 8.581 -6.007 1.00 98.31 421 SER A CA 1
ATOM 3128 C C . SER A 1 421 ? -12.366 7.511 -6.507 1.00 98.31 421 SER A C 1
ATOM 3130 O O . SER A 1 421 ? -12.721 6.759 -7.415 1.00 98.31 421 SER A O 1
ATOM 3132 N N . ALA A 1 422 ? -11.177 7.385 -5.906 1.00 98.56 422 ALA A N 1
ATOM 3133 C CA . ALA A 1 422 ? -10.240 6.296 -6.203 1.00 98.56 422 ALA A CA 1
ATOM 3134 C C . ALA A 1 422 ? -10.779 4.934 -5.719 1.00 98.56 422 ALA A C 1
ATOM 3136 O O . ALA A 1 422 ? -10.885 3.995 -6.510 1.00 98.56 422 ALA A O 1
ATOM 3137 N N . LEU A 1 423 ? -11.251 4.854 -4.468 1.00 98.69 423 LEU A N 1
ATOM 3138 C CA . LEU A 1 423 ? -11.856 3.642 -3.888 1.00 98.69 423 LEU A CA 1
ATOM 3139 C C . LEU A 1 423 ? -13.111 3.162 -4.646 1.00 98.69 423 LEU A C 1
ATOM 3141 O O . LEU A 1 423 ? -13.417 1.970 -4.634 1.00 98.69 423 LEU A O 1
ATOM 3145 N N . GLY A 1 424 ? -13.842 4.065 -5.310 1.00 98.06 424 GLY A N 1
ATOM 3146 C CA . GLY A 1 424 ? -14.979 3.733 -6.178 1.00 98.06 424 GLY A CA 1
ATOM 3147 C C . GLY A 1 424 ? -14.574 3.223 -7.568 1.00 98.06 424 GLY A C 1
ATOM 3148 O O . GLY A 1 424 ? -15.230 2.338 -8.128 1.00 98.06 424 GLY A O 1
ATOM 3149 N N . ARG A 1 425 ? -13.467 3.733 -8.129 1.00 98.00 425 ARG A N 1
ATOM 3150 C CA . ARG A 1 425 ? -12.876 3.198 -9.371 1.00 98.00 425 ARG A CA 1
ATOM 3151 C C . ARG A 1 425 ? -12.315 1.794 -9.137 1.00 98.00 425 ARG A C 1
ATOM 3153 O O . ARG A 1 425 ? -12.601 0.900 -9.940 1.00 98.00 425 ARG A O 1
ATOM 3160 N N . GLY A 1 426 ? -11.664 1.591 -7.995 1.00 98.50 426 GLY A N 1
ATOM 3161 C CA . GLY A 1 426 ? -11.070 0.337 -7.536 1.00 98.50 426 GLY A CA 1
ATOM 3162 C C . GLY A 1 426 ? -9.556 0.465 -7.417 1.00 98.50 426 GLY A C 1
ATOM 3163 O O . GLY A 1 426 ? -8.930 1.116 -8.250 1.00 98.50 426 GLY A O 1
ATOM 3164 N N . MET A 1 427 ? -8.979 -0.154 -6.389 1.00 98.88 427 MET A N 1
ATOM 3165 C CA . MET A 1 427 ? -7.553 -0.052 -6.057 1.00 98.88 427 MET A CA 1
ATOM 3166 C C . MET A 1 427 ? -6.963 -1.442 -5.783 1.00 98.88 427 MET A C 1
ATOM 3168 O O . MET A 1 427 ? -7.688 -2.361 -5.399 1.00 98.88 427 MET A O 1
ATOM 3172 N N . VAL A 1 428 ? -5.658 -1.600 -5.999 1.00 98.88 428 VAL A N 1
ATOM 3173 C CA . VAL A 1 428 ? -4.940 -2.877 -5.845 1.00 98.88 428 VAL A CA 1
ATOM 3174 C C . VAL A 1 428 ? -4.494 -3.048 -4.399 1.00 98.88 428 VAL A C 1
ATOM 3176 O O . VAL A 1 428 ? -3.906 -2.125 -3.845 1.00 98.88 428 VAL A O 1
ATOM 3179 N N . LEU A 1 429 ? -4.738 -4.219 -3.799 1.00 98.88 429 LEU A N 1
ATOM 3180 C CA . LEU A 1 429 ? -4.268 -4.537 -2.445 1.00 98.88 429 LEU A CA 1
ATOM 3181 C C . LEU A 1 429 ? -2.789 -4.926 -2.438 1.00 98.88 429 LEU A C 1
ATOM 3183 O O . LEU A 1 429 ? -2.373 -5.822 -3.174 1.00 98.88 429 LEU A O 1
ATOM 3187 N N . ILE A 1 430 ? -2.023 -4.275 -1.565 1.00 98.81 430 ILE A N 1
ATOM 3188 C CA . ILE A 1 430 ? -0.570 -4.392 -1.452 1.00 98.81 430 ILE A CA 1
ATOM 3189 C C . ILE A 1 430 ? -0.192 -4.804 -0.029 1.00 98.81 430 ILE A C 1
ATOM 3191 O O . ILE A 1 430 ? -0.782 -4.335 0.944 1.00 98.81 430 ILE A O 1
ATOM 3195 N N . PHE A 1 431 ? 0.815 -5.667 0.084 1.00 98.50 431 PHE A N 1
ATOM 3196 C CA . PHE A 1 431 ? 1.438 -6.086 1.338 1.00 98.50 431 PHE A CA 1
ATOM 3197 C C . PHE A 1 431 ? 2.941 -5.823 1.243 1.00 98.50 431 PHE A C 1
ATOM 3199 O O . PHE A 1 431 ? 3.559 -6.164 0.229 1.00 98.50 431 PHE A O 1
ATOM 3206 N N . SER A 1 432 ? 3.555 -5.265 2.284 1.00 96.88 432 SER A N 1
ATOM 3207 C CA . SER A 1 432 ? 5.009 -5.088 2.326 1.00 96.88 432 SER A CA 1
ATOM 3208 C C . SER A 1 432 ? 5.580 -5.225 3.736 1.00 96.88 432 SER A C 1
ATOM 3210 O O . SER A 1 432 ? 4.875 -5.120 4.739 1.00 96.88 432 SER A O 1
ATOM 3212 N N . ILE A 1 433 ? 6.885 -5.477 3.822 1.00 92.31 433 ILE A N 1
ATOM 3213 C CA . ILE A 1 433 ? 7.656 -5.284 5.053 1.00 92.31 433 ILE A CA 1
ATOM 3214 C C . ILE A 1 433 ? 8.940 -4.542 4.699 1.00 92.31 433 ILE A C 1
ATOM 3216 O O . ILE A 1 433 ? 9.681 -5.004 3.835 1.00 92.31 433 ILE A O 1
ATOM 3220 N N . TRP A 1 434 ? 9.192 -3.398 5.335 1.00 85.62 434 TRP A N 1
ATOM 3221 C CA . TRP A 1 434 ? 10.295 -2.512 4.956 1.00 85.62 434 TRP A CA 1
ATOM 3222 C C . TRP A 1 434 ? 10.912 -1.758 6.139 1.00 85.62 434 TRP A C 1
ATOM 3224 O O . TRP A 1 434 ? 10.310 -1.642 7.211 1.00 85.62 434 TRP A O 1
ATOM 3234 N N . MET A 1 435 ? 12.133 -1.254 5.936 1.00 77.88 435 MET A N 1
ATOM 3235 C CA . MET A 1 435 ? 12.795 -0.286 6.815 1.00 77.88 435 MET A CA 1
ATOM 3236 C C . MET A 1 435 ? 13.002 1.032 6.075 1.00 77.88 435 MET A C 1
ATOM 3238 O O . MET A 1 435 ? 13.390 1.057 4.909 1.00 77.88 435 MET A O 1
ATOM 3242 N N . ASP A 1 436 ? 12.800 2.138 6.779 1.00 60.31 436 ASP A N 1
ATOM 3243 C CA . ASP A 1 436 ? 13.081 3.473 6.270 1.00 60.31 436 ASP A CA 1
ATOM 3244 C C . ASP A 1 436 ? 14.544 3.811 6.577 1.00 60.31 436 ASP A C 1
ATOM 3246 O O . ASP A 1 436 ? 14.887 4.243 7.679 1.00 60.31 436 ASP A O 1
ATOM 3250 N N . ALA A 1 437 ? 15.417 3.593 5.593 1.00 58.25 437 ALA A N 1
ATOM 3251 C CA . ALA A 1 437 ? 16.841 3.914 5.686 1.00 58.25 437 ALA A CA 1
ATOM 3252 C C . ALA A 1 437 ? 17.141 5.431 5.692 1.00 58.25 437 ALA A C 1
ATOM 3254 O O . ALA A 1 437 ? 18.295 5.815 5.888 1.00 58.25 437 ALA A O 1
ATOM 3255 N N . GLY A 1 438 ? 16.136 6.285 5.453 1.00 55.38 438 GLY A N 1
ATOM 3256 C CA . GLY A 1 438 ? 16.252 7.741 5.455 1.00 55.38 438 GLY A CA 1
ATOM 3257 C C . GLY A 1 438 ? 15.947 8.352 6.822 1.00 55.38 438 GLY A C 1
ATOM 3258 O O . GLY A 1 438 ? 16.801 9.038 7.380 1.00 55.38 438 GLY A O 1
ATOM 3259 N N . SER A 1 439 ? 14.749 8.107 7.369 1.00 50.78 439 SER A N 1
ATOM 3260 C CA . SER A 1 439 ? 14.372 8.626 8.695 1.00 50.78 439 SER A CA 1
ATOM 3261 C C . SER A 1 439 ? 14.719 7.683 9.846 1.00 50.78 439 SER A C 1
ATOM 3263 O O . SER A 1 439 ? 15.042 8.162 10.927 1.00 50.78 439 SER A O 1
ATOM 3265 N N . GLY A 1 440 ? 14.679 6.362 9.637 1.00 56.34 440 GLY A N 1
ATOM 3266 C CA . GLY A 1 440 ? 14.697 5.364 10.714 1.00 56.34 440 GLY A CA 1
ATOM 3267 C C . GLY A 1 440 ? 13.305 4.936 11.207 1.00 56.34 440 GLY A C 1
ATOM 3268 O O . GLY A 1 440 ? 13.200 4.411 12.310 1.00 56.34 440 GLY A O 1
ATOM 3269 N N . MET A 1 441 ? 12.251 5.148 10.403 1.00 63.72 441 MET A N 1
ATOM 3270 C CA . MET A 1 441 ? 10.832 4.852 10.698 1.00 63.72 441 MET A CA 1
ATOM 3271 C C . MET A 1 441 ? 10.209 5.766 11.775 1.00 63.72 441 MET A C 1
ATOM 3273 O O . MET A 1 441 ? 9.250 5.419 12.467 1.00 63.72 441 MET A O 1
ATOM 3277 N N . LEU A 1 442 ? 10.757 6.975 11.927 1.00 51.72 442 LEU A N 1
ATOM 3278 C CA . LEU A 1 442 ? 10.497 7.845 13.083 1.00 51.72 442 LEU A CA 1
ATOM 3279 C C . LEU A 1 442 ? 9.132 8.513 13.097 1.00 51.72 442 LEU A C 1
ATOM 3281 O O . LEU A 1 442 ? 8.580 8.784 14.159 1.00 51.72 442 LEU A O 1
ATOM 3285 N N . TRP A 1 443 ? 8.573 8.740 11.917 1.00 48.62 443 TRP A N 1
ATOM 3286 C CA . TRP A 1 443 ? 7.208 9.219 11.744 1.00 48.62 443 TRP A CA 1
ATOM 3287 C C . TRP A 1 443 ? 6.163 8.182 12.218 1.00 48.62 443 TRP A C 1
ATOM 3289 O O . TRP A 1 443 ? 5.030 8.564 12.511 1.00 48.62 443 TRP A O 1
ATOM 3299 N N . LEU A 1 444 ? 6.554 6.904 12.361 1.00 50.78 444 LEU A N 1
ATOM 3300 C CA . LEU A 1 444 ? 5.715 5.806 12.851 1.00 50.78 444 LEU A CA 1
ATOM 3301 C C . LEU A 1 444 ? 6.012 5.421 14.317 1.00 50.78 444 LEU A C 1
ATOM 3303 O O . LEU A 1 444 ? 5.057 5.261 15.085 1.00 50.78 444 LEU A O 1
ATOM 3307 N N . ASP A 1 445 ? 7.286 5.244 14.722 1.00 49.31 445 ASP A N 1
ATOM 3308 C CA . ASP A 1 445 ? 7.612 4.550 15.993 1.00 49.31 445 ASP A CA 1
ATOM 3309 C C . ASP A 1 445 ? 8.770 5.046 16.903 1.00 49.31 445 ASP A C 1
ATOM 3311 O O . ASP A 1 445 ? 8.786 4.628 18.066 1.00 49.31 445 ASP A O 1
ATOM 3315 N N . GLY A 1 446 ? 9.700 5.902 16.450 1.00 50.88 446 GLY A N 1
ATOM 3316 C CA . GLY A 1 446 ? 10.890 6.320 17.235 1.00 50.88 446 GLY A CA 1
ATOM 3317 C C . GLY A 1 446 ? 10.762 7.683 17.953 1.00 50.88 446 GLY A C 1
ATOM 3318 O O . GLY A 1 446 ? 9.657 8.072 18.325 1.00 50.88 446 GLY A O 1
ATOM 3319 N N . ASP A 1 447 ? 11.809 8.467 18.262 1.00 42.81 447 ASP A N 1
ATOM 3320 C CA . ASP A 1 447 ? 13.201 8.599 17.757 1.00 42.81 447 ASP A CA 1
ATOM 3321 C C . ASP A 1 447 ? 14.164 7.380 17.852 1.00 42.81 447 ASP A C 1
ATOM 3323 O O . ASP A 1 447 ? 13.958 6.452 18.634 1.00 42.81 447 ASP A O 1
ATOM 3327 N N . TYR A 1 448 ? 15.248 7.398 17.051 1.00 43.31 448 TYR A N 1
ATOM 3328 C CA . TYR A 1 448 ? 16.230 6.308 16.847 1.00 43.31 448 TYR A CA 1
ATOM 3329 C C . TYR A 1 448 ? 17.537 6.827 16.192 1.00 43.31 448 TYR A C 1
ATOM 3331 O O . TYR A 1 448 ? 17.471 7.789 15.423 1.00 43.31 448 TYR A O 1
ATOM 3339 N N . PRO A 1 449 ? 18.707 6.162 16.350 1.00 49.12 449 PRO A N 1
ATOM 3340 C CA . PRO A 1 449 ? 19.106 5.242 17.424 1.00 49.12 449 PRO A CA 1
ATOM 3341 C C . PRO A 1 449 ? 19.685 6.025 18.638 1.00 49.12 449 PRO A C 1
ATOM 3343 O O . PRO A 1 449 ? 19.080 7.014 19.024 1.00 49.12 449 PRO A O 1
ATOM 3346 N N . LEU A 1 450 ? 20.741 5.663 19.388 1.00 49.75 450 LEU A N 1
ATOM 3347 C CA . LEU A 1 450 ? 22.143 5.467 18.955 1.00 49.75 450 LEU A CA 1
ATOM 3348 C C . LEU A 1 450 ? 23.018 4.654 19.942 1.00 49.75 450 LEU A C 1
ATOM 3350 O O . LEU A 1 450 ? 24.112 4.244 19.564 1.00 49.75 450 LEU A O 1
ATOM 3354 N N . ASP A 1 451 ? 22.586 4.426 21.188 1.00 47.47 451 ASP A N 1
ATOM 3355 C CA . ASP A 1 451 ? 23.452 4.023 22.318 1.00 47.47 451 ASP A CA 1
ATOM 3356 C C . ASP A 1 451 ? 22.962 2.791 23.123 1.00 47.47 451 ASP A C 1
ATOM 3358 O O . ASP A 1 451 ? 23.502 2.455 24.181 1.00 47.47 451 ASP A O 1
ATOM 3362 N N . ALA A 1 452 ? 21.948 2.074 22.628 1.00 49.88 452 ALA A N 1
ATOM 3363 C CA . ALA A 1 452 ? 21.315 0.960 23.339 1.00 49.88 452 ALA A CA 1
ATOM 3364 C C . ALA A 1 452 ? 22.113 -0.369 23.313 1.00 49.88 452 ALA A C 1
ATOM 3366 O O . ALA A 1 452 ? 22.744 -0.744 22.329 1.00 49.88 452 ALA A O 1
ATOM 3367 N N . ASN A 1 453 ? 22.024 -1.145 24.403 1.00 44.91 453 ASN A N 1
ATOM 3368 C CA . ASN A 1 453 ? 22.700 -2.442 24.548 1.00 44.91 453 ASN A CA 1
ATOM 3369 C C . ASN A 1 453 ? 22.045 -3.561 23.706 1.00 44.91 453 ASN A C 1
ATOM 3371 O O . ASN A 1 453 ? 20.858 -3.856 23.864 1.00 44.91 453 ASN A O 1
ATOM 3375 N N . ALA A 1 454 ? 22.876 -4.257 22.921 1.00 42.12 454 ALA A N 1
ATOM 3376 C CA . ALA A 1 454 ? 22.535 -5.331 21.983 1.00 42.12 454 ALA A CA 1
ATOM 3377 C C . ALA A 1 454 ? 21.918 -6.630 22.575 1.00 42.12 454 ALA A C 1
ATOM 3379 O O . ALA A 1 454 ? 21.729 -7.602 21.849 1.00 42.12 454 ALA A O 1
ATOM 3380 N N . THR A 1 455 ? 21.605 -6.685 23.873 1.00 40.88 455 THR A N 1
ATOM 3381 C CA . THR A 1 455 ? 20.956 -7.847 24.526 1.00 40.88 455 THR A CA 1
ATOM 3382 C C . THR A 1 455 ? 19.489 -7.617 24.907 1.00 40.88 455 THR A C 1
ATOM 3384 O O . THR A 1 455 ? 18.841 -8.518 25.441 1.00 40.88 455 THR A O 1
ATOM 3387 N N . LYS A 1 456 ? 18.933 -6.432 24.625 1.00 38.84 456 LYS A N 1
ATOM 3388 C CA . LYS A 1 456 ? 17.510 -6.134 24.849 1.00 38.84 456 LYS A CA 1
ATOM 3389 C C . LYS A 1 456 ? 16.627 -6.685 23.709 1.00 38.84 456 LYS A C 1
ATOM 3391 O O . LYS A 1 456 ? 17.066 -6.704 22.557 1.00 38.84 456 LYS A O 1
ATOM 3396 N N . PRO A 1 457 ? 15.365 -7.075 23.981 1.00 35.38 457 PRO A N 1
ATOM 3397 C CA . PRO A 1 457 ? 14.361 -7.262 22.931 1.00 35.38 457 PRO A CA 1
ATOM 3398 C C . PRO A 1 457 ? 14.270 -6.017 22.034 1.00 35.38 457 PRO A C 1
ATOM 3400 O O . PRO A 1 457 ? 14.329 -4.897 22.535 1.00 35.38 457 PRO A O 1
ATOM 3403 N N . GLY A 1 458 ? 14.175 -6.228 20.718 1.00 33.88 458 GLY A N 1
ATOM 3404 C CA . GLY A 1 458 ? 14.350 -5.191 19.688 1.00 33.88 458 GLY A CA 1
ATOM 3405 C C . GLY A 1 458 ? 15.621 -5.368 18.843 1.00 33.88 458 GLY A C 1
ATOM 3406 O O . GLY A 1 458 ? 15.672 -4.901 17.715 1.00 33.88 458 GLY A O 1
ATOM 3407 N N . VAL A 1 459 ? 16.614 -6.129 19.319 1.00 43.03 459 VAL A N 1
ATOM 3408 C CA . VAL A 1 459 ? 17.883 -6.392 18.596 1.00 43.03 459 VAL A CA 1
ATOM 3409 C C . VAL A 1 459 ? 17.777 -7.607 17.641 1.00 43.03 459 VAL A C 1
ATOM 3411 O O . VAL A 1 459 ? 18.771 -8.169 17.188 1.00 43.03 459 VAL A O 1
ATOM 3414 N N . SER A 1 460 ? 16.559 -8.053 17.321 1.00 38.56 460 SER A N 1
ATOM 3415 C CA . SER A 1 460 ? 16.309 -9.191 16.424 1.00 38.56 460 SER A CA 1
ATOM 3416 C C . SER A 1 460 ? 15.280 -8.852 15.346 1.00 38.56 460 SER A C 1
ATOM 3418 O O . SER A 1 460 ? 14.547 -7.877 15.463 1.00 38.56 460 SER A O 1
ATOM 3420 N N . ARG A 1 461 ? 15.299 -9.619 14.253 1.00 49.75 461 ARG A N 1
ATOM 3421 C CA . ARG A 1 461 ? 14.890 -9.161 12.914 1.00 49.75 461 ARG A CA 1
ATOM 3422 C C . ARG A 1 461 ? 13.400 -9.353 12.607 1.00 49.75 461 ARG A C 1
ATOM 3424 O O . ARG A 1 461 ? 12.791 -10.320 13.055 1.00 49.75 461 ARG A O 1
ATOM 3431 N N . GLY A 1 462 ? 12.865 -8.443 11.790 1.00 47.31 462 GLY A N 1
ATOM 3432 C CA . GLY A 1 462 ? 11.440 -8.337 11.474 1.00 47.31 462 GLY A CA 1
ATOM 3433 C C . GLY A 1 462 ? 10.865 -9.424 10.561 1.00 47.31 462 GLY A C 1
ATOM 3434 O O . GLY A 1 462 ? 11.422 -9.720 9.499 1.00 47.31 462 GLY A O 1
ATOM 3435 N N . LEU A 1 463 ? 9.692 -9.936 10.939 1.00 42.03 463 LEU A N 1
ATOM 3436 C CA . LEU A 1 463 ? 8.726 -10.569 10.033 1.00 42.03 463 LEU A CA 1
ATOM 3437 C C . LEU A 1 463 ? 7.297 -10.230 10.479 1.00 42.03 463 LEU A C 1
ATOM 3439 O O . LEU A 1 463 ? 7.039 -10.113 11.677 1.00 42.03 463 LEU A O 1
ATOM 3443 N N . VAL A 1 464 ? 6.370 -10.141 9.528 1.00 58.38 464 VAL A N 1
ATOM 3444 C CA . VAL A 1 464 ? 4.921 -9.983 9.769 1.00 58.38 464 VAL A CA 1
ATOM 3445 C C . VAL A 1 464 ? 4.158 -11.080 9.033 1.00 58.38 464 VAL A C 1
ATOM 3447 O O . VAL A 1 464 ? 4.637 -11.659 8.053 1.00 58.38 464 VAL A O 1
ATOM 3450 N N . THR A 1 465 ? 2.982 -11.429 9.553 1.00 63.34 465 THR A N 1
ATOM 3451 C CA . THR A 1 465 ? 2.035 -12.330 8.890 1.00 63.34 465 THR A CA 1
ATOM 3452 C C . THR A 1 465 ? 0.643 -11.710 8.843 1.00 63.34 465 THR A C 1
ATOM 3454 O O . THR A 1 465 ? 0.118 -11.296 9.875 1.00 63.34 465 THR A O 1
ATOM 3457 N N . TRP A 1 466 ? 0.051 -11.699 7.651 1.00 70.94 466 TRP A N 1
ATOM 3458 C CA . TRP A 1 466 ? -1.333 -11.323 7.363 1.00 70.94 466 TRP A CA 1
ATOM 3459 C C . TRP A 1 466 ? -2.112 -12.605 7.048 1.00 70.94 466 TRP A C 1
ATOM 3461 O O . TRP A 1 466 ? -1.564 -13.533 6.459 1.00 70.94 466 TRP A O 1
ATOM 3471 N N . SER A 1 467 ? -3.371 -12.699 7.458 1.00 80.19 467 SER A N 1
ATOM 3472 C CA . SER A 1 467 ? -4.216 -13.887 7.267 1.00 80.19 467 SER A CA 1
ATOM 3473 C C . SER A 1 467 ? -5.698 -13.512 7.261 1.00 80.19 467 SER A C 1
ATOM 3475 O O . SER A 1 467 ? -6.030 -12.361 7.544 1.00 80.19 467 SER A O 1
ATOM 3477 N N . ASN A 1 468 ? -6.600 -14.459 6.986 1.00 86.06 468 ASN A N 1
ATOM 3478 C CA . ASN A 1 468 ? -8.049 -14.294 7.165 1.00 86.06 468 ASN A CA 1
ATOM 3479 C C . ASN A 1 468 ? -8.620 -13.050 6.439 1.00 86.06 468 ASN A C 1
ATOM 3481 O O . ASN A 1 468 ? -9.501 -12.372 6.964 1.00 86.06 468 ASN A O 1
ATOM 3485 N N . ILE A 1 469 ? -8.077 -12.720 5.260 1.00 90.50 469 ILE A N 1
ATOM 3486 C CA . ILE A 1 469 ? -8.404 -11.501 4.502 1.00 90.50 469 ILE A CA 1
ATOM 3487 C C . ILE A 1 469 ? -9.819 -11.610 3.924 1.00 90.50 469 ILE A C 1
ATOM 3489 O O . ILE A 1 469 ? -10.135 -12.572 3.218 1.00 90.50 469 ILE A O 1
ATOM 3493 N N . LYS A 1 470 ? -10.664 -10.609 4.191 1.00 91.12 470 LYS A N 1
ATOM 3494 C CA . LYS A 1 470 ? -12.055 -10.549 3.719 1.00 91.12 470 LYS A CA 1
ATOM 3495 C C . LYS A 1 470 ? -12.449 -9.150 3.270 1.00 91.12 470 LYS A C 1
ATOM 3497 O O . LYS A 1 470 ? -12.089 -8.173 3.923 1.00 91.12 470 LYS A O 1
ATOM 3502 N N . VAL A 1 471 ? -13.263 -9.078 2.222 1.00 88.19 471 VAL A N 1
ATOM 3503 C CA . VAL A 1 471 ? -13.889 -7.843 1.723 1.00 88.19 471 VAL A CA 1
ATOM 3504 C C . VAL A 1 471 ? -15.393 -8.057 1.595 1.00 88.19 471 VAL A C 1
ATOM 3506 O O . VAL A 1 471 ? -15.817 -9.093 1.082 1.00 88.19 471 VAL A O 1
ATOM 3509 N N . GLY A 1 472 ? -16.218 -7.103 2.024 1.00 85.62 472 GLY A N 1
ATOM 3510 C CA . GLY A 1 472 ? -17.670 -7.233 1.879 1.00 85.62 472 GLY A CA 1
ATOM 3511 C C . GLY A 1 472 ? -18.490 -6.077 2.434 1.00 85.62 472 GLY A C 1
ATOM 3512 O O . GLY A 1 472 ? -17.968 -5.012 2.748 1.00 85.62 472 GLY A O 1
ATOM 3513 N N . ASP A 1 473 ? -19.794 -6.302 2.581 1.00 88.69 473 ASP A N 1
ATOM 3514 C CA . ASP A 1 473 ? -20.722 -5.333 3.172 1.00 88.69 473 ASP A CA 1
ATOM 3515 C C . ASP A 1 473 ? -20.327 -4.927 4.599 1.00 88.69 473 ASP A C 1
ATOM 3517 O O . ASP A 1 473 ? -19.878 -5.761 5.385 1.00 88.69 473 ASP A O 1
ATOM 3521 N N . ILE A 1 474 ? -20.607 -3.672 4.969 1.00 90.38 474 ILE A N 1
ATOM 3522 C CA . ILE A 1 474 ? -20.427 -3.140 6.332 1.00 90.38 474 ILE A CA 1
ATOM 3523 C C . ILE A 1 474 ? -21.107 -4.046 7.377 1.00 90.38 474 ILE A C 1
ATOM 3525 O O . ILE A 1 474 ? -22.337 -4.149 7.391 1.00 90.38 474 ILE A O 1
ATOM 3529 N N . GLY A 1 475 ? -20.324 -4.655 8.269 1.00 86.69 475 GLY A N 1
ATOM 3530 C CA . GLY A 1 475 ? -20.764 -5.601 9.297 1.00 86.69 475 GLY A CA 1
ATOM 3531 C C . GLY A 1 475 ? -20.906 -7.060 8.839 1.00 86.69 475 GLY A C 1
ATOM 3532 O O . GLY A 1 475 ? -21.571 -7.827 9.530 1.00 86.69 475 GLY A O 1
ATOM 3533 N N . SER A 1 476 ? -20.339 -7.454 7.692 1.00 86.19 476 SER A N 1
ATOM 3534 C CA . SER A 1 476 ? -20.404 -8.838 7.176 1.00 86.19 476 SER A CA 1
ATOM 3535 C C . SER A 1 476 ? -19.105 -9.632 7.334 1.00 86.19 476 SER A C 1
ATOM 3537 O O . SER A 1 476 ? -19.142 -10.860 7.365 1.00 86.19 476 SER A O 1
ATOM 3539 N N . THR A 1 477 ? -17.957 -8.962 7.471 1.00 82.31 477 THR A N 1
ATOM 3540 C CA . THR A 1 477 ? -16.655 -9.638 7.615 1.00 82.31 477 THR A CA 1
ATOM 3541 C C . THR A 1 477 ? -16.386 -10.101 9.051 1.00 82.31 477 THR A C 1
ATOM 3543 O O . THR A 1 477 ? -15.634 -11.055 9.271 1.00 82.31 477 THR A O 1
ATOM 3546 N N . PHE A 1 478 ? -17.067 -9.490 10.031 1.00 80.06 478 PHE A N 1
ATOM 3547 C CA . PHE A 1 478 ? -17.015 -9.846 11.448 1.00 80.06 478 PHE A CA 1
ATOM 3548 C C . PHE A 1 478 ? -18.420 -10.109 12.027 1.00 80.06 478 PHE A C 1
ATOM 3550 O O . PHE A 1 478 ? -19.079 -9.227 12.567 1.00 80.06 478 PHE A O 1
ATOM 3557 N N . GLY A 1 479 ? -18.890 -11.358 11.945 1.00 57.28 479 GLY A N 1
ATOM 3558 C CA . GLY A 1 479 ? -20.244 -11.723 12.383 1.00 57.28 479 GLY A CA 1
ATOM 3559 C C . GLY A 1 479 ? -20.394 -13.205 12.721 1.00 57.28 479 GLY A C 1
ATOM 3560 O O . GLY A 1 479 ? -20.707 -14.018 11.861 1.00 57.28 479 GLY A O 1
ATOM 3561 N N . GLY A 1 480 ? -20.184 -13.563 13.989 1.00 44.62 480 GLY A N 1
ATOM 3562 C CA . GLY A 1 480 ? -20.346 -14.944 14.481 1.00 44.62 480 GLY A CA 1
ATOM 3563 C C . GLY A 1 480 ? -20.244 -15.097 16.003 1.00 44.62 480 GLY A C 1
ATOM 3564 O O . GLY A 1 480 ? -20.688 -16.094 16.570 1.00 44.62 480 GLY A O 1
ATOM 3565 N N . LEU A 1 481 ? -19.703 -14.085 16.681 1.00 44.56 481 LEU A N 1
ATOM 3566 C CA . LEU A 1 481 ? -19.739 -13.947 18.133 1.00 44.56 481 LEU A CA 1
ATOM 3567 C C . LEU A 1 481 ? -21.102 -13.373 18.539 1.00 44.56 481 LEU A C 1
ATOM 3569 O O . LEU A 1 481 ? -21.568 -12.399 17.948 1.00 44.56 481 LEU A O 1
ATOM 3573 N N . LYS A 1 482 ? -21.756 -13.986 19.531 1.00 28.69 482 LYS A N 1
ATOM 3574 C CA . LYS A 1 482 ? -23.060 -13.520 20.020 1.00 28.69 482 LYS A CA 1
ATOM 3575 C C . LYS A 1 482 ? -22.927 -12.122 20.620 1.00 28.69 482 LYS A C 1
ATOM 3577 O O . LYS A 1 482 ? -22.091 -11.918 21.498 1.00 28.69 482 LYS A O 1
ATOM 3582 N N . ALA A 1 483 ? -23.811 -11.213 20.215 1.00 29.38 483 ALA A N 1
ATOM 3583 C CA . ALA A 1 483 ? -24.131 -10.059 21.041 1.00 29.38 483 ALA A CA 1
ATOM 3584 C C . ALA A 1 483 ? -24.700 -10.546 22.388 1.00 29.38 483 ALA A C 1
ATOM 3586 O O . ALA A 1 483 ? -25.498 -11.490 22.418 1.00 29.38 483 ALA A O 1
ATOM 3587 N N . PHE A 1 484 ? -24.262 -9.903 23.467 1.00 34.03 484 PHE A N 1
ATOM 3588 C CA . PHE A 1 484 ? -24.756 -10.046 24.836 1.00 34.03 484 PHE A CA 1
ATOM 3589 C C . PHE A 1 484 ? -25.242 -8.676 25.314 1.00 34.03 484 PHE A C 1
ATOM 3591 O O . PHE A 1 484 ? -24.562 -7.684 24.965 1.00 34.03 484 PHE A O 1
#

Foldseek 3Di:
DDDDDDDDDDYDDDDDDDDDDDDDDDDDDDDDDDDPVVVVVVVVVVVVVVVVVVVVVVVVVVVVVVVVVVVVVVPPDPPLAFQAADDPADADFAWAKAWAWEPVPFIDIAGKTKAWAQLLWQKAFDPDRHGCDDPAGDCVQPVDQSSVGRGIYTYHDPCVQLQWDHDYNKIKRFQWGADPNDIDGNFIKMFIGNDLQWFDFFQAAQKKKKWKKQQLFFFALKKWFKKWWLFDGRLLDDSNDPCTVNNNHQDAELLQQQDCAHSNGGPNVSFWGWHTWMWTLWIDHQQWIKTFGKFFLDHHIDIDGDPLNDCLHGIPPPGQIDICVVLPVRQCGHPPGVHHSSDMKMKMWHQYFPVSDSPGAGFKIFIWIGDPNDIGGAFFGDAPQADRDRIDGPNSSVSCCVRVVHPSSCVVRQHSRRSSVSSNVGTIIMTTMDGDPPQSNPVTGDDDDDDDDCPDPSVDGDMMMIGNIYMYHDPSSDDDRDDD